Protein AF-A0A1A9RTS5-F1 (afdb_monomer_lite)

Secondary structure (DSSP, 8-state):
-PPPPPPPPPPTHHHHHHHHHHHHHHHHHHHH-GGG-----PPPP---PPPPPPPP---------------------PPPGGGTTSPBGGGSPB-SS-THHHH-TT----SSSEEEEEEETTSTTSEEEEEEESSSEEEEETTTTTT--GGGEEEEEEEEEEE-SSEEEEEEEEESSEEEEEEETTEEEEEEESS-EEEEEEE-SEEEEEEEEEEE-SSEEEEEEEEEE-PPEE-HHHHHHHHHHTT--TT-EEEEEEEEEE-STT-EEEEEPPSSS--EEEEEEESS--EEEEESSPPSEEEES-GGGT-EEE-SSS--EEEESS---TTTT--SPPPEEE-TTS-EEESS----HHHHHHHHHHHHSS-EEEEEEEEEESEEES-SEE-SHHHHHHHHHHHHHHHHHHHHHHHHHHHS--------

Sequence (428 aa):
MQPKPQPTQPSALQIILPILIFTAVGIALWFAFPSVRSTNKPEPPLQVYPAAAPPTVQNDLLVPEENQPTAETEPHTTLSEPQLSAPELNSYPQAEQAWGDTFNPQKSVPPQGYFAWYINTNSPRKVVARETVSSIAINYAYEQFHSIPSPAFGAYWAGRLHVPQRGVYRISGAFSHADVRIMLNRRIVADSSNNPINTTLMLEQGDYLLEAEYSNHWHTTRFQLTVAPDIKILDDAELTTTITSLHLPANTVAYAAGVYSSDNRDNRILLDAPAGNRPYILILDSYEAVQWQIIGRQPQLVIYSNSQRGSSVLTHGNIPLIAWSNSVSPDLSGSETPSCHCMPTGDLYCDAEETDLREFTNRIRQLTGYPLQGVSTQHSASRLSIPQTPIDAASLAISDRRQQDIERRRRICTSQTSRSVPGRIYAP

Organism: Eikenella corrodens (NCBI:txid539)

Radius of gyration: 27.44 Å; chains: 1; bounding box: 86×75×82 Å

Structure (mmCIF, N/CA/C/O backbone):
data_AF-A0A1A9RTS5-F1
#
_entry.id   AF-A0A1A9RTS5-F1
#
loop_
_atom_site.group_PDB
_atom_site.id
_atom_site.type_symbol
_atom_site.label_atom_id
_atom_site.label_alt_id
_atom_site.label_comp_id
_atom_site.label_asym_id
_atom_site.label_entity_id
_atom_site.label_seq_id
_atom_site.pdbx_PDB_ins_code
_atom_site.Cartn_x
_atom_site.Cartn_y
_atom_site.Cartn_z
_atom_site.occupancy
_atom_site.B_iso_or_equiv
_atom_site.auth_seq_id
_atom_site.auth_comp_id
_atom_site.auth_asym_id
_atom_site.auth_atom_id
_atom_site.pdbx_PDB_model_num
ATOM 1 N N . MET A 1 1 ? 47.820 45.441 -3.422 1.00 40.25 1 MET A N 1
ATOM 2 C CA . MET A 1 1 ? 47.317 44.119 -3.853 1.00 40.25 1 MET A CA 1
ATOM 3 C C . MET A 1 1 ? 47.825 43.083 -2.861 1.00 40.25 1 MET A C 1
ATOM 5 O O . MET A 1 1 ? 49.020 42.835 -2.836 1.00 40.25 1 MET A O 1
ATOM 9 N N . GLN A 1 2 ? 46.959 42.575 -1.981 1.00 32.12 2 GLN A N 1
ATOM 10 C CA . GLN A 1 2 ? 47.277 41.453 -1.086 1.00 32.12 2 GLN A CA 1
ATOM 11 C C . GLN A 1 2 ? 46.891 40.130 -1.771 1.00 32.12 2 GLN A C 1
ATOM 13 O O . GLN A 1 2 ? 45.866 40.107 -2.457 1.00 32.12 2 GLN A O 1
ATOM 18 N N . PRO A 1 3 ? 47.662 39.040 -1.607 1.00 35.09 3 PRO A N 1
ATOM 19 C CA . PRO A 1 3 ? 47.287 37.737 -2.138 1.00 35.09 3 PRO A CA 1
ATOM 20 C C . PRO A 1 3 ? 46.240 37.064 -1.237 1.00 35.09 3 PRO A C 1
ATOM 22 O O . PRO A 1 3 ? 46.296 37.144 -0.011 1.00 35.09 3 PRO A O 1
ATOM 25 N N . LYS A 1 4 ? 45.265 36.407 -1.869 1.00 34.72 4 LYS A N 1
ATOM 26 C CA . LYS A 1 4 ? 44.167 35.669 -1.228 1.00 34.72 4 LYS A CA 1
ATOM 27 C C . LYS A 1 4 ? 44.674 34.294 -0.741 1.00 34.72 4 LYS A C 1
ATOM 29 O O . LYS A 1 4 ? 45.420 33.664 -1.491 1.00 34.72 4 LYS A O 1
ATOM 34 N N . PRO A 1 5 ? 44.289 33.799 0.452 1.00 38.53 5 PRO A N 1
ATOM 35 C CA . PRO A 1 5 ? 44.733 32.494 0.937 1.00 38.53 5 PRO A CA 1
ATOM 36 C C . PRO A 1 5 ? 43.940 31.347 0.291 1.00 38.53 5 PRO A C 1
ATOM 38 O O . PRO A 1 5 ? 42.747 31.466 0.007 1.00 38.53 5 PRO A O 1
ATOM 41 N N . GLN A 1 6 ? 44.636 30.238 0.056 1.00 37.38 6 GLN A N 1
ATOM 42 C CA . GLN A 1 6 ? 44.150 29.013 -0.582 1.00 37.38 6 GLN A CA 1
ATOM 43 C C . GLN A 1 6 ? 43.554 28.063 0.481 1.00 37.38 6 GLN A C 1
ATOM 45 O O . GLN A 1 6 ? 44.116 27.981 1.575 1.00 37.38 6 GLN A O 1
ATOM 50 N N . PRO A 1 7 ? 42.440 27.353 0.214 1.00 37.09 7 PRO A N 1
ATOM 51 C CA . PRO A 1 7 ? 41.811 26.488 1.210 1.00 37.09 7 PRO A CA 1
ATOM 52 C C . PRO A 1 7 ? 42.575 25.165 1.376 1.00 37.09 7 PRO A C 1
ATOM 54 O O . PRO A 1 7 ? 42.924 24.500 0.401 1.00 37.09 7 PRO A O 1
ATOM 57 N N . THR A 1 8 ? 42.825 24.786 2.628 1.00 43.31 8 THR A N 1
ATOM 58 C CA . THR A 1 8 ? 43.468 23.536 3.048 1.00 43.31 8 THR A CA 1
ATOM 59 C C . THR A 1 8 ? 42.507 22.345 2.937 1.00 43.31 8 THR A C 1
ATOM 61 O O . THR A 1 8 ? 41.391 22.389 3.449 1.00 43.31 8 THR A O 1
ATOM 64 N N . GLN A 1 9 ? 42.944 21.261 2.284 1.00 39.84 9 GLN A N 1
ATOM 65 C CA . GLN A 1 9 ? 42.237 19.974 2.287 1.00 39.84 9 GLN A CA 1
ATOM 66 C C . GLN A 1 9 ? 42.360 19.284 3.662 1.00 39.84 9 GLN A C 1
ATOM 68 O O . GLN A 1 9 ? 43.444 19.319 4.253 1.00 39.84 9 GLN A O 1
ATOM 73 N N . PRO A 1 10 ? 41.293 18.643 4.179 1.00 39.94 10 PRO A N 1
ATOM 74 C CA . PRO A 1 10 ? 41.351 17.904 5.437 1.00 39.94 10 PRO A CA 1
ATOM 75 C C . PRO A 1 10 ? 42.171 16.615 5.287 1.00 39.94 10 PRO A C 1
ATOM 77 O O . PRO A 1 10 ? 42.161 15.966 4.240 1.00 39.94 10 PRO A O 1
ATOM 80 N N . SER A 1 11 ? 42.897 16.239 6.341 1.00 48.44 11 SER A N 1
ATOM 81 C CA . SER A 1 11 ? 43.752 15.050 6.343 1.00 48.44 11 SER A CA 1
ATOM 82 C C . SER A 1 11 ? 42.932 13.763 6.500 1.00 48.44 11 SER A C 1
ATOM 84 O O . SER A 1 11 ? 41.892 13.743 7.160 1.00 48.44 11 SER A O 1
ATOM 86 N N . ALA A 1 12 ? 43.432 12.660 5.931 1.00 44.00 12 ALA A N 1
ATOM 87 C CA . ALA A 1 12 ? 42.784 11.341 5.926 1.00 44.00 12 ALA A CA 1
ATOM 88 C C . ALA A 1 12 ? 42.354 10.833 7.321 1.00 44.00 12 ALA A C 1
ATOM 90 O O . ALA A 1 12 ? 41.413 10.051 7.435 1.00 44.00 12 ALA A O 1
ATOM 91 N N . LEU A 1 13 ? 42.979 11.321 8.398 1.00 39.75 13 LEU A N 1
ATOM 92 C CA . LEU A 1 13 ? 42.626 10.959 9.771 1.00 39.75 13 LEU A CA 1
ATOM 93 C C . LEU A 1 13 ? 41.248 11.501 10.210 1.00 39.75 13 LEU A C 1
ATOM 95 O O . LEU A 1 13 ? 40.581 10.870 11.026 1.00 39.75 13 LEU A O 1
ATOM 99 N N . GLN A 1 14 ? 40.793 12.629 9.649 1.00 45.97 14 GLN A N 1
ATOM 100 C CA . GLN A 1 14 ? 39.481 13.222 9.955 1.00 45.97 14 GLN A CA 1
ATOM 101 C C . GLN A 1 14 ? 38.313 12.500 9.258 1.00 45.97 14 GLN A C 1
ATOM 103 O O . GLN A 1 14 ? 37.169 12.660 9.672 1.00 45.97 14 GLN A O 1
ATOM 108 N N . ILE A 1 15 ? 38.597 11.672 8.246 1.00 49.28 15 ILE A N 1
ATOM 109 C CA . ILE A 1 15 ? 37.598 10.869 7.517 1.00 49.28 15 ILE A CA 1
ATOM 110 C C . ILE A 1 15 ? 37.456 9.468 8.139 1.00 49.28 15 ILE A C 1
ATOM 112 O O . ILE A 1 15 ? 36.370 8.898 8.149 1.00 49.28 15 ILE A O 1
ATOM 116 N N . ILE A 1 16 ? 38.532 8.917 8.711 1.00 44.06 16 ILE A N 1
ATOM 117 C CA . ILE A 1 16 ? 38.561 7.530 9.213 1.00 44.06 16 ILE A CA 1
ATOM 118 C C . ILE A 1 16 ? 37.930 7.392 10.612 1.00 44.06 16 ILE A C 1
ATOM 120 O O . ILE A 1 16 ? 37.332 6.362 10.924 1.00 44.06 16 ILE A O 1
ATOM 124 N N . LEU A 1 17 ? 38.004 8.429 11.453 1.00 35.00 17 LEU A N 1
ATOM 125 C CA . LEU A 1 17 ? 37.482 8.384 12.824 1.00 35.00 17 LEU A CA 1
ATOM 126 C C . LEU A 1 17 ? 35.949 8.187 12.929 1.00 35.00 17 LEU A C 1
ATOM 128 O O . LEU A 1 17 ? 35.535 7.359 13.741 1.00 35.00 17 LEU A O 1
ATOM 132 N N . PRO A 1 18 ? 35.087 8.842 12.120 1.00 43.19 18 PRO A N 1
ATOM 133 C CA . PRO A 1 18 ? 33.651 8.553 12.148 1.00 43.19 18 PRO A CA 1
ATOM 134 C C . PRO A 1 18 ? 33.322 7.146 11.623 1.00 43.19 18 PRO A C 1
ATOM 136 O O . PRO A 1 18 ? 32.444 6.489 12.174 1.00 43.19 18 PRO A O 1
ATOM 139 N N . ILE A 1 19 ? 34.061 6.634 10.630 1.00 45.97 19 ILE A N 1
ATOM 140 C CA . ILE A 1 19 ? 33.834 5.296 10.050 1.00 45.97 19 ILE A CA 1
ATOM 141 C C . ILE A 1 19 ? 34.056 4.197 11.100 1.00 45.97 19 ILE A C 1
ATOM 143 O O . ILE A 1 19 ? 33.242 3.282 11.209 1.00 45.97 19 ILE A O 1
ATOM 147 N N . LEU A 1 20 ? 35.099 4.327 11.926 1.00 36.50 20 LEU A N 1
ATOM 148 C CA . LEU A 1 20 ? 35.392 3.368 12.996 1.00 36.50 20 LEU A CA 1
ATOM 149 C C . LEU A 1 20 ? 34.346 3.389 14.125 1.00 36.50 20 LEU A C 1
ATOM 151 O O . LEU A 1 20 ? 34.010 2.333 14.669 1.00 36.50 20 LEU A O 1
ATOM 155 N N . ILE A 1 21 ? 33.780 4.560 14.438 1.00 42.75 21 ILE A N 1
ATOM 156 C CA . ILE A 1 21 ? 32.719 4.703 15.447 1.00 42.75 21 ILE A CA 1
ATOM 157 C C . ILE A 1 21 ? 31.408 4.061 14.955 1.00 42.75 21 ILE A C 1
ATOM 159 O O . ILE A 1 21 ? 30.764 3.341 15.717 1.00 42.75 21 ILE A O 1
ATOM 163 N N . PHE A 1 22 ? 31.048 4.216 13.674 1.00 41.16 22 PHE A N 1
ATOM 164 C CA . PHE A 1 22 ? 29.846 3.584 13.107 1.00 41.16 22 PHE A CA 1
ATOM 165 C C . PHE A 1 22 ? 29.949 2.053 13.014 1.00 41.16 22 PHE A C 1
ATOM 167 O O . PHE A 1 22 ? 28.969 1.360 13.293 1.00 41.16 22 PHE A O 1
ATOM 174 N N . THR A 1 23 ? 31.132 1.497 12.723 1.00 42.84 23 THR A N 1
ATOM 175 C CA . THR A 1 23 ? 31.338 0.038 12.776 1.00 42.84 23 THR A CA 1
ATOM 176 C C . THR A 1 23 ? 31.222 -0.531 14.191 1.00 42.84 23 THR A C 1
ATOM 178 O O . THR A 1 23 ? 30.688 -1.625 14.363 1.00 42.84 23 THR A O 1
ATOM 181 N N . ALA A 1 24 ? 31.652 0.207 15.220 1.00 34.16 24 ALA A N 1
ATOM 182 C CA . ALA A 1 24 ? 31.547 -0.249 16.607 1.00 34.16 24 ALA A CA 1
ATOM 183 C C . ALA A 1 24 ? 30.088 -0.279 17.106 1.00 34.16 24 ALA A C 1
ATOM 185 O O . ALA A 1 24 ? 29.693 -1.223 17.791 1.00 34.16 24 ALA A O 1
ATOM 186 N N . VAL A 1 25 ? 29.263 0.700 16.709 1.00 45.94 25 VAL A N 1
ATOM 187 C CA . VAL A 1 25 ? 27.826 0.741 17.047 1.00 45.94 25 VAL A CA 1
ATOM 188 C C . VAL A 1 25 ? 27.042 -0.357 16.312 1.00 45.94 25 VAL A C 1
ATOM 190 O O . VAL A 1 25 ? 26.190 -1.008 16.916 1.00 45.94 25 VAL A O 1
ATOM 193 N N . GLY A 1 26 ? 27.375 -0.638 15.047 1.00 38.16 26 GLY A N 1
ATOM 194 C CA . GLY A 1 26 ? 26.755 -1.727 14.279 1.00 38.16 26 GLY A CA 1
ATOM 195 C C . GLY A 1 26 ? 27.040 -3.123 14.850 1.00 38.16 26 GLY A C 1
ATOM 196 O O . GLY A 1 26 ? 26.149 -3.968 14.893 1.00 38.16 26 GLY A O 1
ATOM 197 N N . ILE A 1 27 ? 28.254 -3.355 15.362 1.00 46.84 27 ILE A N 1
ATOM 198 C CA . ILE A 1 27 ? 28.619 -4.628 16.004 1.00 46.84 27 ILE A CA 1
ATOM 199 C C . ILE A 1 27 ? 27.942 -4.766 17.379 1.00 46.84 27 ILE A C 1
ATOM 201 O O . ILE A 1 27 ? 27.481 -5.853 17.720 1.00 46.84 27 ILE A O 1
ATOM 205 N N . ALA A 1 28 ? 27.807 -3.681 18.150 1.00 34.66 28 ALA A N 1
ATOM 206 C CA . ALA A 1 28 ? 27.114 -3.708 19.443 1.00 34.66 28 ALA A CA 1
ATOM 207 C C . ALA A 1 28 ? 25.615 -4.053 19.309 1.00 34.66 28 ALA A C 1
ATOM 209 O O . ALA A 1 28 ? 25.090 -4.833 20.105 1.00 34.66 28 ALA A O 1
ATOM 210 N N . LEU A 1 29 ? 24.947 -3.555 18.262 1.00 38.78 29 LEU A N 1
ATOM 211 C CA . LEU A 1 29 ? 23.556 -3.909 17.941 1.00 38.78 29 LEU A CA 1
ATOM 212 C C . LEU A 1 29 ? 23.398 -5.387 17.546 1.00 38.78 29 LEU A C 1
ATOM 214 O O . LEU A 1 29 ? 22.384 -6.006 17.860 1.00 38.78 29 LEU A O 1
ATOM 218 N N . TRP A 1 30 ? 24.417 -5.991 16.932 1.00 36.22 30 TRP A N 1
ATOM 219 C CA . TRP A 1 30 ? 24.400 -7.402 16.531 1.00 36.22 30 TRP A CA 1
ATOM 220 C C . TRP A 1 30 ? 24.466 -8.380 17.719 1.00 36.22 30 TRP A C 1
ATOM 222 O O . TRP A 1 30 ? 23.947 -9.494 17.635 1.00 36.22 30 TRP A O 1
ATOM 232 N N . PHE A 1 31 ? 25.059 -7.967 18.845 1.00 41.66 31 PHE A N 1
ATOM 233 C CA . PHE A 1 31 ? 25.117 -8.773 20.072 1.00 41.66 31 PHE A CA 1
ATOM 234 C C . PHE A 1 31 ? 23.955 -8.512 21.047 1.00 41.66 31 PHE A C 1
ATOM 236 O O . PHE A 1 31 ? 23.678 -9.372 21.882 1.00 41.66 31 PHE A O 1
ATOM 243 N N . ALA A 1 32 ? 23.256 -7.376 20.937 1.00 33.34 32 ALA A N 1
ATOM 244 C CA . ALA A 1 32 ? 22.166 -7.004 21.845 1.00 33.34 32 ALA A CA 1
ATOM 245 C C . ALA A 1 32 ? 20.796 -7.626 21.492 1.00 33.34 32 ALA A C 1
ATOM 247 O O . ALA A 1 32 ? 19.929 -7.697 22.360 1.00 33.34 32 ALA A O 1
ATOM 248 N N . PHE A 1 33 ? 20.603 -8.121 20.261 1.00 35.69 33 PHE A N 1
ATOM 249 C CA . PHE A 1 33 ? 19.323 -8.671 19.788 1.00 35.69 33 PHE A CA 1
ATOM 250 C C . PHE A 1 33 ? 19.454 -10.122 19.276 1.00 35.69 33 PHE A C 1
ATOM 252 O O . PHE A 1 33 ? 19.588 -10.355 18.072 1.00 35.69 33 PHE A O 1
ATOM 259 N N . PRO A 1 34 ? 19.374 -11.138 20.159 1.00 32.44 34 PRO A N 1
ATOM 260 C CA . PRO A 1 34 ? 19.422 -12.549 19.761 1.00 32.44 34 PRO A CA 1
ATOM 261 C C . PRO A 1 34 ? 18.254 -12.983 18.850 1.00 32.44 34 PRO A C 1
ATOM 263 O O . PRO A 1 34 ? 18.359 -14.003 18.170 1.00 32.44 34 PRO A O 1
ATOM 266 N N . SER A 1 35 ? 17.169 -12.203 18.796 1.00 33.06 35 SER A N 1
ATOM 267 C CA . SER A 1 35 ? 15.940 -12.454 18.025 1.00 33.06 35 SER A CA 1
ATOM 268 C C . SER A 1 35 ? 16.100 -12.314 16.503 1.00 33.06 35 SER A C 1
ATOM 270 O O . SER A 1 35 ? 15.217 -12.727 15.760 1.00 33.06 35 SER A O 1
ATOM 272 N N . VAL A 1 36 ? 17.223 -11.763 16.022 1.00 35.75 36 VAL A N 1
ATOM 273 C CA . VAL A 1 36 ? 17.531 -11.602 14.582 1.00 35.75 36 VAL A CA 1
ATOM 274 C C . VAL A 1 36 ? 18.144 -12.880 13.978 1.00 35.75 36 VAL A C 1
ATOM 276 O O . VAL A 1 36 ? 18.364 -12.981 12.772 1.00 35.75 36 VAL A O 1
ATOM 279 N N . ARG A 1 37 ? 18.384 -13.921 14.786 1.00 32.38 37 ARG A N 1
ATOM 280 C CA . ARG A 1 37 ? 18.795 -15.243 14.290 1.00 32.38 37 ARG A CA 1
ATOM 281 C C . ARG A 1 37 ? 17.575 -16.049 13.848 1.00 32.38 37 ARG A C 1
ATOM 283 O O . ARG A 1 37 ? 17.169 -16.991 14.523 1.00 32.38 37 ARG A O 1
ATOM 290 N N . SER A 1 38 ? 17.003 -15.696 12.698 1.00 32.31 38 SER A N 1
ATOM 291 C CA . SER A 1 38 ? 16.075 -16.598 12.013 1.00 32.31 38 SER A CA 1
ATOM 292 C C . SER A 1 38 ? 16.848 -17.830 11.541 1.00 32.31 38 SER A C 1
ATOM 294 O O . SER A 1 38 ? 17.839 -17.740 10.815 1.00 32.31 38 SER A O 1
ATOM 296 N N . THR A 1 39 ? 16.443 -18.994 12.036 1.00 28.45 39 THR A N 1
ATOM 297 C CA . THR A 1 39 ? 17.035 -20.287 11.709 1.00 28.45 39 THR A CA 1
ATOM 298 C C . THR A 1 39 ? 16.757 -20.628 10.249 1.00 28.45 39 THR A C 1
ATOM 300 O O . THR A 1 39 ? 15.612 -20.884 9.880 1.00 28.45 39 THR A O 1
ATOM 303 N N . ASN A 1 40 ? 17.814 -20.678 9.437 1.00 29.88 40 ASN A N 1
ATOM 304 C CA . ASN A 1 40 ? 17.795 -21.235 8.087 1.00 29.88 40 ASN A CA 1
ATOM 305 C C . ASN A 1 40 ? 17.182 -22.641 8.099 1.00 29.88 40 ASN A C 1
ATOM 307 O O . ASN A 1 40 ? 17.805 -23.591 8.580 1.00 29.88 40 ASN A O 1
ATOM 311 N N . LYS A 1 41 ? 15.990 -22.788 7.520 1.00 26.03 41 LYS A N 1
ATOM 312 C CA . LYS A 1 41 ? 15.478 -24.083 7.080 1.00 26.03 41 LYS A CA 1
ATOM 313 C C . LYS A 1 41 ? 15.358 -24.023 5.555 1.00 26.03 41 LYS A C 1
ATOM 315 O O . LYS A 1 41 ? 14.620 -23.174 5.066 1.00 26.03 41 LYS A O 1
ATOM 320 N N . PRO A 1 42 ? 16.103 -24.844 4.797 1.00 27.23 42 PRO A N 1
ATOM 321 C CA . PRO A 1 42 ? 15.991 -24.853 3.345 1.00 27.23 42 PRO A CA 1
ATOM 322 C C . PRO A 1 42 ? 14.606 -25.369 2.943 1.00 27.23 42 PRO A C 1
ATOM 324 O O . PRO A 1 42 ? 14.196 -26.463 3.336 1.00 27.23 42 PRO A O 1
ATOM 327 N N . GLU A 1 43 ? 13.883 -24.555 2.183 1.00 28.95 43 GLU A N 1
ATOM 328 C CA . GLU A 1 43 ? 12.624 -24.921 1.543 1.00 28.95 43 GLU A CA 1
ATOM 329 C C . GLU A 1 43 ? 12.920 -25.880 0.368 1.00 28.95 43 GLU A C 1
ATOM 331 O O . GLU A 1 43 ? 13.874 -25.649 -0.383 1.00 28.95 43 GLU A O 1
ATOM 336 N N . PRO A 1 44 ? 12.192 -27.003 0.222 1.00 27.73 44 PRO A N 1
ATOM 337 C CA . PRO A 1 44 ? 12.458 -27.967 -0.842 1.00 27.73 44 PRO A CA 1
ATOM 338 C C . PRO A 1 44 ? 12.047 -27.414 -2.220 1.00 27.73 44 PRO A C 1
ATOM 340 O O . PRO A 1 44 ? 11.093 -26.642 -2.317 1.00 27.73 44 PRO A O 1
ATOM 343 N N . PRO A 1 45 ? 12.730 -27.820 -3.308 1.00 27.30 45 PRO A N 1
ATOM 344 C CA . PRO A 1 45 ? 12.449 -27.311 -4.646 1.00 27.30 45 PRO A CA 1
ATOM 345 C C . PRO A 1 45 ? 11.041 -27.700 -5.121 1.00 27.30 45 PRO A C 1
ATOM 347 O O . PRO A 1 45 ? 10.645 -28.866 -5.053 1.00 27.30 45 PRO A O 1
ATOM 350 N N . LEU A 1 46 ? 10.309 -26.711 -5.643 1.00 29.03 46 LEU A N 1
ATOM 351 C CA . LEU A 1 46 ? 9.008 -26.869 -6.296 1.00 29.03 46 LEU A CA 1
ATOM 352 C C . LEU A 1 46 ? 9.113 -27.856 -7.471 1.00 29.03 46 LEU A C 1
ATOM 354 O O . LEU A 1 46 ? 9.801 -27.599 -8.460 1.00 29.03 46 LEU A O 1
ATOM 358 N N . GLN A 1 47 ? 8.414 -28.987 -7.362 1.00 25.64 47 GLN A N 1
ATOM 359 C CA . GLN A 1 47 ? 8.221 -29.919 -8.470 1.00 25.64 47 GLN A CA 1
ATOM 360 C C . GLN A 1 47 ? 7.247 -29.330 -9.495 1.00 25.64 47 GLN A C 1
ATOM 362 O O . GLN A 1 47 ? 6.128 -28.940 -9.166 1.00 25.64 47 GLN A O 1
ATOM 367 N N . VAL A 1 48 ? 7.683 -29.296 -10.754 1.00 26.61 48 VAL A N 1
ATOM 368 C CA . VAL A 1 48 ? 6.873 -28.897 -11.907 1.00 26.61 48 VAL A CA 1
ATOM 369 C C . VAL A 1 48 ? 5.934 -30.048 -12.268 1.00 26.61 48 VAL A C 1
ATOM 371 O O . VAL A 1 48 ? 6.386 -31.088 -12.742 1.00 26.61 48 VAL A O 1
ATOM 374 N N . TYR A 1 49 ? 4.630 -29.859 -12.070 1.00 29.59 49 TYR A N 1
ATOM 375 C CA . TYR A 1 49 ? 3.608 -30.734 -12.647 1.00 29.59 49 TYR A CA 1
ATOM 376 C C . TYR A 1 49 ? 3.173 -30.181 -14.017 1.00 29.59 49 TYR A C 1
ATOM 378 O O . TYR A 1 49 ? 2.907 -28.981 -14.122 1.00 29.59 49 TYR A O 1
ATOM 386 N N . PRO A 1 50 ? 3.099 -31.007 -15.078 1.00 27.33 50 PRO A N 1
ATOM 387 C CA . PRO A 1 50 ? 2.621 -30.568 -16.386 1.00 27.33 50 PRO A CA 1
ATOM 388 C C . PRO A 1 50 ? 1.123 -30.227 -16.348 1.00 27.33 50 PRO A C 1
ATOM 390 O O . PRO A 1 50 ? 0.323 -30.929 -15.729 1.00 27.33 50 PRO A O 1
ATOM 393 N N . ALA A 1 51 ? 0.756 -29.137 -17.024 1.00 30.58 51 ALA A N 1
ATOM 394 C CA . ALA A 1 51 ? -0.608 -28.629 -17.105 1.00 30.58 51 ALA A CA 1
ATOM 395 C C . ALA A 1 51 ? -1.551 -29.635 -17.788 1.00 30.58 51 ALA A C 1
ATOM 397 O O . ALA A 1 51 ? -1.311 -30.061 -18.919 1.00 30.58 51 ALA A O 1
ATOM 398 N N . ALA A 1 52 ? -2.648 -29.981 -17.113 1.00 28.58 52 ALA A N 1
ATOM 399 C CA . ALA A 1 52 ? -3.776 -30.668 -17.728 1.00 28.58 52 ALA A CA 1
ATOM 400 C C . ALA A 1 52 ? -4.544 -29.686 -18.629 1.00 28.58 52 ALA A C 1
ATOM 402 O O . ALA A 1 52 ? -4.862 -28.570 -18.214 1.00 28.58 52 ALA A O 1
ATOM 403 N N . ALA A 1 53 ? -4.823 -30.096 -19.867 1.00 28.47 53 ALA A N 1
ATOM 404 C CA . ALA A 1 53 ? -5.595 -29.315 -20.828 1.00 28.47 53 ALA A CA 1
ATOM 405 C C . ALA A 1 53 ? -7.059 -29.139 -20.365 1.00 28.47 53 ALA A C 1
ATOM 407 O O . ALA A 1 53 ? -7.640 -30.091 -19.835 1.00 28.47 53 ALA A O 1
ATOM 408 N N . PRO A 1 54 ? -7.684 -27.965 -20.574 1.00 30.45 54 PRO A N 1
ATOM 409 C CA . PRO A 1 54 ? -9.098 -27.769 -20.269 1.00 30.45 54 PRO A CA 1
ATOM 410 C C . PRO A 1 54 ? -10.000 -28.465 -21.310 1.00 30.45 54 PRO A C 1
ATOM 412 O O . PRO A 1 54 ? -9.642 -28.517 -22.490 1.00 30.45 54 PRO A O 1
ATOM 415 N N . PRO A 1 55 ? -11.178 -28.982 -20.910 1.00 27.55 55 PRO A N 1
ATOM 416 C CA . PRO A 1 55 ? -12.121 -29.588 -21.837 1.00 27.55 55 PRO A CA 1
ATOM 417 C C . PRO A 1 55 ? -12.823 -28.524 -22.689 1.00 27.55 55 PRO A C 1
ATOM 419 O O . PRO A 1 55 ? -13.221 -27.462 -22.210 1.00 27.55 55 PRO A O 1
ATOM 422 N N . THR A 1 56 ? -12.984 -28.844 -23.968 1.00 25.97 56 THR A N 1
ATOM 423 C CA . THR A 1 56 ? -13.750 -28.090 -24.962 1.00 25.97 56 THR A CA 1
ATOM 424 C C . THR A 1 56 ? -15.245 -28.230 -24.673 1.00 25.97 56 THR A C 1
ATOM 426 O O . THR A 1 56 ? -15.754 -29.347 -24.630 1.00 25.97 56 THR A O 1
ATOM 429 N N . VAL A 1 57 ? -15.960 -27.115 -24.513 1.00 28.59 57 VAL A N 1
ATOM 430 C CA . VAL A 1 57 ? -17.430 -27.092 -24.531 1.00 28.59 57 VAL A CA 1
ATOM 431 C C . VAL A 1 57 ? -17.866 -26.278 -25.744 1.00 28.59 57 VAL A C 1
ATOM 433 O O . VAL A 1 57 ? -17.690 -25.064 -25.790 1.00 28.59 57 VAL A O 1
ATOM 436 N N . GLN A 1 58 ? -18.383 -26.986 -26.746 1.00 26.84 58 GLN A N 1
ATOM 437 C CA . GLN A 1 58 ? -19.144 -26.430 -27.861 1.00 26.84 58 GLN A CA 1
ATOM 438 C C . GLN A 1 58 ? -20.547 -26.077 -27.366 1.00 26.84 58 GLN A C 1
ATOM 440 O O . GLN A 1 58 ? -21.200 -26.926 -26.767 1.00 26.84 58 GLN A O 1
ATOM 445 N N . ASN A 1 59 ? -21.021 -24.870 -27.669 1.00 28.36 59 ASN A N 1
ATOM 446 C CA . ASN A 1 59 ? -22.444 -24.545 -27.654 1.00 28.36 59 ASN A CA 1
ATOM 447 C C . ASN A 1 59 ? -22.800 -23.909 -29.001 1.00 28.36 59 ASN A C 1
ATOM 449 O O . ASN A 1 59 ? -22.630 -22.708 -29.196 1.00 28.36 59 ASN A O 1
ATOM 453 N N . ASP A 1 60 ? -23.294 -24.740 -29.915 1.00 26.25 60 ASP A N 1
ATOM 454 C CA . ASP A 1 60 ? -24.271 -24.313 -30.911 1.00 26.25 60 ASP A CA 1
ATOM 455 C C . ASP A 1 60 ? -25.627 -24.216 -30.207 1.00 26.25 60 ASP A C 1
ATOM 457 O O . ASP A 1 60 ? -26.010 -25.167 -29.528 1.00 26.25 60 ASP A O 1
ATOM 461 N N . LEU A 1 61 ? -26.334 -23.093 -30.369 1.00 29.72 61 LEU A N 1
ATOM 462 C CA . LEU A 1 61 ? -27.800 -23.004 -30.467 1.00 29.72 61 LEU A CA 1
ATOM 463 C C . LEU A 1 61 ? -28.208 -21.545 -30.758 1.00 29.72 61 LEU A C 1
ATOM 465 O O . LEU A 1 61 ? -28.181 -20.674 -29.893 1.00 29.72 61 LEU A O 1
ATOM 469 N N . LEU A 1 62 ? -28.588 -21.315 -32.015 1.00 29.95 62 LEU A N 1
ATOM 470 C CA . LEU A 1 62 ? -29.317 -20.157 -32.539 1.00 29.95 62 LEU A CA 1
ATOM 471 C C . LEU A 1 62 ? -30.816 -20.299 -32.242 1.00 29.95 62 LEU A C 1
ATOM 473 O O . LEU A 1 62 ? -31.377 -21.278 -32.720 1.00 29.95 62 LEU A O 1
ATOM 477 N N . VAL A 1 63 ? -31.466 -19.320 -31.593 1.00 30.14 63 VAL A N 1
ATOM 478 C CA . VAL A 1 63 ? -32.849 -18.830 -31.875 1.00 30.14 63 VAL A CA 1
ATOM 479 C C . VAL A 1 63 ? -33.061 -17.461 -31.158 1.00 30.14 63 VAL A C 1
ATOM 481 O O . VAL A 1 63 ? -32.222 -17.109 -30.331 1.00 30.14 63 VAL A O 1
ATOM 484 N N . PRO A 1 64 ? -34.077 -16.627 -31.482 1.00 30.02 64 PRO A N 1
ATOM 485 C CA . PRO A 1 64 ? -33.880 -15.342 -32.145 1.00 30.02 64 PRO A CA 1
ATOM 486 C C . PRO A 1 64 ? -34.377 -14.128 -31.332 1.00 30.02 64 PRO A C 1
ATOM 488 O O . PRO A 1 64 ? -35.052 -14.232 -30.312 1.00 30.02 64 PRO A O 1
ATOM 491 N N . GLU A 1 65 ? -34.020 -12.965 -31.858 1.00 37.03 65 GLU A N 1
ATOM 492 C CA . GLU A 1 65 ? -34.342 -11.604 -31.440 1.00 37.03 65 GLU A CA 1
ATOM 493 C C . GLU A 1 65 ? -35.852 -11.296 -31.494 1.00 37.03 65 GLU A C 1
ATOM 495 O O . GLU A 1 65 ? -36.429 -11.276 -32.577 1.00 37.03 65 GLU A O 1
ATOM 500 N N . GLU A 1 66 ? -36.484 -11.005 -30.346 1.00 27.77 66 GLU A N 1
ATOM 501 C CA . GLU A 1 66 ? -37.622 -10.073 -30.288 1.00 27.77 66 GLU A CA 1
ATOM 502 C C . GLU A 1 66 ? -37.890 -9.522 -28.869 1.00 27.77 66 GLU A C 1
ATOM 504 O O . GLU A 1 66 ? -38.064 -10.268 -27.907 1.00 27.77 66 GLU A O 1
ATOM 509 N N . ASN A 1 67 ? -38.007 -8.190 -28.805 1.00 30.03 67 ASN A N 1
ATOM 510 C CA . ASN A 1 67 ? -38.633 -7.354 -27.770 1.00 30.03 67 ASN A CA 1
ATOM 511 C C . ASN A 1 67 ? -37.949 -7.214 -26.397 1.00 30.03 67 ASN A C 1
ATOM 513 O O . ASN A 1 67 ? -38.331 -7.843 -25.411 1.00 30.03 67 ASN A O 1
ATOM 517 N N . GLN A 1 68 ? -37.057 -6.218 -26.300 1.00 27.30 68 GLN A N 1
ATOM 518 C CA . GLN A 1 68 ? -36.696 -5.570 -25.035 1.00 27.30 68 GLN A CA 1
ATOM 519 C C . GLN A 1 68 ? -37.077 -4.074 -25.076 1.00 27.30 68 GLN A C 1
ATOM 521 O O . GLN A 1 68 ? -36.704 -3.385 -26.029 1.00 27.30 68 GLN A O 1
ATOM 526 N N . PRO A 1 69 ? -37.823 -3.548 -24.083 1.00 30.50 69 PRO A N 1
ATOM 527 C CA . PRO A 1 69 ? -38.120 -2.124 -23.986 1.00 30.50 69 PRO A CA 1
ATOM 528 C C . PRO A 1 69 ? -36.868 -1.344 -23.569 1.00 30.50 69 PRO A C 1
ATOM 530 O O . PRO A 1 69 ? -36.136 -1.754 -22.671 1.00 30.50 69 PRO A O 1
ATOM 533 N N . THR A 1 70 ? -36.665 -0.192 -24.204 1.00 35.88 70 THR A N 1
ATOM 534 C CA . THR A 1 70 ? -35.679 0.836 -23.850 1.00 35.88 70 THR A CA 1
ATOM 535 C C . THR A 1 70 ? -35.777 1.222 -22.373 1.00 35.88 70 THR A C 1
ATOM 537 O O . THR A 1 70 ? -36.736 1.885 -21.975 1.00 35.88 70 THR A O 1
ATOM 540 N N . ALA A 1 71 ? -34.767 0.847 -21.588 1.00 31.88 71 ALA A N 1
ATOM 541 C CA . ALA A 1 71 ? -34.533 1.338 -20.236 1.00 31.88 71 ALA A CA 1
ATOM 542 C C . ALA A 1 71 ? -33.245 2.177 -20.224 1.00 31.88 71 ALA A C 1
ATOM 544 O O . ALA A 1 71 ? -32.142 1.658 -20.349 1.00 31.88 71 ALA A O 1
ATOM 545 N N . GLU A 1 72 ? -33.461 3.489 -20.191 1.00 29.52 72 GLU A N 1
ATOM 546 C CA . GLU A 1 72 ? -32.804 4.465 -19.317 1.00 29.52 72 GLU A CA 1
ATOM 547 C C . GLU A 1 72 ? -31.290 4.314 -19.061 1.00 29.52 72 GLU A C 1
ATOM 549 O O . GLU A 1 72 ? -30.821 3.513 -18.260 1.00 29.52 72 GLU A O 1
ATOM 554 N N . THR A 1 73 ? -30.559 5.181 -19.760 1.00 32.28 73 THR A N 1
ATOM 555 C CA . THR A 1 73 ? -29.173 5.625 -19.593 1.00 32.28 73 THR A CA 1
ATOM 556 C C . THR A 1 73 ? -28.628 5.501 -18.163 1.00 32.28 73 THR A C 1
ATOM 558 O O . THR A 1 73 ? -29.098 6.174 -17.245 1.00 32.28 73 THR A O 1
ATOM 561 N N . GLU A 1 74 ? -27.575 4.697 -17.997 1.00 34.41 74 GLU A N 1
ATOM 562 C CA . GLU A 1 74 ? -26.744 4.673 -16.789 1.00 34.41 74 GLU A CA 1
ATOM 563 C C . GLU A 1 74 ? -26.137 6.059 -16.487 1.00 34.41 74 GLU A C 1
ATOM 565 O O . GLU A 1 74 ? -25.865 6.836 -17.410 1.00 34.41 74 GLU A O 1
ATOM 570 N N . PRO A 1 75 ? -25.868 6.401 -15.213 1.00 39.06 75 PRO A N 1
ATOM 571 C CA . PRO A 1 75 ? -25.214 7.655 -14.884 1.00 39.06 75 PRO A CA 1
ATOM 572 C C . PRO A 1 75 ? -23.749 7.605 -15.336 1.00 39.06 75 PRO A C 1
ATOM 574 O O . PRO A 1 75 ? -22.883 7.043 -14.664 1.00 39.06 75 PRO A O 1
ATOM 577 N N . HIS A 1 76 ? -23.456 8.245 -16.469 1.00 34.56 76 HIS A N 1
ATOM 578 C CA . HIS A 1 76 ? -22.102 8.677 -16.797 1.00 34.56 76 HIS A CA 1
ATOM 579 C C . HIS A 1 76 ? -21.558 9.464 -15.602 1.00 34.56 76 HIS A C 1
ATOM 581 O O . HIS A 1 76 ? -22.061 10.536 -15.266 1.00 34.56 76 HIS A O 1
ATOM 587 N N . THR A 1 77 ? -20.552 8.911 -14.927 1.00 37.34 77 THR A N 1
ATOM 588 C CA . THR A 1 77 ? -19.869 9.605 -13.838 1.00 37.34 77 THR A CA 1
ATOM 589 C C . THR A 1 77 ? -19.117 10.779 -14.455 1.00 37.34 77 THR A C 1
ATOM 591 O O . THR A 1 77 ? -18.087 10.600 -15.102 1.00 37.34 77 THR A O 1
ATOM 594 N N . THR A 1 78 ? -19.668 11.982 -14.320 1.00 38.69 78 THR A N 1
ATOM 595 C CA . THR A 1 78 ? -19.030 13.219 -14.765 1.00 38.69 78 THR A CA 1
ATOM 596 C C . THR A 1 78 ? -17.716 13.386 -14.001 1.00 38.69 78 THR A C 1
ATOM 598 O O . THR A 1 78 ? -17.717 13.456 -12.772 1.00 38.69 78 THR A O 1
ATOM 601 N N . LEU A 1 79 ? -16.590 13.417 -14.720 1.00 46.03 79 LEU A N 1
ATOM 602 C CA . LEU A 1 79 ? -15.275 13.696 -14.139 1.00 46.03 79 LEU A CA 1
ATOM 603 C C . LEU A 1 79 ? -15.313 15.057 -13.423 1.00 46.03 79 LEU A C 1
ATOM 605 O O . LEU A 1 79 ? -15.834 16.034 -13.962 1.00 46.03 79 LEU A O 1
ATOM 609 N N . SER A 1 80 ? -14.771 15.123 -12.208 1.00 48.56 80 SER A N 1
ATOM 610 C CA . SER A 1 80 ? -14.681 16.365 -11.428 1.00 48.56 80 SER A CA 1
ATOM 611 C C . SER A 1 80 ? -13.671 17.342 -12.053 1.00 48.56 80 SER A C 1
ATOM 613 O O . SER A 1 80 ? -12.728 16.930 -12.719 1.00 48.56 80 SER A O 1
ATOM 615 N N . GLU A 1 81 ? -13.804 18.645 -11.801 1.00 46.22 81 GLU A N 1
ATOM 616 C CA . GLU A 1 81 ? -12.937 19.703 -12.364 1.00 46.22 81 GLU A CA 1
ATOM 617 C C . GLU A 1 81 ? -11.414 19.494 -12.136 1.00 46.22 81 GLU A C 1
ATOM 619 O O . GLU A 1 81 ? -10.646 19.671 -13.082 1.00 46.22 81 GLU A O 1
ATOM 624 N N . PRO A 1 82 ? -10.939 19.000 -10.968 1.00 51.66 82 PRO A N 1
ATOM 625 C CA . PRO A 1 82 ? -9.530 18.627 -10.774 1.00 51.66 82 PRO A CA 1
ATOM 626 C C . PRO A 1 82 ? -9.082 17.396 -11.580 1.00 51.66 82 PRO A C 1
ATOM 628 O O . PRO A 1 82 ? -7.889 17.186 -11.766 1.00 51.66 82 PRO A O 1
ATOM 631 N N . GLN A 1 83 ? -10.019 16.563 -12.046 1.00 53.75 83 GLN A N 1
ATOM 632 C CA . GLN A 1 83 ? -9.728 15.395 -12.883 1.00 53.75 83 GLN A CA 1
ATOM 633 C C . GLN A 1 83 ? -9.584 15.774 -14.370 1.00 53.75 83 GLN A C 1
ATOM 635 O O . GLN A 1 83 ? -8.964 15.048 -15.140 1.00 53.75 83 GLN A O 1
ATOM 640 N N . LEU A 1 84 ? -10.109 16.928 -14.785 1.00 56.59 84 LEU A N 1
ATOM 641 C CA . LEU A 1 84 ? -9.997 17.431 -16.160 1.00 56.59 84 LEU A CA 1
ATOM 642 C C . LEU A 1 84 ? -8.665 18.148 -16.446 1.00 56.59 84 LEU A C 1
ATOM 644 O O . LEU A 1 84 ? -8.355 18.405 -17.605 1.00 56.59 84 LEU A O 1
ATOM 648 N N . SER A 1 85 ? -7.870 18.465 -15.418 1.00 72.12 85 SER A N 1
ATOM 649 C CA . SER A 1 85 ? -6.574 19.151 -15.553 1.00 72.12 85 SER A CA 1
ATOM 650 C C . SER A 1 85 ? -5.362 18.211 -15.588 1.00 72.12 85 SER A C 1
ATOM 652 O O . SER A 1 85 ? -4.233 18.679 -15.750 1.00 72.12 85 SER A O 1
ATOM 654 N N . ALA A 1 86 ? -5.573 16.898 -15.443 1.00 86.94 86 ALA A N 1
ATOM 655 C CA . ALA A 1 86 ? -4.499 15.914 -15.509 1.00 86.94 86 ALA A CA 1
ATOM 656 C C . ALA A 1 86 ? -3.885 15.867 -16.928 1.00 86.94 86 ALA A C 1
ATOM 658 O O . ALA A 1 86 ? -4.636 15.836 -17.906 1.00 86.94 86 ALA A O 1
ATOM 659 N N . PRO A 1 87 ? -2.546 15.837 -17.075 1.00 93.31 87 PRO A N 1
ATOM 660 C CA . PRO A 1 87 ? -1.908 15.770 -18.386 1.00 93.31 87 PRO A CA 1
ATOM 661 C C . PRO A 1 87 ? -2.276 14.494 -19.153 1.00 93.31 87 PRO A C 1
ATOM 663 O O . PRO A 1 87 ? -2.354 13.409 -18.577 1.00 93.31 87 PRO A O 1
ATOM 666 N N . GLU A 1 88 ? -2.453 14.611 -20.466 1.00 95.38 88 GLU A N 1
ATOM 667 C CA . GLU A 1 88 ? -2.636 13.468 -21.368 1.00 95.38 88 GLU A CA 1
ATOM 668 C C . GLU A 1 88 ? -1.307 12.725 -21.582 1.00 95.38 88 GLU A C 1
ATOM 670 O O . GLU A 1 88 ? -0.246 13.343 -21.660 1.00 95.38 88 GLU A O 1
ATOM 675 N N . LEU A 1 89 ? -1.330 11.404 -21.788 1.00 96.44 89 LEU A N 1
ATOM 676 C CA . LEU A 1 89 ? -0.096 10.612 -21.952 1.00 96.44 89 LEU A CA 1
ATOM 677 C C . LEU A 1 89 ? 0.857 11.149 -23.047 1.00 96.44 89 LEU A C 1
ATOM 679 O O . LEU A 1 89 ? 2.082 11.069 -22.926 1.00 96.44 89 LEU A O 1
ATOM 683 N N . ASN A 1 90 ? 0.313 11.718 -24.124 1.00 95.44 90 ASN A N 1
ATOM 684 C CA . ASN A 1 90 ? 1.107 12.230 -25.243 1.00 95.44 90 ASN A CA 1
ATOM 685 C C . ASN A 1 90 ? 1.890 13.516 -24.928 1.00 95.44 90 ASN A C 1
ATOM 687 O O . ASN A 1 90 ? 2.807 13.837 -25.687 1.00 95.44 90 ASN A O 1
ATOM 691 N N . SER A 1 91 ? 1.576 14.230 -23.838 1.00 96.06 91 SER A N 1
ATOM 692 C CA . SER A 1 91 ? 2.343 15.413 -23.422 1.00 96.06 91 SER A CA 1
ATOM 693 C C . SER A 1 91 ? 3.670 15.062 -22.749 1.00 96.06 91 SER A C 1
ATOM 695 O O . SER A 1 91 ? 4.530 15.926 -22.607 1.00 96.06 91 SER A O 1
ATOM 697 N N . TYR A 1 92 ? 3.851 13.809 -22.330 1.00 96.94 92 TYR A N 1
ATOM 698 C CA . TYR A 1 92 ? 5.082 13.349 -21.696 1.00 96.94 92 TYR A CA 1
ATOM 699 C C . TYR A 1 92 ? 6.192 13.098 -22.736 1.00 96.94 92 TYR A C 1
ATOM 701 O O . TYR A 1 92 ? 5.911 12.671 -23.866 1.00 96.94 92 TYR A O 1
ATOM 709 N N . PRO A 1 93 ? 7.470 13.341 -22.395 1.00 97.31 93 PRO A N 1
ATOM 710 C CA . PRO A 1 93 ? 8.582 13.123 -23.315 1.00 97.31 93 PRO A CA 1
ATOM 711 C C . PRO A 1 93 ? 8.757 11.633 -23.633 1.00 97.31 93 PRO A C 1
ATOM 713 O O . PRO A 1 93 ? 8.463 10.766 -22.809 1.00 97.31 93 PRO A O 1
ATOM 716 N N . GLN A 1 94 ? 9.239 11.318 -24.837 1.00 96.81 94 GLN A N 1
ATOM 717 C CA . GLN A 1 94 ? 9.610 9.944 -25.186 1.00 96.81 94 GLN A CA 1
ATOM 718 C C . GLN A 1 94 ? 11.015 9.618 -24.683 1.00 96.81 94 GLN A C 1
ATOM 720 O O . GLN A 1 94 ? 11.931 10.424 -24.816 1.00 96.81 94 GLN A O 1
ATOM 725 N N . ALA A 1 95 ? 11.193 8.410 -24.156 1.00 96.19 95 ALA A N 1
ATOM 726 C CA . ALA A 1 95 ? 12.502 7.899 -23.782 1.00 96.19 95 ALA A CA 1
ATOM 727 C C . ALA A 1 95 ? 13.319 7.532 -25.029 1.00 96.19 95 ALA A C 1
ATOM 729 O O . ALA A 1 95 ? 13.027 6.531 -25.695 1.00 96.19 95 ALA A O 1
ATOM 730 N N . GLU A 1 96 ? 14.374 8.302 -25.307 1.00 93.25 96 GLU A N 1
ATOM 731 C CA . GLU A 1 96 ? 15.346 7.995 -26.368 1.00 93.25 96 GLU A CA 1
ATOM 732 C C . GLU A 1 96 ? 16.074 6.670 -26.106 1.00 93.25 96 GLU A C 1
ATOM 734 O O . GLU A 1 96 ? 16.286 5.881 -27.023 1.00 93.25 96 GLU A O 1
ATOM 739 N N . GLN A 1 97 ? 16.402 6.403 -24.839 1.00 93.44 97 GLN A N 1
ATOM 740 C CA . GLN A 1 97 ? 17.053 5.178 -24.380 1.00 93.44 97 GLN A CA 1
ATOM 741 C C . GLN A 1 97 ? 16.313 4.625 -23.166 1.00 93.44 97 GLN A C 1
ATOM 743 O O . GLN A 1 97 ? 16.118 5.343 -22.182 1.00 93.44 97 GLN A O 1
ATOM 748 N N . ALA A 1 98 ? 15.938 3.350 -23.228 1.00 95.62 98 ALA A N 1
ATOM 749 C CA . ALA A 1 98 ? 15.341 2.606 -22.124 1.00 95.62 98 ALA A CA 1
ATOM 750 C C . ALA A 1 98 ? 16.108 1.301 -21.880 1.00 95.62 98 ALA A C 1
ATOM 752 O O . ALA A 1 98 ? 16.674 0.709 -22.799 1.00 95.62 98 ALA A O 1
ATOM 753 N N . TRP A 1 99 ? 16.094 0.804 -20.648 1.00 97.06 99 TRP A N 1
ATOM 754 C CA . TRP A 1 99 ? 16.632 -0.509 -20.292 1.00 97.06 99 TRP A CA 1
ATOM 755 C C . TRP A 1 99 ? 15.924 -1.613 -21.087 1.00 97.06 99 TRP A C 1
ATOM 757 O O . TRP A 1 99 ? 16.557 -2.597 -21.475 1.00 97.06 99 TRP A O 1
ATOM 767 N N . GLY A 1 100 ? 14.647 -1.402 -21.428 1.00 96.19 100 GLY A N 1
ATOM 768 C CA . GLY A 1 100 ? 13.882 -2.249 -22.341 1.00 96.19 100 GLY A CA 1
ATOM 769 C C . GLY A 1 100 ? 14.537 -2.440 -23.712 1.00 96.19 100 GLY A C 1
ATOM 770 O O . GLY A 1 100 ? 14.466 -3.539 -24.253 1.00 96.19 100 GLY A O 1
ATOM 771 N N . ASP A 1 101 ? 15.280 -1.457 -24.233 1.00 95.81 101 ASP A N 1
ATOM 772 C CA . ASP A 1 101 ? 16.001 -1.594 -25.511 1.00 95.81 101 ASP A CA 1
ATOM 773 C C . ASP A 1 101 ? 17.103 -2.666 -25.445 1.00 95.81 101 ASP A C 1
ATOM 775 O O . ASP A 1 101 ? 17.453 -3.270 -26.458 1.00 95.81 101 ASP A O 1
ATOM 779 N N . THR A 1 102 ? 17.631 -2.930 -24.245 1.00 95.06 102 THR A N 1
ATOM 780 C CA . THR A 1 102 ? 18.663 -3.947 -24.000 1.00 95.06 102 THR A CA 1
ATOM 781 C C . THR A 1 102 ? 18.063 -5.261 -23.504 1.00 95.06 102 THR A C 1
ATOM 783 O O . THR A 1 102 ? 18.410 -6.328 -24.010 1.00 95.06 102 THR A O 1
ATOM 786 N N . PHE A 1 103 ? 17.172 -5.214 -22.509 1.00 95.62 103 PHE A N 1
ATOM 787 C CA . PHE A 1 103 ? 16.688 -6.416 -21.818 1.00 95.62 103 PHE A CA 1
ATOM 788 C C . PHE A 1 103 ? 15.400 -7.000 -22.408 1.00 95.62 103 PHE A C 1
ATOM 790 O O . PHE A 1 103 ? 15.138 -8.191 -22.232 1.00 95.62 103 PHE A O 1
ATOM 797 N N . ASN A 1 104 ? 14.613 -6.193 -23.125 1.00 96.44 104 ASN A N 1
ATOM 798 C CA . ASN A 1 104 ? 13.341 -6.591 -23.728 1.00 96.44 104 ASN A CA 1
ATOM 799 C C . ASN A 1 104 ? 13.118 -5.936 -25.110 1.00 96.44 104 ASN A C 1
ATOM 801 O O . ASN A 1 104 ? 12.093 -5.285 -25.328 1.00 96.44 104 ASN A O 1
ATOM 805 N N . PRO A 1 105 ? 14.032 -6.117 -26.086 1.00 95.56 105 PRO A N 1
ATOM 806 C CA . PRO A 1 105 ? 13.960 -5.425 -27.380 1.00 95.56 105 PRO A CA 1
ATOM 807 C C . PRO A 1 105 ? 12.706 -5.782 -28.194 1.00 95.56 105 PRO A C 1
ATOM 809 O O . PRO A 1 105 ? 12.259 -5.004 -29.032 1.00 95.56 105 PRO A O 1
ATOM 812 N N . GLN A 1 106 ? 12.114 -6.950 -27.928 1.00 95.44 106 GLN A N 1
ATOM 813 C CA . GLN A 1 106 ? 10.864 -7.400 -28.548 1.00 95.44 106 GLN A CA 1
ATOM 814 C C . GLN A 1 106 ? 9.613 -6.807 -27.882 1.00 95.44 106 GLN A C 1
ATOM 816 O O . GLN A 1 106 ? 8.503 -7.094 -28.322 1.00 95.44 106 GLN A O 1
ATOM 821 N N . LYS A 1 107 ? 9.774 -6.014 -26.810 1.00 95.06 107 LYS A N 1
ATOM 822 C CA . LYS A 1 107 ? 8.684 -5.414 -26.023 1.00 95.06 107 LYS A CA 1
ATOM 823 C C . LYS A 1 107 ? 7.657 -6.453 -25.564 1.00 95.06 107 LYS A C 1
ATOM 825 O O . LYS A 1 107 ? 6.452 -6.219 -25.555 1.00 95.06 107 LYS A O 1
ATOM 830 N N . SER A 1 108 ? 8.157 -7.635 -25.211 1.00 95.56 108 SER A N 1
ATOM 831 C CA . SER A 1 108 ? 7.336 -8.755 -24.768 1.00 95.56 108 SER A CA 1
ATOM 832 C C . SER A 1 108 ? 6.848 -8.533 -23.339 1.00 95.56 108 SER A C 1
ATOM 834 O O . SER A 1 108 ? 7.578 -8.005 -22.499 1.00 95.56 108 SER A O 1
ATOM 836 N N . VAL A 1 109 ? 5.621 -8.962 -23.061 1.00 97.50 109 VAL A N 1
ATOM 837 C CA . VAL A 1 109 ? 4.996 -8.911 -21.733 1.00 97.50 109 VAL A CA 1
ATOM 838 C C . VAL A 1 109 ? 4.338 -10.260 -21.443 1.00 97.50 109 VAL A C 1
ATOM 840 O O . VAL A 1 109 ? 3.905 -10.929 -22.390 1.00 97.50 109 VAL A O 1
ATOM 843 N N . PRO A 1 110 ? 4.277 -10.706 -20.176 1.00 97.50 110 PRO A N 1
ATOM 844 C CA . PRO A 1 110 ? 3.566 -11.932 -19.839 1.00 97.50 110 PRO A CA 1
ATOM 845 C C . PRO A 1 110 ? 2.044 -11.735 -19.990 1.00 97.50 110 PRO A C 1
ATOM 847 O O . PRO A 1 110 ? 1.569 -10.597 -19.982 1.00 97.50 110 PRO A O 1
ATOM 850 N N . PRO A 1 111 ? 1.250 -12.822 -20.087 1.00 94.81 111 PRO A N 1
ATOM 851 C CA . PRO A 1 111 ? -0.213 -12.728 -20.090 1.00 94.81 111 PRO A CA 1
ATOM 852 C C . PRO A 1 111 ? -0.787 -12.088 -18.819 1.00 94.81 111 PRO A C 1
ATOM 854 O O . PRO A 1 111 ? -1.832 -11.449 -18.871 1.00 94.81 111 PRO A O 1
ATOM 857 N N . GLN A 1 112 ? -0.110 -12.272 -17.681 1.00 94.25 112 GLN A N 1
ATOM 858 C CA . GLN A 1 112 ? -0.446 -11.672 -16.391 1.00 94.25 112 GLN A CA 1
ATOM 859 C C . GLN A 1 112 ? 0.832 -11.249 -15.663 1.00 94.25 112 GLN A C 1
ATOM 861 O O . GLN A 1 112 ? 1.853 -11.935 -15.750 1.00 94.25 112 GLN A O 1
ATOM 866 N N . GLY A 1 113 ? 0.757 -10.144 -14.921 1.00 96.06 113 GLY A N 1
ATOM 867 C CA . GLY A 1 113 ? 1.879 -9.610 -14.155 1.00 96.06 113 GLY A CA 1
ATOM 868 C C . GLY A 1 113 ? 2.955 -8.963 -15.030 1.00 96.06 113 GLY A C 1
ATOM 869 O O . GLY A 1 113 ? 2.661 -8.316 -16.037 1.00 96.06 113 GLY A O 1
ATOM 870 N N . TYR A 1 114 ? 4.211 -9.137 -14.627 1.00 98.50 114 TYR A N 1
ATOM 871 C CA . TYR A 1 114 ? 5.368 -8.452 -15.192 1.00 98.50 114 TYR A CA 1
ATOM 872 C C . TYR A 1 114 ? 6.525 -9.421 -15.367 1.00 98.50 114 TYR A C 1
ATOM 874 O O . TYR A 1 114 ? 6.799 -10.244 -14.496 1.00 98.50 114 TYR A O 1
ATOM 882 N N . PHE A 1 115 ? 7.259 -9.291 -16.465 1.00 98.62 115 PHE A N 1
ATOM 883 C CA . PHE A 1 115 ? 8.618 -9.806 -16.494 1.00 98.62 115 PHE A CA 1
ATOM 884 C C . PHE A 1 115 ? 9.509 -8.876 -15.676 1.00 98.62 115 PHE A C 1
ATOM 886 O O . PHE A 1 115 ? 9.410 -7.660 -15.822 1.00 98.62 115 PHE A O 1
ATOM 893 N N . ALA A 1 116 ? 10.377 -9.450 -14.849 1.00 98.50 116 ALA A N 1
ATOM 894 C CA . ALA A 1 116 ? 11.370 -8.737 -14.058 1.00 98.50 116 ALA A CA 1
ATOM 895 C C . ALA A 1 116 ? 12.771 -9.198 -14.463 1.00 98.50 116 ALA A C 1
ATOM 897 O O . ALA A 1 116 ? 13.032 -10.401 -14.507 1.00 98.50 116 ALA A O 1
ATOM 898 N N . TRP A 1 117 ? 13.667 -8.257 -14.743 1.00 98.38 117 TRP A N 1
ATOM 899 C CA . TRP A 1 117 ? 15.087 -8.491 -14.991 1.00 98.38 117 TRP A CA 1
ATOM 900 C C . TRP A 1 117 ? 15.894 -7.816 -13.891 1.00 98.38 117 TRP A C 1
ATOM 902 O O . TRP A 1 117 ? 15.787 -6.606 -13.704 1.00 98.38 117 TRP A O 1
ATOM 912 N N . TYR A 1 118 ? 16.728 -8.587 -13.200 1.00 98.06 118 TYR A N 1
ATOM 913 C CA . TYR A 1 118 ? 17.580 -8.094 -12.123 1.00 98.06 118 TYR A CA 1
ATOM 914 C C . TYR A 1 118 ? 19.023 -8.003 -12.593 1.00 98.06 118 TYR A C 1
ATOM 916 O O . TYR A 1 118 ? 19.564 -8.952 -13.174 1.00 98.06 118 TYR A O 1
ATOM 924 N N . ILE A 1 119 ? 19.649 -6.861 -12.337 1.00 97.69 119 ILE A N 1
ATOM 925 C CA . ILE A 1 119 ? 21.011 -6.549 -12.756 1.00 97.69 119 ILE A CA 1
ATOM 926 C C . ILE A 1 119 ? 21.839 -6.079 -11.566 1.00 97.69 119 ILE A C 1
ATOM 928 O O . ILE A 1 119 ? 21.327 -5.516 -10.601 1.00 97.69 119 ILE A O 1
ATOM 932 N N . ASN A 1 120 ? 23.147 -6.287 -11.666 1.00 96.88 120 ASN A N 1
ATOM 933 C CA . ASN A 1 120 ? 24.104 -5.574 -10.836 1.00 96.88 120 ASN A CA 1
ATOM 934 C C . ASN A 1 120 ? 24.525 -4.312 -11.600 1.00 96.88 120 ASN A C 1
ATOM 936 O O . ASN A 1 120 ? 25.041 -4.421 -12.714 1.00 96.88 120 ASN A O 1
ATOM 940 N N . THR A 1 121 ? 24.317 -3.127 -11.034 1.00 95.69 121 THR A N 1
ATOM 941 C CA . THR A 1 121 ? 24.593 -1.841 -11.697 1.00 95.69 121 THR A CA 1
ATOM 942 C C . THR A 1 121 ? 26.087 -1.597 -11.928 1.00 95.69 121 THR A C 1
ATOM 944 O O . THR A 1 121 ? 26.442 -0.849 -12.835 1.00 95.69 121 THR A O 1
ATOM 947 N N . ASN A 1 122 ? 26.977 -2.320 -11.233 1.00 94.88 122 ASN A N 1
ATOM 948 C CA . ASN A 1 122 ? 28.414 -2.358 -11.543 1.00 94.88 122 ASN A CA 1
ATOM 949 C C . ASN A 1 122 ? 28.737 -3.194 -12.797 1.00 94.88 122 ASN A C 1
ATOM 951 O O . ASN A 1 122 ? 29.867 -3.216 -13.279 1.00 94.88 122 ASN A O 1
ATOM 955 N N . SER A 1 123 ? 27.769 -3.944 -13.321 1.00 93.50 123 SER A N 1
ATOM 956 C CA . SER A 1 123 ? 27.870 -4.734 -14.552 1.00 93.50 123 SER A CA 1
ATOM 957 C C . SER A 1 123 ? 26.561 -4.628 -15.347 1.00 93.50 123 SER A C 1
ATOM 959 O O . SER A 1 123 ? 25.905 -5.640 -15.609 1.00 93.50 123 SER A O 1
ATOM 961 N N . PRO A 1 124 ? 26.173 -3.410 -15.771 1.00 88.19 124 PRO A N 1
ATOM 962 C CA . PRO A 1 124 ? 24.792 -3.070 -16.116 1.00 88.19 124 PRO A CA 1
ATOM 963 C C . PRO A 1 124 ? 24.284 -3.731 -17.402 1.00 88.19 124 PRO A C 1
ATOM 965 O O . PRO A 1 124 ? 23.105 -3.653 -17.701 1.00 88.19 124 PRO A O 1
ATOM 968 N N . ARG A 1 125 ? 25.144 -4.399 -18.182 1.00 88.69 125 ARG A N 1
ATOM 969 C CA . ARG A 1 125 ? 24.737 -5.147 -19.387 1.00 88.69 125 ARG A CA 1
ATOM 970 C C . ARG A 1 125 ? 24.444 -6.624 -19.122 1.00 88.69 125 ARG A C 1
ATOM 972 O O . ARG A 1 125 ? 24.015 -7.326 -20.034 1.00 88.69 125 ARG A O 1
ATOM 979 N N . LYS A 1 126 ? 24.705 -7.119 -17.909 1.00 92.12 126 LYS A N 1
ATOM 980 C CA . LYS A 1 126 ? 24.536 -8.528 -17.553 1.00 92.12 126 LYS A CA 1
ATOM 981 C C . LYS A 1 126 ? 23.307 -8.703 -16.669 1.00 92.12 126 LYS A C 1
ATOM 983 O O . LYS A 1 126 ? 23.280 -8.240 -15.532 1.00 92.12 126 LYS A O 1
ATOM 988 N N . VAL A 1 127 ? 22.333 -9.449 -17.179 1.00 96.81 127 VAL A N 1
ATOM 989 C CA . VAL A 1 127 ? 21.210 -9.944 -16.377 1.00 96.81 127 VAL A CA 1
ATOM 990 C C . VAL A 1 127 ? 21.733 -11.005 -15.412 1.00 96.81 127 VAL A C 1
ATOM 992 O O . VAL A 1 127 ? 22.382 -11.966 -15.828 1.00 96.81 127 VAL A O 1
ATOM 995 N N . VAL A 1 128 ? 21.475 -10.806 -14.122 1.00 97.50 128 VAL A N 1
ATOM 996 C CA . VAL A 1 128 ? 21.803 -11.767 -13.063 1.00 97.50 128 VAL A CA 1
ATOM 997 C C . VAL A 1 128 ? 20.703 -12.819 -12.964 1.00 97.50 128 VAL A C 1
ATOM 999 O O . VAL A 1 128 ? 20.997 -14.010 -12.904 1.00 97.50 128 VAL A O 1
ATOM 1002 N N . ALA A 1 129 ? 19.443 -12.382 -12.992 1.00 97.19 129 ALA A N 1
ATOM 1003 C CA . ALA A 1 129 ? 18.275 -13.251 -12.938 1.00 97.19 129 ALA A CA 1
ATOM 1004 C C . ALA A 1 129 ? 17.073 -12.615 -13.650 1.00 97.19 129 ALA A C 1
ATOM 1006 O O . ALA A 1 129 ? 17.016 -11.399 -13.842 1.00 97.19 129 ALA A O 1
ATOM 1007 N N . ARG A 1 130 ? 16.108 -13.456 -14.033 1.00 96.56 130 ARG A N 1
ATOM 1008 C CA . ARG A 1 130 ? 14.818 -13.048 -14.595 1.00 96.56 130 ARG A CA 1
ATOM 1009 C C . ARG A 1 130 ? 13.712 -13.916 -14.011 1.00 96.56 130 ARG A C 1
ATOM 1011 O O . ARG A 1 130 ? 13.891 -15.125 -13.891 1.00 96.56 130 ARG A O 1
ATOM 1018 N N . GLU A 1 131 ? 12.563 -13.321 -13.726 1.00 97.56 131 GLU A N 1
ATOM 1019 C CA . GLU A 1 131 ? 11.358 -14.042 -13.305 1.00 97.56 131 GLU A CA 1
ATOM 1020 C C . GLU A 1 131 ? 10.084 -13.362 -13.838 1.00 97.56 131 GLU A C 1
ATOM 1022 O O . GLU A 1 131 ? 10.144 -12.312 -14.484 1.00 97.56 131 GLU A O 1
ATOM 1027 N N . THR A 1 132 ? 8.930 -13.993 -13.607 1.00 98.19 132 THR A N 1
ATOM 1028 C CA . THR A 1 132 ? 7.614 -13.361 -13.786 1.00 98.19 132 THR A CA 1
ATOM 1029 C C . THR A 1 132 ? 7.032 -13.084 -12.407 1.00 98.19 132 THR A C 1
ATOM 1031 O O . THR A 1 132 ? 6.971 -13.994 -11.583 1.00 98.19 132 THR A O 1
ATOM 1034 N N . VAL A 1 133 ? 6.618 -11.845 -12.155 1.00 97.50 133 VAL A N 1
ATOM 1035 C CA . VAL A 1 133 ? 6.089 -11.377 -10.866 1.00 97.50 133 VAL A CA 1
ATOM 1036 C C . VAL A 1 133 ? 4.681 -10.819 -11.027 1.00 97.50 133 VAL A C 1
ATOM 1038 O O . VAL A 1 133 ? 4.320 -10.326 -12.092 1.00 97.50 133 VAL A O 1
ATOM 1041 N N . SER A 1 134 ? 3.871 -10.869 -9.971 1.00 95.06 134 SER A N 1
ATOM 1042 C CA . SER A 1 134 ? 2.507 -10.321 -9.982 1.00 95.06 134 SER A CA 1
ATOM 1043 C C . SER A 1 134 ? 2.451 -8.804 -9.784 1.00 95.06 134 SER A C 1
ATOM 1045 O O . SER A 1 134 ? 1.460 -8.181 -10.155 1.00 95.06 134 SER A O 1
ATOM 1047 N N . SER A 1 135 ? 3.494 -8.206 -9.209 1.00 94.81 135 SER A N 1
ATOM 1048 C CA . SER A 1 135 ? 3.567 -6.782 -8.870 1.00 94.81 135 SER A CA 1
ATOM 1049 C C . SER A 1 135 ? 4.958 -6.219 -9.160 1.00 94.81 135 SER A C 1
ATOM 1051 O O . SER A 1 135 ? 5.955 -6.942 -9.153 1.00 94.81 135 SER A O 1
ATOM 1053 N N . ILE A 1 136 ? 5.027 -4.910 -9.407 1.00 97.25 136 ILE A N 1
ATOM 1054 C CA . ILE A 1 136 ? 6.293 -4.174 -9.469 1.00 97.25 136 ILE A CA 1
ATOM 1055 C C . ILE A 1 136 ? 6.637 -3.768 -8.036 1.00 97.25 136 ILE A C 1
ATOM 1057 O O . ILE A 1 136 ? 6.236 -2.710 -7.548 1.00 97.25 136 ILE A O 1
ATOM 1061 N N . ALA A 1 137 ? 7.324 -4.668 -7.343 1.00 96.50 137 ALA A N 1
ATOM 1062 C CA . ALA A 1 137 ? 7.776 -4.461 -5.981 1.00 96.50 137 ALA A CA 1
ATOM 1063 C C . ALA A 1 137 ? 9.044 -5.269 -5.696 1.00 96.50 137 ALA A C 1
ATOM 1065 O O . ALA A 1 137 ? 9.264 -6.336 -6.273 1.00 96.50 137 ALA A O 1
ATOM 1066 N N . ILE A 1 138 ? 9.875 -4.749 -4.798 1.00 96.12 138 ILE A N 1
ATOM 1067 C CA . ILE A 1 138 ? 11.050 -5.440 -4.282 1.00 96.12 138 ILE A CA 1
ATOM 1068 C C . ILE A 1 138 ? 11.354 -4.949 -2.861 1.00 96.12 138 ILE A C 1
ATOM 1070 O O . ILE A 1 138 ? 11.319 -3.749 -2.585 1.00 96.12 138 ILE A O 1
ATOM 1074 N N . ASN A 1 139 ? 11.658 -5.879 -1.961 1.00 94.69 139 ASN A N 1
ATOM 1075 C CA . ASN A 1 139 ? 12.029 -5.603 -0.580 1.00 94.69 139 ASN A CA 1
ATOM 1076 C C . ASN A 1 139 ? 13.036 -6.638 -0.081 1.00 94.69 139 ASN A C 1
ATOM 1078 O O . ASN A 1 139 ? 12.722 -7.825 0.005 1.00 94.69 139 ASN A O 1
ATOM 1082 N N . TYR A 1 140 ? 14.260 -6.199 0.201 1.00 93.38 140 TYR A N 1
ATOM 1083 C CA . TYR A 1 140 ? 15.279 -7.018 0.855 1.00 93.38 140 TYR A CA 1
ATOM 1084 C C . TYR A 1 140 ? 16.411 -6.147 1.413 1.00 93.38 140 TYR A C 1
ATOM 1086 O O . TYR A 1 140 ? 16.556 -4.976 1.054 1.00 93.38 140 TYR A O 1
ATOM 1094 N N . ALA A 1 141 ? 17.247 -6.721 2.279 1.00 90.56 141 ALA A N 1
ATOM 1095 C CA . ALA A 1 141 ? 18.414 -6.040 2.828 1.00 90.56 141 ALA A CA 1
ATOM 1096 C C . ALA A 1 141 ? 19.725 -6.687 2.369 1.00 90.56 141 ALA A C 1
ATOM 1098 O O . ALA A 1 141 ? 19.808 -7.895 2.136 1.00 90.56 141 ALA A O 1
ATOM 1099 N N . TYR A 1 142 ? 20.777 -5.874 2.289 1.00 91.62 142 TYR A N 1
ATOM 1100 C CA . TYR A 1 142 ? 22.142 -6.297 1.989 1.00 91.62 142 TYR A CA 1
ATOM 1101 C C . TYR A 1 142 ? 22.218 -7.098 0.683 1.00 91.62 142 TYR A C 1
ATOM 1103 O O . TYR A 1 142 ? 21.937 -6.545 -0.371 1.00 91.62 142 TYR A O 1
ATOM 1111 N N . GLU A 1 143 ? 22.587 -8.372 0.716 1.00 91.69 143 GLU A N 1
ATOM 1112 C CA . GLU A 1 143 ? 22.796 -9.220 -0.470 1.00 91.69 143 GLU A CA 1
ATOM 1113 C C . GLU A 1 143 ? 21.842 -10.424 -0.526 1.00 91.69 143 GLU A C 1
ATOM 1115 O O . GLU A 1 143 ? 22.097 -11.413 -1.212 1.00 91.69 143 GLU A O 1
ATOM 1120 N N . GLN A 1 144 ? 20.724 -10.347 0.201 1.00 91.44 144 GLN A N 1
ATOM 1121 C CA . GLN A 1 144 ? 19.792 -11.463 0.394 1.00 91.44 144 GLN A CA 1
ATOM 1122 C C . GLN A 1 144 ? 19.075 -11.920 -0.887 1.00 91.44 144 GLN A C 1
ATOM 1124 O O . GLN A 1 144 ? 18.493 -13.003 -0.902 1.00 91.44 144 GLN A O 1
ATOM 1129 N N . PHE A 1 145 ? 19.119 -11.134 -1.967 1.00 94.06 145 PHE A N 1
ATOM 1130 C CA . PHE A 1 145 ? 18.437 -11.443 -3.219 1.00 94.06 145 PHE A CA 1
ATOM 1131 C C . PHE A 1 145 ? 19.421 -11.600 -4.383 1.00 94.06 145 PHE A C 1
ATOM 1133 O O . PHE A 1 145 ? 20.137 -10.668 -4.746 1.00 94.06 145 PHE A O 1
ATOM 1140 N N . HIS A 1 146 ? 19.472 -12.811 -4.951 1.00 94.56 146 HIS A N 1
ATOM 1141 C CA . HIS A 1 146 ? 20.370 -13.202 -6.050 1.00 94.56 146 HIS A CA 1
ATOM 1142 C C . HIS A 1 146 ? 21.856 -12.857 -5.839 1.00 94.56 146 HIS A C 1
ATOM 1144 O O . HIS A 1 146 ? 22.603 -12.730 -6.810 1.00 94.56 146 HIS A O 1
ATOM 1150 N N . SER A 1 147 ? 22.287 -12.697 -4.583 1.00 93.81 147 SER A N 1
ATOM 1151 C CA . SER A 1 147 ? 23.639 -12.244 -4.230 1.00 93.81 147 SER A CA 1
ATOM 1152 C C . SER A 1 147 ? 24.024 -10.912 -4.893 1.00 93.81 147 SER A C 1
ATOM 1154 O O . SER A 1 147 ? 25.199 -10.660 -5.157 1.00 93.81 147 SER A O 1
ATOM 1156 N N . ILE A 1 148 ? 23.038 -10.056 -5.190 1.00 95.38 148 ILE A N 1
ATOM 1157 C CA . ILE A 1 148 ? 23.264 -8.692 -5.670 1.00 95.38 148 ILE A CA 1
ATOM 1158 C C . ILE A 1 148 ? 23.301 -7.777 -4.440 1.00 95.38 148 ILE A C 1
ATOM 1160 O O . ILE A 1 148 ? 22.283 -7.663 -3.748 1.00 95.38 148 ILE A O 1
ATOM 1164 N N . PRO A 1 149 ? 24.430 -7.102 -4.151 1.00 94.94 149 PRO A N 1
ATOM 1165 C CA . PRO A 1 149 ? 24.478 -6.123 -3.072 1.00 94.94 149 PRO A CA 1
ATOM 1166 C C . PRO A 1 149 ? 23.433 -5.029 -3.299 1.00 94.94 149 PRO A C 1
ATOM 1168 O O . PRO A 1 149 ? 23.381 -4.457 -4.384 1.00 94.94 149 PRO A O 1
ATOM 1171 N N . SER A 1 150 ? 22.639 -4.712 -2.275 1.00 96.12 150 SER A N 1
ATOM 1172 C CA . SER A 1 150 ? 21.569 -3.705 -2.344 1.00 96.12 150 SER A CA 1
ATOM 1173 C C . SER A 1 150 ? 22.042 -2.369 -2.933 1.00 96.12 150 SER A C 1
ATOM 1175 O O . SER A 1 150 ? 21.346 -1.878 -3.817 1.00 96.12 150 SER A O 1
ATOM 1177 N N . PRO A 1 151 ? 23.231 -1.819 -2.592 1.00 96.56 151 PRO A N 1
ATOM 1178 C CA . PRO A 1 151 ? 23.693 -0.554 -3.176 1.00 96.56 151 PRO A CA 1
ATOM 1179 C C . PRO A 1 151 ? 24.041 -0.619 -4.669 1.00 96.56 151 PRO A C 1
ATOM 1181 O O . PRO A 1 151 ? 24.381 0.399 -5.257 1.00 96.56 151 PRO A O 1
ATOM 1184 N N . ALA A 1 152 ? 24.056 -1.815 -5.257 1.00 96.50 152 ALA A N 1
ATOM 1185 C CA . ALA A 1 152 ? 24.327 -2.050 -6.669 1.00 96.50 152 ALA A CA 1
ATOM 1186 C C . ALA A 1 152 ? 23.167 -2.789 -7.352 1.00 96.50 152 ALA A C 1
ATOM 1188 O O . ALA A 1 152 ? 23.346 -3.395 -8.410 1.00 96.50 152 ALA A O 1
ATOM 1189 N N . PHE A 1 153 ? 21.988 -2.809 -6.731 1.00 97.94 153 PHE A N 1
ATOM 1190 C CA . PHE A 1 153 ? 20.828 -3.480 -7.287 1.00 97.94 153 PHE A CA 1
ATOM 1191 C C . PHE A 1 153 ? 20.150 -2.611 -8.336 1.00 97.94 153 PHE A C 1
ATOM 1193 O O . PHE A 1 153 ? 19.800 -1.461 -8.076 1.00 97.94 153 PHE A O 1
ATOM 1200 N N . GLY A 1 154 ? 19.927 -3.193 -9.511 1.00 98.00 154 GLY A N 1
ATOM 1201 C CA . GLY A 1 154 ? 19.057 -2.632 -10.529 1.00 98.00 154 GLY A CA 1
ATOM 1202 C C . GLY A 1 154 ? 17.972 -3.624 -10.921 1.00 98.00 154 GLY A C 1
ATOM 1203 O O . GLY A 1 154 ? 18.201 -4.836 -10.957 1.00 98.00 154 GLY A O 1
ATOM 1204 N N . ALA A 1 155 ? 16.798 -3.108 -11.255 1.00 98.19 155 ALA A N 1
ATOM 1205 C CA . ALA A 1 155 ? 15.697 -3.904 -11.762 1.00 98.19 155 ALA A CA 1
ATOM 1206 C C . ALA A 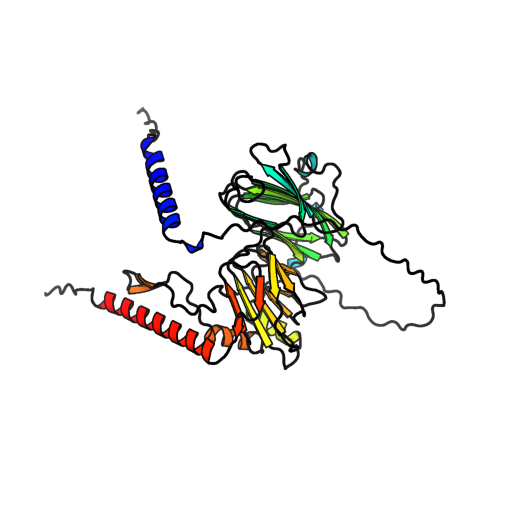1 155 ? 14.965 -3.188 -12.895 1.00 98.19 155 ALA A C 1
ATOM 1208 O O . ALA A 1 155 ? 14.754 -1.977 -12.855 1.00 98.19 155 ALA A O 1
ATOM 1209 N N . TYR A 1 156 ? 14.575 -3.964 -13.899 1.00 98.50 156 TYR A N 1
ATOM 1210 C CA . TYR A 1 156 ? 13.663 -3.535 -14.948 1.00 98.50 156 TYR A CA 1
ATOM 1211 C C . TYR A 1 156 ? 12.443 -4.444 -14.948 1.00 98.50 156 TYR A C 1
ATOM 1213 O O . TYR A 1 156 ? 12.585 -5.668 -14.967 1.00 98.50 156 TYR A O 1
ATOM 1221 N N . TRP A 1 157 ? 11.256 -3.848 -14.941 1.00 98.75 157 TRP A N 1
ATOM 1222 C CA . TRP A 1 157 ? 9.988 -4.555 -15.073 1.00 98.75 157 TRP A CA 1
ATOM 1223 C C . TRP A 1 157 ? 9.274 -4.136 -16.350 1.00 98.75 157 TRP A C 1
ATOM 1225 O O . TRP A 1 157 ? 9.283 -2.958 -16.698 1.00 98.75 157 TRP A O 1
ATOM 1235 N N . ALA A 1 158 ? 8.613 -5.090 -17.009 1.00 98.69 158 ALA A N 1
ATOM 1236 C CA . ALA A 1 158 ? 7.745 -4.832 -18.154 1.00 98.69 158 ALA A CA 1
ATOM 1237 C C . ALA A 1 158 ? 6.474 -5.683 -18.091 1.00 98.69 158 ALA A C 1
ATOM 1239 O O . ALA A 1 158 ? 6.537 -6.906 -17.926 1.00 98.69 158 ALA A O 1
ATOM 1240 N N . GLY A 1 159 ? 5.320 -5.044 -18.258 1.00 98.56 159 GLY A N 1
ATOM 1241 C CA . GLY A 1 159 ? 4.017 -5.703 -18.242 1.00 98.56 159 GLY A CA 1
ATOM 1242 C C . GLY A 1 159 ? 2.951 -4.904 -18.979 1.00 98.56 159 GLY A C 1
ATOM 1243 O O . GLY A 1 159 ? 3.209 -3.825 -19.513 1.00 98.56 159 GLY A O 1
ATOM 1244 N N . ARG A 1 160 ? 1.742 -5.460 -19.028 1.00 98.19 160 ARG A N 1
ATOM 1245 C CA . ARG A 1 160 ? 0.581 -4.799 -19.623 1.00 98.19 160 ARG A CA 1
ATOM 1246 C C . ARG A 1 160 ? -0.227 -4.112 -18.528 1.00 98.19 160 ARG A C 1
ATOM 1248 O O . ARG A 1 160 ? -0.743 -4.784 -17.641 1.00 98.19 160 ARG A O 1
ATOM 1255 N N . LEU A 1 161 ? -0.368 -2.795 -18.623 1.00 97.81 161 LEU A N 1
ATOM 1256 C CA . LEU A 1 161 ? -1.363 -2.045 -17.867 1.00 97.81 161 LEU A CA 1
ATOM 1257 C C . LEU A 1 161 ? -2.658 -2.013 -18.679 1.00 97.81 161 LEU A C 1
ATOM 1259 O O . LEU A 1 161 ? -2.691 -1.425 -19.759 1.00 97.81 161 LEU A O 1
ATOM 1263 N N . HIS A 1 162 ? -3.708 -2.637 -18.154 1.00 96.62 162 HIS A N 1
ATOM 1264 C CA . HIS A 1 162 ? -5.047 -2.554 -18.725 1.00 96.62 162 HIS A CA 1
ATOM 1265 C C . HIS A 1 162 ? -5.814 -1.389 -18.094 1.00 96.62 162 HIS A C 1
ATOM 1267 O O . HIS A 1 162 ? -5.993 -1.348 -16.876 1.00 96.62 162 HIS A O 1
ATOM 1273 N N . VAL A 1 163 ? -6.276 -0.460 -18.924 1.00 97.25 163 VAL A N 1
ATOM 1274 C CA . VAL A 1 163 ? -7.111 0.676 -18.536 1.00 97.25 163 VAL A CA 1
ATOM 1275 C C . VAL A 1 163 ? -8.544 0.371 -18.980 1.00 97.25 163 VAL A C 1
ATOM 1277 O O . VAL A 1 163 ? -8.849 0.480 -20.169 1.00 97.25 163 VAL A O 1
ATOM 1280 N N . PRO A 1 164 ? -9.437 -0.037 -18.059 1.00 94.69 164 PRO A N 1
ATOM 1281 C CA . PRO A 1 164 ? -10.774 -0.506 -18.423 1.00 94.69 164 PRO A CA 1
ATOM 1282 C C . PRO A 1 164 ? -11.692 0.621 -18.894 1.00 94.69 164 PRO A C 1
ATOM 1284 O O . PRO A 1 164 ? -12.632 0.376 -19.644 1.00 94.69 164 PRO A O 1
ATOM 1287 N N . GLN A 1 165 ? -11.425 1.853 -18.464 1.00 95.12 165 GLN A N 1
ATOM 1288 C CA . GLN A 1 165 ? -12.191 3.037 -18.824 1.00 95.12 165 GLN A CA 1
ATOM 1289 C C . GLN A 1 165 ? -11.295 4.269 -18.809 1.00 95.12 165 GLN A C 1
ATOM 1291 O O . GLN A 1 165 ? -10.350 4.344 -18.012 1.00 95.12 165 GLN A O 1
ATOM 1296 N N . ARG A 1 166 ? -11.641 5.243 -19.658 1.00 95.31 166 ARG A N 1
ATOM 1297 C CA . ARG A 1 166 ? -11.013 6.561 -19.645 1.00 95.31 166 ARG A CA 1
ATOM 1298 C C . ARG A 1 166 ? -11.154 7.189 -18.259 1.00 95.31 166 ARG A C 1
ATOM 1300 O O . ARG A 1 166 ? -12.237 7.167 -17.677 1.00 95.31 166 ARG A O 1
ATOM 1307 N N . GLY A 1 167 ? -10.085 7.790 -17.760 1.00 95.25 167 GLY A N 1
ATOM 1308 C CA . GLY A 1 167 ? -10.126 8.538 -16.512 1.00 95.25 167 GLY A CA 1
ATOM 1309 C C . GLY A 1 167 ? -8.753 9.002 -16.064 1.00 95.25 167 GLY A C 1
ATOM 1310 O O . GLY A 1 167 ? -7.745 8.756 -16.726 1.00 95.25 167 GLY A O 1
ATOM 1311 N N . VAL A 1 168 ? -8.722 9.664 -14.911 1.00 95.88 168 VAL A N 1
ATOM 1312 C CA . VAL A 1 168 ? -7.461 10.017 -14.262 1.00 95.88 168 VAL A CA 1
ATOM 1313 C C . VAL A 1 168 ? -6.951 8.816 -13.495 1.00 95.88 168 VAL A C 1
ATOM 1315 O O . VAL A 1 168 ? -7.661 8.242 -12.668 1.00 95.88 168 VAL A O 1
ATOM 1318 N N . TYR A 1 169 ? -5.704 8.466 -13.764 1.00 96.62 169 TYR A N 1
ATOM 1319 C CA . TYR A 1 16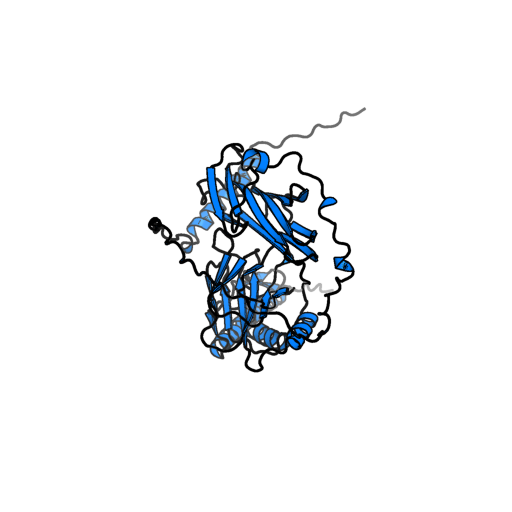9 ? -4.970 7.447 -13.040 1.00 96.62 169 TYR A CA 1
ATOM 1320 C C . TYR A 1 169 ? -3.854 8.115 -12.256 1.00 96.62 169 TYR A C 1
ATOM 1322 O O . TYR A 1 169 ? -3.251 9.093 -12.700 1.00 96.62 169 TYR A O 1
ATOM 1330 N N . ARG A 1 170 ? -3.575 7.567 -11.080 1.00 96.06 170 ARG A N 1
ATOM 1331 C CA . ARG A 1 170 ? -2.424 7.921 -10.266 1.00 96.06 170 ARG A CA 1
ATOM 1332 C C . ARG A 1 170 ? -1.346 6.874 -10.463 1.00 96.06 170 ARG A C 1
ATOM 1334 O O . ARG A 1 170 ? -1.601 5.676 -10.339 1.00 96.06 170 ARG A O 1
ATOM 1341 N N . ILE A 1 171 ? -0.138 7.347 -10.723 1.00 96.50 171 ILE A N 1
ATOM 1342 C CA . ILE A 1 171 ? 1.084 6.564 -10.615 1.00 96.50 171 ILE A CA 1
ATOM 1343 C C . ILE A 1 171 ? 1.701 6.951 -9.280 1.00 96.50 171 ILE A C 1
ATOM 1345 O O . ILE A 1 171 ? 2.056 8.114 -9.070 1.00 96.50 171 ILE A O 1
ATOM 1349 N N . SER A 1 172 ? 1.793 5.988 -8.371 1.00 95.88 172 SER A N 1
ATOM 1350 C CA . SER A 1 172 ? 2.369 6.184 -7.048 1.00 95.88 172 SER A CA 1
ATOM 1351 C C . SER A 1 172 ? 3.429 5.136 -6.748 1.00 95.88 172 SER A C 1
ATOM 1353 O O . SER A 1 172 ? 3.283 3.962 -7.085 1.00 95.88 172 SER A O 1
ATOM 1355 N N . GLY A 1 173 ? 4.513 5.557 -6.106 1.00 92.56 173 GLY A N 1
ATOM 1356 C CA . GLY A 1 173 ? 5.546 4.629 -5.680 1.00 92.56 173 GLY A CA 1
ATOM 1357 C C . GLY A 1 173 ? 6.454 5.185 -4.600 1.00 92.56 173 GLY A C 1
ATOM 1358 O O . GLY A 1 173 ? 6.851 6.350 -4.637 1.00 92.56 173 GLY A O 1
ATOM 1359 N N . ALA A 1 174 ? 6.792 4.330 -3.640 1.00 89.00 174 ALA A N 1
ATOM 1360 C CA . ALA A 1 174 ? 7.669 4.652 -2.527 1.00 89.00 174 ALA A CA 1
ATOM 1361 C C . ALA A 1 174 ? 9.022 3.970 -2.702 1.00 89.00 174 ALA A C 1
ATOM 1363 O O . ALA A 1 174 ? 9.100 2.778 -2.993 1.00 89.00 174 ALA A O 1
ATOM 1364 N N . PHE A 1 175 ? 10.079 4.746 -2.503 1.00 90.31 175 PHE A N 1
ATOM 1365 C CA . PHE A 1 175 ? 11.465 4.305 -2.465 1.00 90.31 175 PHE A CA 1
ATOM 1366 C C . PHE A 1 175 ? 12.291 5.359 -1.728 1.00 90.31 175 PHE A C 1
ATOM 1368 O O . PHE A 1 175 ? 11.842 6.487 -1.514 1.00 90.31 175 PHE A O 1
ATOM 1375 N N . SER A 1 176 ? 13.502 4.984 -1.337 1.00 86.19 176 SER A N 1
ATOM 1376 C CA . SER A 1 176 ? 14.486 5.880 -0.739 1.00 86.19 176 SER A CA 1
ATOM 1377 C C . SER A 1 176 ? 15.863 5.509 -1.271 1.00 86.19 176 SER A C 1
ATOM 1379 O O . SER A 1 176 ? 16.104 4.333 -1.535 1.00 86.19 176 SER A O 1
ATOM 1381 N N . HIS A 1 177 ? 16.751 6.495 -1.423 1.00 92.94 177 HIS A N 1
ATOM 1382 C CA . HIS A 1 177 ? 18.128 6.286 -1.888 1.00 92.94 177 HIS A CA 1
ATOM 1383 C C . HIS A 1 177 ? 18.224 5.513 -3.217 1.00 92.94 177 HIS A C 1
ATOM 1385 O O . HIS A 1 177 ? 19.061 4.626 -3.365 1.00 92.94 177 HIS A O 1
ATOM 1391 N N . ALA A 1 178 ? 17.356 5.835 -4.176 1.00 96.12 178 ALA A N 1
ATOM 1392 C CA . ALA A 1 178 ? 17.270 5.161 -5.464 1.00 96.12 178 ALA A CA 1
ATOM 1393 C C . ALA A 1 178 ? 16.833 6.121 -6.578 1.00 96.12 178 ALA A C 1
ATOM 1395 O O . ALA A 1 178 ? 16.217 7.159 -6.310 1.00 96.12 178 ALA A O 1
ATOM 1396 N N . ASP A 1 179 ? 17.123 5.729 -7.815 1.00 97.00 179 ASP A N 1
ATOM 1397 C CA . ASP A 1 179 ? 16.611 6.340 -9.039 1.00 97.00 179 ASP A CA 1
ATOM 1398 C C . ASP A 1 179 ? 15.520 5.450 -9.635 1.00 97.00 179 ASP A C 1
ATOM 1400 O O . ASP A 1 179 ? 15.688 4.230 -9.731 1.00 97.00 179 ASP A O 1
ATOM 1404 N N . VAL A 1 180 ? 14.406 6.058 -10.041 1.00 97.69 180 VAL A N 1
ATOM 1405 C CA . VAL A 1 180 ? 13.270 5.380 -10.667 1.00 97.69 180 VAL A CA 1
ATOM 1406 C C . VAL A 1 180 ? 12.844 6.115 -11.923 1.00 97.69 180 VAL A C 1
ATOM 1408 O O . VAL A 1 180 ? 12.606 7.321 -11.892 1.00 97.69 180 VAL A O 1
ATOM 1411 N N . ARG A 1 181 ? 12.613 5.359 -12.997 1.00 97.81 181 ARG A N 1
ATOM 1412 C CA . ARG A 1 181 ? 11.969 5.864 -14.209 1.00 97.81 181 ARG A CA 1
ATOM 1413 C C . ARG A 1 181 ? 10.810 4.968 -14.619 1.00 97.81 181 ARG A C 1
ATOM 1415 O O . ARG A 1 181 ? 10.989 3.769 -14.820 1.00 97.81 181 ARG A O 1
ATOM 1422 N N . ILE A 1 182 ? 9.620 5.549 -14.744 1.00 98.25 182 ILE A N 1
ATOM 1423 C CA . ILE A 1 182 ? 8.388 4.854 -15.134 1.00 98.25 182 ILE A CA 1
ATOM 1424 C C . ILE A 1 182 ? 7.962 5.332 -16.512 1.00 98.25 182 ILE A C 1
ATOM 1426 O O . ILE A 1 182 ? 7.916 6.538 -16.776 1.00 98.25 182 ILE A O 1
ATOM 1430 N N . MET A 1 183 ? 7.622 4.389 -17.385 1.00 98.50 183 MET A N 1
ATOM 1431 C CA . MET A 1 183 ? 7.192 4.681 -18.743 1.00 98.50 183 MET A CA 1
ATOM 1432 C C . MET A 1 183 ? 5.913 3.938 -19.109 1.00 98.50 183 MET A C 1
ATOM 1434 O O . MET A 1 183 ? 5.744 2.763 -18.787 1.00 98.50 183 MET A O 1
ATOM 1438 N N . LEU A 1 184 ? 5.042 4.624 -19.848 1.00 98.38 184 LEU A N 1
ATOM 1439 C CA . LEU A 1 184 ? 3.887 4.037 -20.525 1.00 98.38 184 LEU A CA 1
ATOM 1440 C C . LEU A 1 184 ? 4.054 4.228 -22.032 1.00 98.38 184 LEU A C 1
ATOM 1442 O O . LEU A 1 184 ? 4.163 5.359 -22.499 1.00 98.38 184 LEU A O 1
ATOM 1446 N N . ASN A 1 185 ? 4.110 3.146 -22.813 1.00 97.19 185 ASN A N 1
ATOM 1447 C CA . ASN A 1 185 ? 4.364 3.201 -24.263 1.00 97.19 185 ASN A CA 1
ATOM 1448 C C . ASN A 1 185 ? 5.584 4.089 -24.622 1.00 97.19 185 ASN A C 1
ATOM 1450 O O . ASN A 1 185 ? 5.525 4.912 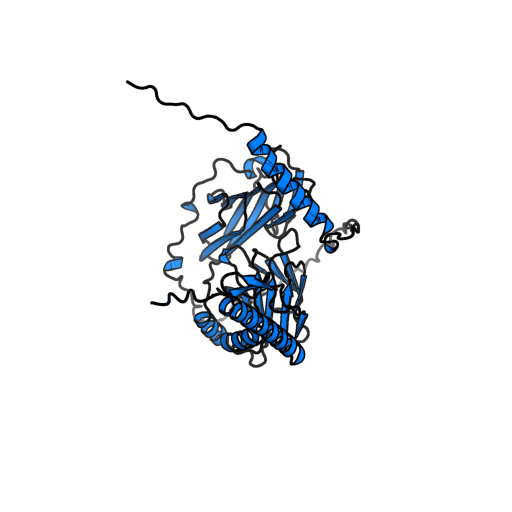-25.539 1.00 97.19 185 ASN A O 1
ATOM 1454 N N . ARG A 1 186 ? 6.691 3.937 -23.875 1.00 96.88 186 ARG A N 1
ATOM 1455 C CA . ARG A 1 186 ? 7.925 4.757 -23.931 1.00 96.88 186 ARG A CA 1
ATOM 1456 C C . ARG A 1 186 ? 7.789 6.240 -23.565 1.00 96.88 186 ARG A C 1
ATOM 1458 O O . ARG A 1 186 ? 8.760 6.980 -23.706 1.00 96.88 186 ARG A O 1
ATOM 1465 N N . ARG A 1 187 ? 6.633 6.705 -23.100 1.00 98.12 187 ARG A N 1
ATOM 1466 C CA . ARG A 1 187 ? 6.470 8.059 -22.558 1.00 98.12 187 ARG A CA 1
ATOM 1467 C C . ARG A 1 187 ? 6.898 8.060 -21.098 1.00 98.12 187 ARG A C 1
ATOM 1469 O O . ARG A 1 187 ? 6.369 7.264 -20.330 1.00 98.12 187 ARG A O 1
ATOM 1476 N N . ILE A 1 188 ? 7.848 8.914 -20.725 1.00 98.19 188 ILE A N 1
ATOM 1477 C CA . ILE A 1 188 ? 8.371 9.005 -19.357 1.00 98.19 188 ILE A CA 1
ATOM 1478 C C . ILE A 1 188 ? 7.346 9.746 -18.504 1.00 98.19 188 ILE A C 1
ATOM 1480 O O . ILE A 1 188 ? 7.247 10.968 -18.567 1.00 98.19 188 ILE A O 1
ATOM 1484 N N . VAL A 1 189 ? 6.572 8.994 -17.730 1.00 97.50 189 VAL A N 1
ATOM 1485 C CA . VAL A 1 189 ? 5.500 9.524 -16.873 1.00 97.50 189 VAL A CA 1
ATOM 1486 C C . VAL A 1 189 ? 5.995 9.859 -15.468 1.00 97.50 189 VAL A C 1
ATOM 1488 O O . VAL A 1 189 ? 5.391 10.682 -14.785 1.00 97.50 189 VAL A O 1
ATOM 1491 N N . ALA A 1 190 ? 7.122 9.272 -15.059 1.00 96.50 190 ALA A N 1
ATOM 1492 C CA . ALA A 1 190 ? 7.873 9.680 -13.881 1.00 96.50 190 ALA A CA 1
ATOM 1493 C C . ALA A 1 190 ? 9.373 9.421 -14.083 1.00 96.50 190 ALA A C 1
ATOM 1495 O O . ALA A 1 190 ? 9.753 8.380 -14.616 1.00 96.50 190 ALA A O 1
ATOM 1496 N N . ASP A 1 191 ? 10.204 10.352 -13.627 1.00 96.06 191 ASP A N 1
ATOM 1497 C CA . ASP A 1 191 ? 11.664 10.246 -13.570 1.00 96.06 191 ASP A CA 1
ATOM 1498 C C . ASP A 1 191 ? 12.101 10.923 -12.270 1.00 96.06 191 ASP A C 1
ATOM 1500 O O . ASP A 1 191 ? 11.906 12.130 -12.103 1.00 96.06 191 ASP A O 1
ATOM 1504 N N . SER A 1 192 ? 12.518 10.134 -11.283 1.00 93.12 192 SER A N 1
ATOM 1505 C CA . SER A 1 192 ? 12.689 10.612 -9.914 1.00 93.12 192 SER A CA 1
ATOM 1506 C C . SER A 1 192 ? 13.873 9.959 -9.214 1.00 93.12 192 SER A C 1
ATOM 1508 O O . SER A 1 192 ? 14.028 8.740 -9.221 1.00 93.12 192 SER A O 1
ATOM 1510 N N . SER A 1 193 ? 14.649 10.793 -8.525 1.00 92.75 193 SER A N 1
ATOM 1511 C CA . SER A 1 193 ? 15.746 10.398 -7.643 1.00 92.75 193 SER A CA 1
ATOM 1512 C C . SER A 1 193 ? 15.391 10.765 -6.207 1.00 92.75 193 SER A C 1
ATOM 1514 O O . SER A 1 193 ? 15.138 11.934 -5.907 1.00 92.75 193 SER A O 1
ATOM 1516 N N . ASN A 1 194 ? 15.389 9.782 -5.307 1.00 86.12 194 ASN A N 1
ATOM 1517 C CA . ASN A 1 194 ? 15.152 9.931 -3.860 1.00 86.12 194 ASN A CA 1
ATOM 1518 C C . ASN A 1 194 ? 13.821 10.573 -3.427 1.00 86.12 194 ASN A C 1
ATOM 1520 O O . ASN A 1 194 ? 13.621 10.778 -2.232 1.00 86.12 194 ASN A O 1
ATOM 1524 N N . ASN A 1 195 ? 12.909 10.870 -4.354 1.00 85.88 195 ASN A N 1
ATOM 1525 C CA . ASN A 1 195 ? 11.590 11.415 -4.053 1.00 85.88 195 ASN A CA 1
ATOM 1526 C C . ASN A 1 195 ? 10.508 10.406 -4.457 1.00 85.88 195 ASN A C 1
ATOM 1528 O O . ASN A 1 195 ? 10.560 9.894 -5.577 1.00 85.88 195 ASN A O 1
ATOM 1532 N N . PRO A 1 196 ? 9.507 10.130 -3.601 1.00 88.31 196 PRO A N 1
ATOM 1533 C CA . PRO A 1 196 ? 8.424 9.226 -3.963 1.00 88.31 196 PRO A CA 1
ATOM 1534 C C . PRO A 1 196 ? 7.679 9.738 -5.201 1.00 88.31 196 PRO A C 1
ATOM 1536 O O . PRO A 1 196 ? 7.516 10.943 -5.401 1.00 88.31 196 PRO A O 1
ATOM 1539 N N . ILE A 1 197 ? 7.207 8.80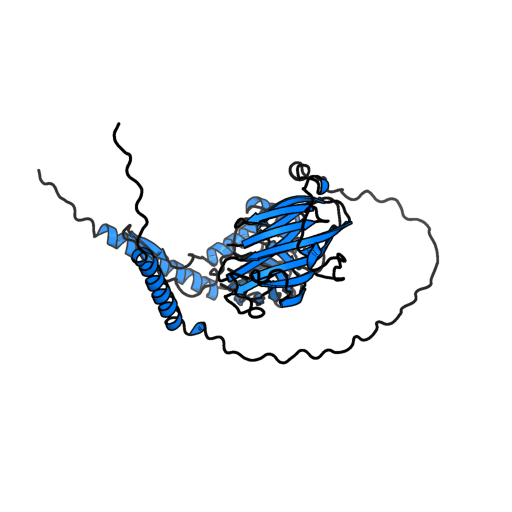7 -6.024 1.00 93.00 197 ILE A N 1
ATOM 1540 C CA . ILE A 1 197 ? 6.377 9.117 -7.185 1.00 93.00 197 ILE A CA 1
ATOM 1541 C C . ILE A 1 197 ? 4.947 9.317 -6.698 1.00 93.00 197 ILE A C 1
ATOM 1543 O O . ILE A 1 197 ? 4.407 8.472 -5.986 1.00 93.00 197 ILE A O 1
ATOM 1547 N N . ASN A 1 198 ? 4.339 10.426 -7.101 1.00 93.31 198 ASN A N 1
ATOM 1548 C CA . ASN A 1 198 ? 2.920 10.696 -6.923 1.00 93.31 198 ASN A CA 1
ATOM 1549 C C . ASN A 1 198 ? 2.482 11.670 -8.019 1.00 93.31 198 ASN A C 1
ATOM 1551 O O . ASN A 1 198 ? 2.552 12.886 -7.853 1.00 93.31 198 ASN A O 1
ATOM 1555 N N . THR A 1 199 ? 2.116 11.123 -9.173 1.00 93.44 199 THR A N 1
ATOM 1556 C CA . THR A 1 199 ? 1.711 11.898 -10.350 1.00 93.44 199 THR A CA 1
ATOM 1557 C C . THR A 1 199 ? 0.391 11.373 -10.884 1.00 93.44 199 THR A C 1
ATOM 1559 O O . THR A 1 199 ? 0.081 10.187 -10.746 1.00 93.44 199 THR A O 1
ATOM 1562 N N . THR A 1 200 ? -0.393 12.259 -11.482 1.00 95.31 200 THR A N 1
ATOM 1563 C CA . THR A 1 200 ? -1.672 11.927 -12.100 1.00 95.31 200 THR A CA 1
ATOM 1564 C C . THR A 1 200 ? -1.614 12.212 -13.588 1.00 95.31 200 THR A C 1
ATOM 1566 O O . THR A 1 200 ? -0.945 13.145 -14.029 1.00 95.31 200 THR A O 1
ATOM 1569 N N . LEU A 1 201 ? -2.307 11.390 -14.366 1.00 96.19 201 LEU A N 1
ATOM 1570 C CA . LEU A 1 201 ? -2.435 11.563 -15.806 1.00 96.19 201 LEU A CA 1
ATOM 1571 C C . LEU A 1 201 ? -3.778 11.033 -16.293 1.00 96.19 201 LEU A C 1
ATOM 1573 O O . LEU A 1 201 ? -4.344 10.108 -15.706 1.00 96.19 201 LEU A O 1
ATOM 1577 N N . MET A 1 202 ? -4.273 11.618 -17.375 1.00 96.62 202 MET A N 1
ATOM 1578 C CA . MET A 1 202 ? -5.425 11.101 -18.099 1.00 96.62 202 MET A CA 1
ATOM 1579 C C . MET A 1 202 ? -4.981 9.915 -18.961 1.00 96.62 202 MET A C 1
ATOM 1581 O O . MET A 1 202 ? -4.004 10.007 -19.711 1.00 96.62 202 MET A O 1
ATOM 1585 N N . LEU A 1 203 ? -5.690 8.792 -18.841 1.00 97.31 203 LEU A N 1
ATOM 1586 C CA . LEU A 1 203 ? -5.526 7.625 -19.704 1.00 97.31 203 LEU A CA 1
ATOM 1587 C C . LEU A 1 203 ? -6.843 7.330 -20.412 1.00 97.31 203 LEU A C 1
ATOM 1589 O O . LEU A 1 203 ? -7.916 7.432 -19.816 1.00 97.31 203 LEU A O 1
ATOM 1593 N N . GLU A 1 204 ? -6.745 6.938 -21.676 1.00 96.50 204 GLU A N 1
ATOM 1594 C CA . GLU A 1 204 ? -7.867 6.405 -22.444 1.00 96.50 204 GLU A CA 1
ATOM 1595 C C . GLU A 1 204 ? -8.065 4.924 -22.121 1.00 96.50 204 GLU A C 1
ATOM 1597 O O . GLU A 1 204 ? -7.154 4.246 -21.648 1.00 96.50 204 GLU A O 1
ATOM 1602 N N . GLN A 1 205 ? -9.252 4.398 -22.419 1.00 97.62 205 GLN A N 1
ATOM 1603 C CA . GLN A 1 205 ? -9.471 2.956 -22.375 1.00 97.62 205 GLN A CA 1
ATOM 1604 C C . GLN A 1 205 ? -8.500 2.239 -23.328 1.00 97.62 205 GLN A C 1
ATOM 1606 O O . GLN A 1 205 ? -8.381 2.610 -24.497 1.00 97.62 205 GLN A O 1
ATOM 1611 N N . GLY A 1 206 ? -7.839 1.186 -22.847 1.00 97.62 206 GLY A N 1
ATOM 1612 C CA . GLY A 1 206 ? -6.944 0.376 -23.667 1.00 97.62 206 GLY A CA 1
ATOM 1613 C C . GLY A 1 206 ? -5.802 -0.268 -22.893 1.00 97.62 206 GLY A C 1
ATOM 1614 O O . GLY A 1 206 ? -5.726 -0.207 -21.669 1.00 97.62 206 GLY A O 1
ATOM 1615 N N . ASP A 1 207 ? -4.899 -0.894 -23.640 1.00 97.75 207 ASP A N 1
ATOM 1616 C CA . ASP A 1 207 ? -3.716 -1.549 -23.094 1.00 97.75 207 ASP A CA 1
ATOM 1617 C C . ASP A 1 207 ? -2.461 -0.710 -23.341 1.00 97.75 207 ASP A C 1
ATOM 1619 O O . ASP A 1 207 ? -2.198 -0.253 -24.457 1.00 97.75 207 ASP A O 1
ATOM 1623 N N . TYR A 1 208 ? -1.647 -0.570 -22.299 1.00 98.19 208 TYR A N 1
ATOM 1624 C CA . TYR A 1 208 ? -0.389 0.164 -22.324 1.00 98.19 208 TYR A CA 1
ATOM 1625 C C . TYR A 1 208 ? 0.761 -0.759 -21.923 1.00 98.19 208 TYR A C 1
ATOM 1627 O O . TYR A 1 208 ? 0.645 -1.553 -20.988 1.00 98.19 208 TYR A O 1
ATOM 1635 N N . LEU A 1 209 ? 1.897 -0.642 -22.609 1.00 98.31 209 LEU A N 1
ATOM 1636 C CA . LEU A 1 209 ? 3.150 -1.213 -22.131 1.00 98.31 209 LEU A CA 1
ATOM 1637 C C . LEU A 1 209 ? 3.628 -0.371 -20.945 1.00 98.31 209 LEU A C 1
ATOM 1639 O O . LEU A 1 209 ? 3.992 0.788 -21.139 1.00 98.31 209 LEU A O 1
ATOM 1643 N N . LEU A 1 210 ? 3.615 -0.957 -19.749 1.00 98.69 210 LEU A N 1
ATOM 1644 C CA . LEU A 1 210 ? 4.160 -0.363 -18.533 1.00 98.69 210 LEU A CA 1
ATOM 1645 C C . LEU A 1 210 ? 5.569 -0.893 -18.297 1.00 98.69 210 LEU A C 1
ATOM 1647 O O . LEU A 1 210 ? 5.778 -2.103 -18.199 1.00 98.69 210 LEU A O 1
ATOM 1651 N N . GLU A 1 211 ? 6.512 0.033 -18.182 1.00 98.69 211 GLU A N 1
ATOM 1652 C CA . GLU A 1 211 ? 7.916 -0.236 -17.911 1.00 98.69 211 GLU A CA 1
ATOM 1653 C C . GLU A 1 211 ? 8.361 0.537 -16.669 1.00 98.69 211 GLU A C 1
ATOM 1655 O O . GLU A 1 211 ? 8.034 1.715 -16.511 1.00 98.69 211 GLU A O 1
ATOM 1660 N N . ALA A 1 212 ? 9.121 -0.119 -15.798 1.00 98.44 212 ALA A N 1
ATOM 1661 C CA . ALA A 1 212 ? 9.722 0.500 -14.624 1.00 98.44 212 ALA A CA 1
ATOM 1662 C C . ALA A 1 212 ? 11.209 0.158 -14.574 1.00 98.44 212 ALA A C 1
ATOM 1664 O O . ALA A 1 212 ? 11.579 -1.010 -14.657 1.00 98.44 212 ALA A O 1
ATOM 1665 N N . GLU A 1 213 ? 12.047 1.173 -14.426 1.00 98.38 213 GLU A N 1
ATOM 1666 C CA . GLU A 1 213 ? 13.484 1.055 -14.210 1.00 98.38 213 GLU A CA 1
ATOM 1667 C C . GLU A 1 213 ? 13.798 1.544 -12.802 1.00 98.38 213 GLU A C 1
ATOM 1669 O O . GLU A 1 213 ? 13.308 2.595 -12.391 1.00 98.38 213 GLU A O 1
ATOM 1674 N N . TYR A 1 214 ? 14.602 0.785 -12.070 1.00 98.00 214 TYR A N 1
ATOM 1675 C CA . TYR A 1 214 ? 14.964 1.072 -10.689 1.00 98.00 214 TYR A CA 1
ATOM 1676 C C . TYR A 1 214 ? 16.446 0.802 -10.473 1.00 98.00 214 TYR A C 1
ATOM 1678 O O . TYR A 1 214 ? 16.936 -0.265 -10.844 1.00 98.00 214 TYR A O 1
ATOM 1686 N N . SER A 1 215 ? 17.143 1.739 -9.836 1.00 97.50 215 SER A N 1
ATOM 1687 C CA . SER A 1 215 ? 18.539 1.601 -9.420 1.00 97.50 215 SER A CA 1
ATOM 1688 C C . SER A 1 215 ? 18.689 2.054 -7.975 1.00 97.50 215 SER A C 1
ATOM 1690 O O . SER A 1 215 ? 18.449 3.217 -7.669 1.00 97.50 215 SER A O 1
ATOM 1692 N N . ASN A 1 216 ? 19.104 1.153 -7.092 1.00 97.38 216 ASN A N 1
ATOM 1693 C CA . ASN A 1 216 ? 19.286 1.441 -5.674 1.00 97.38 216 ASN A CA 1
ATOM 1694 C C . ASN A 1 216 ? 20.718 1.880 -5.349 1.00 97.38 216 ASN A C 1
ATOM 1696 O O . ASN A 1 216 ? 21.663 1.424 -5.988 1.00 97.38 216 ASN A O 1
ATOM 1700 N N . HIS A 1 217 ? 20.866 2.693 -4.300 1.00 95.44 217 HIS A N 1
ATOM 1701 C CA . HIS A 1 217 ? 22.143 3.232 -3.812 1.00 95.44 217 HIS A CA 1
ATOM 1702 C C . HIS A 1 217 ? 22.326 3.053 -2.295 1.00 95.44 217 HIS A C 1
ATOM 1704 O O . HIS A 1 217 ? 23.192 3.686 -1.688 1.00 95.44 217 HIS A O 1
ATOM 1710 N N . TRP A 1 218 ? 21.516 2.202 -1.653 1.00 94.94 218 TRP A N 1
ATOM 1711 C CA . TRP A 1 218 ? 21.527 1.993 -0.200 1.00 94.94 218 TRP A CA 1
ATOM 1712 C C . TRP A 1 218 ? 21.645 0.530 0.203 1.00 94.94 218 TRP A C 1
ATOM 1714 O O . TRP A 1 218 ? 21.491 -0.387 -0.596 1.00 94.94 218 TRP A O 1
ATOM 1724 N N . HIS A 1 219 ? 21.949 0.285 1.476 1.00 92.12 219 HIS A N 1
ATOM 1725 C CA . HIS A 1 219 ? 22.148 -1.071 1.991 1.00 92.12 219 HIS A CA 1
ATOM 1726 C C . HIS A 1 219 ? 20.839 -1.855 2.179 1.00 92.12 219 HIS A C 1
ATOM 1728 O O . HIS A 1 219 ? 20.891 -3.053 2.452 1.00 92.12 219 HIS A O 1
ATOM 1734 N N . THR A 1 220 ? 19.685 -1.213 2.007 1.00 92.94 220 THR A N 1
ATOM 1735 C CA . THR A 1 220 ? 18.386 -1.875 1.851 1.00 92.94 220 THR A CA 1
ATOM 1736 C C . THR A 1 220 ? 17.766 -1.490 0.518 1.00 92.94 220 THR A C 1
ATOM 1738 O O . THR A 1 220 ? 17.985 -0.389 0.017 1.00 92.94 220 THR A O 1
ATOM 1741 N N . THR A 1 221 ? 17.008 -2.416 -0.054 1.00 93.88 221 THR A N 1
ATOM 1742 C CA . THR A 1 221 ? 16.262 -2.237 -1.295 1.00 93.88 221 THR A CA 1
ATOM 1743 C C . THR A 1 221 ? 14.785 -2.256 -0.955 1.00 93.88 221 THR A C 1
ATOM 1745 O O . THR A 1 221 ? 14.306 -3.248 -0.411 1.00 93.88 221 THR A O 1
ATOM 1748 N N . ARG A 1 222 ? 14.071 -1.171 -1.262 1.00 91.38 222 ARG A N 1
ATOM 1749 C CA . ARG A 1 222 ? 12.622 -1.066 -1.068 1.00 91.38 222 ARG A CA 1
ATOM 1750 C C . ARG A 1 222 ? 12.002 -0.269 -2.196 1.00 91.38 222 ARG A C 1
ATOM 1752 O O . ARG A 1 222 ? 12.355 0.892 -2.403 1.00 91.38 222 ARG A O 1
ATOM 1759 N N . PHE A 1 223 ? 11.073 -0.898 -2.896 1.00 94.94 223 PHE A N 1
ATOM 1760 C CA . PHE A 1 223 ? 10.302 -0.260 -3.943 1.00 94.94 223 PHE A CA 1
ATOM 1761 C C . PHE A 1 223 ? 8.938 -0.926 -4.084 1.00 94.94 223 PHE A C 1
ATOM 1763 O O . PHE A 1 223 ? 8.829 -2.152 -4.057 1.00 94.94 223 PHE A O 1
ATOM 1770 N N . GLN A 1 224 ? 7.904 -0.115 -4.262 1.00 94.56 224 GLN A N 1
ATOM 1771 C CA . GLN A 1 224 ? 6.592 -0.553 -4.717 1.00 94.56 224 GLN A CA 1
ATOM 1772 C C . GLN A 1 224 ? 6.046 0.487 -5.685 1.00 94.56 224 GLN A C 1
ATOM 1774 O O . GLN A 1 224 ? 6.113 1.682 -5.401 1.00 94.56 224 GLN A O 1
ATOM 1779 N N . LEU A 1 225 ? 5.487 0.022 -6.798 1.00 96.75 225 LEU A N 1
ATOM 1780 C CA . LEU A 1 225 ? 4.792 0.845 -7.776 1.00 96.75 225 LEU A CA 1
ATOM 1781 C C . LEU A 1 225 ? 3.338 0.395 -7.899 1.00 96.75 225 LEU A C 1
ATOM 1783 O O . LEU A 1 225 ? 3.055 -0.789 -8.085 1.00 96.75 225 LEU A O 1
ATOM 1787 N N . THR A 1 226 ? 2.437 1.370 -7.889 1.00 96.50 226 THR A N 1
ATOM 1788 C CA . THR A 1 226 ? 1.018 1.186 -8.176 1.00 96.50 226 THR A CA 1
ATOM 1789 C C . THR A 1 226 ? 0.591 2.162 -9.264 1.00 96.50 226 THR A C 1
ATOM 1791 O O . THR A 1 226 ? 0.908 3.350 -9.215 1.00 96.50 226 THR A O 1
ATOM 1794 N N . VAL A 1 227 ? -0.156 1.653 -10.244 1.00 96.19 227 VAL A N 1
ATOM 1795 C CA . VAL A 1 227 ? -0.903 2.464 -11.209 1.00 96.19 227 VAL A CA 1
ATOM 1796 C C . VAL A 1 227 ? -2.370 2.092 -11.069 1.00 96.19 227 VAL A C 1
ATOM 1798 O O . VAL A 1 227 ? -2.741 0.945 -11.308 1.00 96.19 227 VAL A O 1
ATOM 1801 N N . ALA A 1 228 ? -3.190 3.035 -10.621 1.00 93.56 228 ALA A N 1
ATOM 1802 C CA . ALA A 1 228 ? -4.595 2.794 -10.300 1.00 93.56 228 ALA A CA 1
ATOM 1803 C C . ALA A 1 228 ? -5.438 4.042 -10.590 1.00 93.56 228 ALA A C 1
ATOM 1805 O O . ALA A 1 228 ? -4.871 5.132 -10.694 1.00 93.56 228 ALA A O 1
ATOM 1806 N N . PRO A 1 229 ? -6.772 3.919 -10.713 1.00 93.19 229 PRO A N 1
ATOM 1807 C CA . PRO A 1 229 ? -7.646 5.082 -10.787 1.00 93.19 229 PRO A CA 1
ATOM 1808 C C . PRO A 1 229 ? -7.370 6.067 -9.648 1.00 93.19 229 PRO A C 1
ATOM 1810 O O . PRO A 1 229 ? -7.108 5.674 -8.507 1.00 93.19 229 PRO A O 1
ATOM 1813 N N . ASP A 1 230 ? -7.422 7.356 -9.964 1.00 92.81 230 ASP A N 1
ATOM 1814 C CA . ASP A 1 230 ? -7.228 8.414 -8.987 1.00 92.81 230 ASP A CA 1
ATOM 1815 C C . ASP A 1 230 ? -8.415 8.458 -8.026 1.00 92.81 230 ASP A C 1
ATOM 1817 O O . ASP A 1 230 ? -9.510 8.905 -8.367 1.00 92.81 230 ASP A O 1
ATOM 1821 N N . ILE A 1 231 ? -8.197 7.952 -6.817 1.00 90.75 231 ILE A N 1
ATOM 1822 C CA . ILE A 1 231 ? -9.177 8.028 -5.739 1.00 90.75 231 ILE A CA 1
ATOM 1823 C C . ILE A 1 231 ? -8.880 9.227 -4.843 1.00 90.75 231 ILE A C 1
ATOM 1825 O O . ILE A 1 231 ? -7.716 9.521 -4.527 1.00 90.75 231 ILE A O 1
ATOM 1829 N N . LYS A 1 232 ? -9.948 9.906 -4.421 1.00 92.88 232 LYS A N 1
ATOM 1830 C CA . LYS A 1 232 ? -9.886 10.974 -3.427 1.00 92.88 232 LYS A CA 1
ATOM 1831 C C . LYS A 1 232 ? -9.545 10.373 -2.062 1.00 92.88 232 LYS A C 1
ATOM 1833 O O . LYS A 1 232 ? -10.136 9.373 -1.662 1.00 92.88 232 LYS A O 1
ATOM 1838 N N . ILE A 1 233 ? -8.602 10.996 -1.359 1.00 95.50 233 ILE A N 1
ATOM 1839 C CA . ILE A 1 233 ? -8.336 10.688 0.047 1.00 95.50 233 ILE A CA 1
ATOM 1840 C C . ILE A 1 233 ? -9.341 11.462 0.890 1.00 95.50 233 ILE A C 1
ATOM 1842 O O . ILE A 1 233 ? -9.414 12.684 0.773 1.00 95.50 233 ILE A O 1
ATOM 1846 N N . LEU A 1 234 ? -10.099 10.744 1.711 1.00 97.12 234 LEU A N 1
ATOM 1847 C CA . LEU A 1 234 ? -11.117 11.319 2.579 1.00 97.12 234 LEU A CA 1
ATOM 1848 C C . LEU A 1 234 ? -10.554 11.580 3.974 1.00 97.12 234 LEU A C 1
ATOM 1850 O O . LEU A 1 234 ? -9.793 10.769 4.512 1.00 97.12 234 LEU A O 1
ATOM 1854 N N . ASP A 1 235 ? -10.970 12.696 4.563 1.00 96.75 235 ASP A N 1
ATOM 1855 C CA . ASP A 1 235 ? -10.863 12.916 6.002 1.00 96.75 235 ASP A CA 1
ATOM 1856 C C . ASP A 1 235 ? -11.979 12.190 6.774 1.00 96.75 235 ASP A C 1
ATOM 1858 O O . ASP A 1 235 ? -12.806 11.479 6.204 1.00 96.75 235 ASP A O 1
ATOM 1862 N N . ASP A 1 236 ? -11.996 12.351 8.095 1.00 96.12 236 ASP A N 1
ATOM 1863 C CA . ASP A 1 236 ? -12.952 11.684 8.980 1.00 96.12 236 ASP A CA 1
ATOM 1864 C C . ASP A 1 236 ? -14.419 12.089 8.726 1.00 96.12 236 ASP A C 1
ATOM 1866 O O . ASP A 1 236 ? -15.321 11.246 8.811 1.00 96.12 236 ASP A O 1
ATOM 1870 N N . ALA A 1 237 ? -14.683 13.353 8.383 1.00 95.44 237 ALA A N 1
ATOM 1871 C CA . ALA A 1 237 ? -16.040 13.848 8.149 1.00 95.44 237 ALA A CA 1
ATOM 1872 C C . ALA A 1 237 ? -16.586 13.359 6.798 1.00 95.44 237 ALA A C 1
ATOM 1874 O O . ALA A 1 237 ? -17.725 12.882 6.700 1.00 95.44 237 ALA A O 1
ATOM 1875 N N . GLU A 1 238 ? -15.752 13.422 5.761 1.00 97.19 238 GLU A N 1
ATOM 1876 C CA . GLU A 1 238 ? -16.075 12.911 4.432 1.00 97.19 238 GLU A CA 1
ATOM 1877 C C . GLU A 1 238 ? -16.226 11.385 4.435 1.00 97.19 238 GLU A C 1
ATOM 1879 O O . GLU A 1 238 ? -17.154 10.851 3.816 1.00 97.19 238 GLU A O 1
ATOM 1884 N N . LEU A 1 239 ? -15.364 10.679 5.176 1.00 97.06 239 LEU A N 1
ATOM 1885 C CA . LEU A 1 239 ? -15.439 9.231 5.349 1.00 97.06 239 LEU A CA 1
ATOM 1886 C C . LEU A 1 239 ? -16.771 8.823 5.984 1.00 97.06 239 LEU A C 1
ATOM 1888 O O . LEU A 1 239 ? -17.454 7.951 5.452 1.00 97.06 239 LEU A O 1
ATOM 1892 N N . THR A 1 240 ? -17.173 9.485 7.072 1.00 97.75 240 THR A N 1
ATOM 1893 C CA . THR A 1 240 ? -18.439 9.197 7.770 1.00 97.75 240 THR A CA 1
ATOM 1894 C C . THR A 1 240 ? -19.640 9.330 6.829 1.00 97.75 240 THR A C 1
ATOM 1896 O O . THR A 1 240 ? -20.505 8.449 6.757 1.00 97.75 240 THR A O 1
ATOM 1899 N N . THR A 1 241 ? -19.670 10.413 6.050 1.00 97.25 241 THR A N 1
ATOM 1900 C CA . THR A 1 241 ? -20.737 10.674 5.073 1.00 97.25 241 THR A CA 1
ATOM 1901 C C . THR A 1 241 ? -20.756 9.612 3.970 1.00 97.25 241 THR A C 1
ATOM 1903 O O . THR A 1 241 ? -21.820 9.108 3.609 1.00 97.25 241 THR A O 1
ATOM 1906 N N . THR A 1 242 ? -19.577 9.221 3.481 1.00 97.38 242 THR A N 1
ATOM 1907 C CA . THR A 1 242 ? -19.425 8.210 2.425 1.00 97.38 242 THR A CA 1
ATOM 1908 C C . THR A 1 242 ? -19.834 6.818 2.903 1.00 97.38 242 THR A C 1
ATOM 1910 O O . THR A 1 242 ? -20.527 6.109 2.188 1.00 97.38 242 THR A O 1
ATOM 1913 N N . ILE A 1 243 ? -19.471 6.413 4.123 1.00 97.44 243 ILE A N 1
ATOM 1914 C CA . ILE A 1 243 ? -19.875 5.105 4.667 1.00 97.44 243 ILE A CA 1
ATOM 1915 C C . ILE A 1 243 ? -21.393 5.042 4.847 1.00 97.44 243 ILE A C 1
ATOM 1917 O O . ILE A 1 243 ? -22.014 4.030 4.524 1.00 97.44 243 ILE A O 1
ATOM 1921 N N . THR A 1 244 ? -22.000 6.130 5.322 1.00 96.19 244 THR A N 1
ATOM 1922 C CA . THR A 1 244 ? -23.451 6.201 5.534 1.00 96.19 244 THR A CA 1
ATOM 1923 C C . THR A 1 244 ? -24.225 5.983 4.229 1.00 96.19 244 THR A C 1
ATOM 1925 O O . THR A 1 244 ? -25.228 5.271 4.226 1.00 96.19 244 THR A O 1
ATOM 1928 N N . SER A 1 245 ? -23.743 6.521 3.102 1.00 96.94 245 SER A N 1
ATOM 1929 C CA . SER A 1 245 ? -24.407 6.365 1.798 1.00 96.94 245 SER A CA 1
ATOM 1930 C C . SER A 1 245 ? -24.309 4.952 1.210 1.00 96.94 245 SER A C 1
ATOM 1932 O O . SER A 1 245 ? -25.100 4.606 0.331 1.00 96.94 245 SER A O 1
ATOM 1934 N N . LEU A 1 246 ? -23.406 4.103 1.717 1.00 97.00 246 LEU A N 1
ATOM 1935 C CA . LEU A 1 246 ? -23.285 2.704 1.293 1.00 97.00 246 LEU A CA 1
ATOM 1936 C C . LEU A 1 246 ? -24.385 1.797 1.864 1.00 97.00 246 LEU A C 1
ATOM 1938 O O . LEU A 1 246 ? -24.530 0.674 1.390 1.00 97.00 246 LEU A O 1
ATOM 1942 N N . HIS A 1 247 ? -25.150 2.255 2.865 1.00 95.88 247 HIS A N 1
ATOM 1943 C CA . HIS A 1 247 ? -26.254 1.500 3.476 1.00 95.88 247 HIS A CA 1
ATOM 1944 C C . HIS A 1 247 ? -25.869 0.057 3.869 1.00 95.88 247 HIS A C 1
ATOM 1946 O O . HIS A 1 247 ? -26.610 -0.896 3.611 1.00 95.88 247 HIS A O 1
ATOM 1952 N N . LEU A 1 248 ? -24.693 -0.120 4.486 1.00 97.19 248 LEU A N 1
ATOM 1953 C CA . LEU A 1 248 ? -24.192 -1.451 4.841 1.00 97.19 248 LEU A CA 1
ATOM 1954 C C . LEU A 1 248 ? -25.127 -2.147 5.858 1.00 97.19 248 LEU A C 1
ATOM 1956 O O . LEU A 1 248 ? -25.763 -1.474 6.679 1.00 97.19 248 LEU A O 1
ATOM 1960 N N . PRO A 1 249 ? -25.198 -3.496 5.871 1.00 97.75 249 PRO A N 1
ATOM 1961 C CA . PRO A 1 249 ? -26.097 -4.236 6.758 1.00 97.75 249 PRO A CA 1
ATOM 1962 C C . PRO A 1 249 ? -25.968 -3.820 8.229 1.00 97.75 249 PRO A C 1
ATOM 1964 O O . PRO A 1 249 ? -24.859 -3.674 8.741 1.00 97.75 249 PRO A O 1
ATOM 1967 N N . ALA A 1 250 ? -27.088 -3.694 8.947 1.00 95.69 250 ALA A N 1
ATOM 1968 C CA . ALA A 1 250 ? -27.096 -3.219 10.337 1.00 95.69 250 ALA A CA 1
ATOM 1969 C C . ALA A 1 250 ? -26.273 -4.097 11.303 1.00 95.69 250 ALA A C 1
ATOM 1971 O O . ALA A 1 250 ? -25.794 -3.624 12.331 1.00 95.69 250 ALA A O 1
ATOM 1972 N N . ASN A 1 251 ? -26.086 -5.381 10.980 1.00 97.25 251 ASN A N 1
ATOM 1973 C CA . ASN A 1 251 ? -25.261 -6.297 11.762 1.00 97.25 251 ASN A CA 1
ATOM 1974 C C . ASN A 1 251 ? -23.770 -6.273 11.371 1.00 97.25 251 ASN A C 1
ATOM 1976 O O . ASN A 1 251 ? -23.038 -7.136 11.853 1.00 97.25 251 ASN A O 1
ATOM 1980 N N . THR A 1 252 ? -23.314 -5.335 10.537 1.00 98.56 252 THR A N 1
ATOM 1981 C CA . THR A 1 252 ? -21.904 -5.198 10.137 1.00 98.56 252 THR A CA 1
ATOM 1982 C C . THR A 1 252 ? -21.007 -4.874 11.338 1.00 98.56 252 THR A C 1
ATOM 1984 O O . THR A 1 252 ? -21.436 -4.251 12.311 1.00 98.56 252 THR A O 1
ATOM 1987 N N . VAL A 1 253 ? -19.755 -5.329 11.289 1.00 98.56 253 VAL A N 1
ATOM 1988 C CA . VAL A 1 253 ? -18.702 -5.001 12.267 1.00 98.56 253 VAL A CA 1
ATOM 1989 C C . VAL A 1 253 ? -17.450 -4.485 11.565 1.00 98.56 253 VAL A C 1
ATOM 1991 O O . VAL A 1 253 ? -17.231 -4.786 10.395 1.00 98.56 253 VAL A O 1
ATOM 1994 N N . ALA A 1 254 ? -16.607 -3.739 12.269 1.00 98.75 254 ALA A N 1
ATOM 1995 C CA . ALA A 1 254 ? -15.322 -3.291 11.745 1.00 98.75 254 ALA A CA 1
ATOM 1996 C C . ALA A 1 254 ? -14.166 -4.137 12.296 1.00 98.75 254 ALA A C 1
ATOM 1998 O O . ALA A 1 254 ? -14.190 -4.573 13.450 1.00 98.75 254 ALA A O 1
ATOM 1999 N N . TYR A 1 255 ? -13.134 -4.315 11.477 1.00 98.69 255 TYR A N 1
ATOM 2000 C CA . TYR A 1 255 ? -11.818 -4.792 11.890 1.00 98.69 255 TYR A CA 1
ATOM 2001 C C . TYR A 1 255 ? -10.749 -3.837 11.373 1.00 98.69 255 TYR A C 1
ATOM 2003 O O . TYR A 1 255 ? -10.898 -3.296 10.277 1.00 98.69 255 TYR A O 1
ATOM 2011 N N . ALA A 1 256 ? -9.672 -3.660 12.137 1.00 98.56 256 ALA A N 1
ATOM 2012 C CA . ALA A 1 256 ? -8.546 -2.832 11.721 1.00 98.56 256 ALA A CA 1
ATOM 2013 C C . ALA A 1 256 ? -7.237 -3.628 11.695 1.00 98.56 256 ALA A C 1
ATOM 2015 O O . ALA A 1 256 ? -7.000 -4.466 12.564 1.00 98.56 256 ALA A O 1
ATOM 2016 N N . ALA A 1 257 ? -6.382 -3.353 10.718 1.00 98.44 257 ALA A N 1
ATOM 2017 C CA . ALA A 1 257 ? -5.022 -3.855 10.675 1.00 98.44 257 ALA A CA 1
ATOM 2018 C C . ALA A 1 257 ? -4.043 -2.709 10.421 1.00 98.44 257 ALA A C 1
ATOM 2020 O O . ALA A 1 257 ? -4.285 -1.870 9.555 1.00 98.44 257 ALA A O 1
ATOM 2021 N N . GLY A 1 258 ? -2.961 -2.687 11.194 1.00 97.56 258 GLY A N 1
ATOM 2022 C CA . GLY A 1 258 ? -1.937 -1.647 11.153 1.00 97.56 258 GLY A CA 1
ATOM 2023 C C . GLY A 1 258 ? -0.551 -2.272 11.140 1.00 97.56 258 GLY A C 1
ATOM 2024 O O . GLY A 1 258 ? -0.249 -3.103 12.000 1.00 97.56 258 GLY A O 1
ATOM 2025 N N . VAL A 1 259 ? 0.283 -1.903 10.170 1.00 97.12 259 VAL A N 1
ATOM 2026 C CA . VAL A 1 259 ? 1.671 -2.379 10.081 1.00 97.12 259 VAL A CA 1
ATOM 2027 C C . VAL A 1 259 ? 2.649 -1.261 9.763 1.00 97.12 259 VAL A C 1
ATOM 2029 O O . VAL A 1 259 ? 2.293 -0.257 9.155 1.00 97.12 259 VAL A O 1
ATOM 2032 N N . TYR A 1 260 ? 3.918 -1.433 10.123 1.00 94.94 260 TYR A N 1
ATOM 2033 C CA . TYR A 1 260 ? 4.964 -0.555 9.609 1.00 94.94 260 TYR A CA 1
ATOM 2034 C C . TYR A 1 260 ? 5.340 -0.947 8.175 1.00 94.94 260 TYR A C 1
ATOM 2036 O O . TYR A 1 260 ? 5.366 -0.091 7.298 1.00 94.94 260 TYR A O 1
ATOM 2044 N N . SER A 1 261 ? 5.591 -2.234 7.908 1.00 95.06 261 SER A N 1
ATOM 2045 C CA . SER A 1 261 ? 6.045 -2.709 6.589 1.00 95.06 261 SER A CA 1
ATOM 2046 C C . SER A 1 261 ? 5.666 -4.168 6.298 1.00 95.06 261 SER A C 1
ATOM 2048 O O . SER A 1 261 ? 5.111 -4.868 7.147 1.00 95.06 261 SER A O 1
ATOM 2050 N N . SER A 1 262 ? 5.967 -4.633 5.082 1.00 95.94 262 SER A N 1
ATOM 2051 C CA . SER A 1 262 ? 5.871 -6.047 4.706 1.00 95.94 262 SER A CA 1
ATOM 2052 C C . SER A 1 262 ? 7.207 -6.770 4.920 1.00 95.94 262 SER A C 1
ATOM 2054 O O . SER A 1 262 ? 8.266 -6.201 4.664 1.00 95.94 262 SER A O 1
ATOM 2056 N N . ASP A 1 263 ? 7.156 -8.041 5.325 1.00 95.31 263 ASP A N 1
ATOM 2057 C CA . ASP A 1 263 ? 8.323 -8.944 5.326 1.00 95.31 263 ASP A CA 1
ATOM 2058 C C . ASP A 1 263 ? 8.514 -9.674 3.986 1.00 95.31 263 ASP A C 1
ATOM 2060 O O . ASP A 1 263 ? 9.533 -10.331 3.762 1.00 95.31 263 ASP A O 1
ATOM 2064 N N . ASN A 1 264 ? 7.524 -9.611 3.093 1.00 96.19 264 ASN A N 1
ATOM 2065 C CA . ASN A 1 264 ? 7.602 -10.292 1.811 1.00 96.19 264 ASN A CA 1
ATOM 2066 C C . ASN A 1 264 ? 8.397 -9.466 0.802 1.00 96.19 264 ASN A C 1
ATOM 2068 O O . ASN A 1 264 ? 8.258 -8.246 0.699 1.00 96.19 264 ASN A O 1
ATOM 2072 N N . ARG A 1 265 ? 9.167 -10.173 -0.031 1.00 94.19 265 ARG A N 1
ATOM 2073 C CA . ARG A 1 265 ? 9.975 -9.578 -1.102 1.00 94.19 265 ARG A CA 1
ATOM 2074 C C . ARG A 1 265 ? 9.150 -8.730 -2.073 1.00 94.19 265 ARG A C 1
ATOM 2076 O O . ARG A 1 265 ? 9.658 -7.756 -2.605 1.00 94.19 265 ARG A O 1
ATOM 2083 N N . ASP A 1 266 ? 7.903 -9.105 -2.326 1.00 94.12 266 ASP A N 1
ATOM 2084 C CA . ASP A 1 266 ? 6.975 -8.421 -3.235 1.00 94.12 266 ASP A CA 1
ATOM 2085 C C . ASP A 1 266 ? 6.119 -7.346 -2.530 1.00 94.12 266 ASP A C 1
ATOM 2087 O O . ASP A 1 266 ? 5.126 -6.891 -3.097 1.00 94.12 266 ASP A O 1
ATOM 2091 N N . ASN A 1 267 ? 6.478 -6.961 -1.296 1.00 95.50 267 ASN A N 1
ATOM 2092 C CA . ASN A 1 267 ? 5.737 -6.048 -0.416 1.00 95.50 267 ASN A CA 1
ATOM 2093 C C . ASN A 1 267 ? 4.277 -6.437 -0.153 1.00 95.50 267 ASN A C 1
ATOM 2095 O O . ASN A 1 267 ? 3.470 -5.628 0.311 1.00 95.50 267 ASN A O 1
ATOM 2099 N N . ARG A 1 268 ? 3.908 -7.688 -0.418 1.00 96.94 268 ARG A N 1
ATOM 2100 C CA . ARG A 1 268 ? 2.550 -8.156 -0.184 1.00 96.94 268 ARG A CA 1
ATOM 2101 C C . ARG A 1 268 ? 2.331 -8.506 1.279 1.00 96.94 268 ARG A C 1
ATOM 2103 O O . ARG A 1 268 ? 3.231 -9.009 1.944 1.00 96.94 268 ARG A O 1
ATOM 2110 N N . ILE A 1 269 ? 1.116 -8.316 1.775 1.00 98.19 269 ILE A N 1
ATOM 2111 C CA . ILE A 1 269 ? 0.679 -8.849 3.067 1.00 98.19 269 ILE A CA 1
ATOM 2112 C C . ILE A 1 269 ? -0.604 -9.636 2.855 1.00 98.19 269 ILE A C 1
ATOM 2114 O O . ILE A 1 269 ? -1.603 -9.111 2.360 1.00 98.19 269 ILE A O 1
ATOM 2118 N N . LEU A 1 270 ? -0.567 -10.914 3.225 1.00 97.88 270 LEU A N 1
ATOM 2119 C CA . LEU A 1 270 ? -1.733 -11.787 3.160 1.00 97.88 270 LEU A CA 1
ATOM 2120 C C . LEU A 1 270 ? -2.615 -11.549 4.390 1.00 97.88 270 LEU A C 1
ATOM 2122 O O . LEU A 1 270 ? -2.156 -11.689 5.519 1.00 97.88 270 LEU A O 1
ATOM 2126 N N . LEU A 1 271 ? -3.880 -11.202 4.186 1.00 97.75 271 LEU A N 1
ATOM 2127 C CA . LEU A 1 271 ? -4.843 -10.965 5.258 1.00 97.75 271 LEU A CA 1
ATOM 2128 C C . LEU A 1 271 ? -5.872 -12.087 5.293 1.00 97.75 271 LEU A C 1
ATOM 2130 O O . LEU A 1 271 ? -6.706 -12.181 4.392 1.00 97.75 271 LEU A O 1
ATOM 2134 N N . ASP A 1 272 ? -5.850 -12.916 6.334 1.00 97.88 272 ASP A N 1
ATOM 2135 C CA . ASP A 1 272 ? -6.893 -13.924 6.522 1.00 97.88 272 ASP A CA 1
ATOM 2136 C C . ASP A 1 272 ? -8.166 -13.260 7.034 1.00 97.88 272 ASP A C 1
ATOM 2138 O O . ASP A 1 272 ? -8.175 -12.617 8.090 1.00 97.88 272 ASP A O 1
ATOM 2142 N N . ALA A 1 273 ? -9.247 -13.425 6.272 1.00 96.38 273 ALA A N 1
ATOM 2143 C CA . ALA A 1 273 ? -10.543 -12.876 6.617 1.00 96.38 273 ALA A CA 1
ATOM 2144 C C . ALA A 1 273 ? -11.049 -13.413 7.973 1.00 96.38 273 ALA A C 1
ATOM 2146 O O . ALA A 1 273 ? -10.799 -14.573 8.317 1.00 96.38 273 ALA A O 1
ATOM 2147 N N . PRO A 1 274 ? -11.825 -12.610 8.725 1.00 96.94 274 PRO A N 1
ATOM 2148 C CA . PRO A 1 274 ? -12.325 -13.029 10.024 1.00 96.94 274 PRO A CA 1
ATOM 2149 C C . PRO A 1 274 ? -13.241 -14.239 9.931 1.00 96.94 274 PRO A C 1
ATOM 2151 O O . PRO A 1 274 ? -14.004 -14.375 8.977 1.00 96.94 274 PRO A O 1
ATOM 2154 N N . ALA A 1 275 ? -13.230 -15.095 10.949 1.00 93.44 275 ALA A N 1
ATOM 2155 C CA . ALA A 1 275 ? -14.112 -16.257 10.997 1.00 93.44 275 ALA A CA 1
ATOM 2156 C C . ALA A 1 275 ? -15.608 -15.867 11.008 1.00 93.44 275 ALA A C 1
ATOM 2158 O O . ALA A 1 275 ? -15.991 -14.748 11.364 1.00 93.44 275 ALA A O 1
ATOM 2159 N N . GLY A 1 276 ? -16.464 -16.824 10.643 1.00 93.06 276 GLY A N 1
ATOM 2160 C CA . GLY A 1 276 ? -17.918 -16.657 10.620 1.00 93.06 276 GLY A CA 1
ATOM 2161 C C . GLY A 1 276 ? -18.446 -15.877 9.411 1.00 93.06 276 GLY A C 1
ATOM 2162 O O . GLY A 1 276 ? -17.718 -15.566 8.472 1.00 93.06 276 GLY A O 1
ATOM 2163 N N . ASN A 1 277 ? -19.746 -15.566 9.446 1.00 94.19 277 ASN A N 1
ATOM 2164 C CA . ASN A 1 277 ? -20.492 -15.049 8.286 1.00 94.19 277 ASN A CA 1
ATOM 2165 C C . ASN A 1 277 ? -20.985 -13.605 8.462 1.00 94.19 277 ASN A C 1
ATOM 2167 O O . ASN A 1 277 ? -21.771 -13.110 7.658 1.00 94.19 277 ASN A O 1
ATOM 2171 N N . ARG A 1 278 ? -20.570 -12.923 9.534 1.00 96.50 278 ARG A N 1
ATOM 2172 C CA . ARG A 1 278 ? -21.031 -11.562 9.831 1.00 96.50 278 ARG A CA 1
ATOM 2173 C C . ARG A 1 278 ? -20.415 -10.571 8.830 1.00 96.50 278 ARG A C 1
ATOM 2175 O O . ARG A 1 278 ? -19.188 -10.581 8.706 1.00 96.50 278 ARG A O 1
ATOM 2182 N N . PRO A 1 279 ? -21.201 -9.733 8.125 1.00 97.94 279 PRO A N 1
ATOM 2183 C CA . PRO A 1 279 ? -20.659 -8.718 7.220 1.00 97.94 279 PRO A CA 1
ATOM 2184 C C . PRO A 1 279 ? -19.650 -7.820 7.938 1.00 97.94 279 PRO A C 1
ATOM 2186 O O . PRO A 1 279 ? -19.784 -7.577 9.141 1.00 97.94 279 PRO A O 1
ATOM 2189 N N . TYR A 1 280 ? -18.619 -7.361 7.229 1.00 98.56 280 TYR A N 1
ATOM 2190 C CA . TYR A 1 280 ? -17.545 -6.606 7.865 1.00 98.56 280 TYR A CA 1
ATOM 2191 C C . TYR A 1 280 ? -16.924 -5.534 6.977 1.00 98.56 280 TYR A C 1
ATOM 2193 O O . TYR A 1 280 ? -16.888 -5.666 5.752 1.00 98.56 280 TYR A O 1
ATOM 2201 N N . ILE A 1 281 ? -16.423 -4.498 7.644 1.00 98.69 281 ILE A N 1
ATOM 2202 C CA . ILE A 1 281 ? -15.554 -3.452 7.107 1.00 98.69 281 ILE A CA 1
ATOM 2203 C C . ILE A 1 281 ? -14.119 -3.800 7.492 1.00 98.69 281 ILE A C 1
ATOM 2205 O O . ILE A 1 281 ? -13.867 -4.246 8.617 1.00 98.69 281 ILE A O 1
ATOM 2209 N N . LEU A 1 282 ? -13.187 -3.574 6.573 1.00 98.69 282 LEU A N 1
ATOM 2210 C CA . LEU A 1 282 ? -11.764 -3.742 6.817 1.00 98.69 282 LEU A CA 1
ATOM 2211 C C . LEU A 1 282 ? -11.050 -2.390 6.725 1.00 98.69 282 LEU A C 1
ATOM 2213 O O . LEU A 1 282 ? -11.143 -1.721 5.701 1.00 98.69 282 LEU A O 1
ATOM 2217 N N . ILE A 1 283 ? -10.353 -1.999 7.790 1.00 98.75 283 ILE A N 1
ATOM 2218 C CA . ILE A 1 283 ? -9.592 -0.748 7.886 1.00 98.75 283 ILE A CA 1
ATOM 2219 C C . ILE A 1 283 ? -8.107 -1.099 7.885 1.00 98.75 283 ILE A C 1
ATOM 2221 O O . ILE A 1 283 ? -7.665 -1.841 8.757 1.00 98.75 283 ILE A O 1
ATOM 2225 N N . LEU A 1 284 ? -7.350 -0.613 6.909 1.00 98.62 284 LEU A N 1
ATOM 2226 C CA . LEU A 1 284 ? -5.967 -1.018 6.663 1.00 98.62 284 LEU A CA 1
ATOM 2227 C C . LEU A 1 284 ? -5.033 0.185 6.684 1.00 98.62 284 LEU A C 1
ATOM 2229 O O . LEU A 1 284 ? -5.264 1.166 5.982 1.00 98.62 284 LEU A O 1
ATOM 2233 N N . ASP A 1 285 ? -3.942 0.082 7.425 1.00 97.75 285 ASP A N 1
ATOM 2234 C CA . ASP A 1 285 ? -2.899 1.101 7.435 1.00 97.75 285 ASP A CA 1
ATOM 2235 C C . ASP A 1 285 ? -1.519 0.471 7.353 1.00 97.75 285 ASP A C 1
ATOM 2237 O O . ASP A 1 285 ? -1.240 -0.554 7.982 1.00 97.75 285 ASP A O 1
ATOM 2241 N N . SER A 1 286 ? -0.659 1.101 6.561 1.00 96.44 286 SER A N 1
ATOM 2242 C CA . SER A 1 286 ? 0.752 0.759 6.505 1.00 96.44 286 SER A CA 1
ATOM 2243 C C . SER A 1 286 ? 1.608 2.016 6.424 1.00 96.44 286 SER A C 1
ATOM 2245 O O . SER A 1 286 ? 1.331 2.900 5.609 1.00 96.44 286 SER A O 1
ATOM 2247 N N . TYR A 1 287 ? 2.676 2.084 7.222 1.00 93.38 287 TYR A N 1
ATOM 2248 C CA . TYR A 1 287 ? 3.628 3.195 7.138 1.00 93.38 287 TYR A CA 1
ATOM 2249 C C . TYR A 1 287 ? 4.406 3.165 5.810 1.00 93.38 287 TYR A C 1
ATOM 2251 O O . TYR A 1 287 ? 4.413 4.137 5.048 1.00 93.38 287 TYR A O 1
ATOM 2259 N N . GLU A 1 288 ? 5.027 2.029 5.494 1.00 93.56 288 GLU A N 1
ATOM 2260 C CA . GLU A 1 288 ? 5.607 1.757 4.181 1.00 93.56 288 GLU A CA 1
ATOM 2261 C C . GLU A 1 288 ? 4.523 1.283 3.202 1.00 93.56 288 GLU A C 1
ATOM 2263 O O . GLU A 1 288 ? 3.471 0.775 3.598 1.00 93.56 288 GLU A O 1
ATOM 2268 N N . ALA A 1 289 ? 4.754 1.476 1.902 1.00 94.38 289 ALA A N 1
ATOM 2269 C CA . ALA A 1 289 ? 3.807 1.042 0.882 1.00 94.38 289 ALA A CA 1
ATOM 2270 C C . ALA A 1 289 ? 3.758 -0.492 0.813 1.00 94.38 289 ALA A C 1
ATOM 2272 O O . ALA A 1 289 ? 4.803 -1.131 0.700 1.00 94.38 289 ALA A O 1
ATOM 2273 N N . VAL A 1 290 ? 2.553 -1.066 0.869 1.00 96.31 290 VAL A N 1
ATOM 2274 C CA . VAL A 1 290 ? 2.337 -2.523 0.803 1.00 96.31 290 VAL A CA 1
ATOM 2275 C C . VAL A 1 290 ? 1.197 -2.879 -0.143 1.00 96.31 290 VAL A C 1
ATOM 2277 O O . VAL A 1 290 ? 0.356 -2.045 -0.490 1.00 96.31 290 VAL A O 1
ATOM 2280 N N . GLN A 1 291 ? 1.146 -4.131 -0.582 1.00 96.56 291 GLN A N 1
ATOM 2281 C CA . GLN A 1 291 ? -0.007 -4.679 -1.286 1.00 96.56 291 GLN A CA 1
ATOM 2282 C C . GLN A 1 291 ? -0.780 -5.618 -0.362 1.00 96.56 291 GLN A C 1
ATOM 2284 O O . GLN A 1 291 ? -0.345 -6.728 -0.063 1.00 96.56 291 GLN A O 1
ATOM 2289 N N . TRP A 1 292 ? -1.959 -5.197 0.075 1.00 97.81 292 TRP A N 1
ATOM 2290 C CA . TRP A 1 292 ? -2.842 -6.036 0.874 1.00 97.81 292 TRP A CA 1
ATOM 2291 C C . TRP A 1 292 ? -3.548 -7.052 -0.019 1.00 97.81 292 TRP A C 1
ATOM 2293 O O . TRP A 1 292 ? -4.164 -6.673 -1.011 1.00 97.81 292 TRP A O 1
ATOM 2303 N N . GLN A 1 293 ? -3.509 -8.335 0.334 1.00 97.19 293 GLN A N 1
ATOM 2304 C CA . GLN A 1 293 ? -4.277 -9.370 -0.357 1.00 97.19 293 GLN A CA 1
ATOM 2305 C C . GLN A 1 293 ? -5.202 -10.078 0.626 1.00 97.19 293 GLN A C 1
ATOM 2307 O O . GLN A 1 293 ? -4.744 -10.750 1.547 1.00 97.19 293 GLN A O 1
ATOM 2312 N N . ILE A 1 294 ? -6.510 -9.963 0.401 1.00 97.31 294 ILE A N 1
ATOM 2313 C CA . ILE A 1 294 ? -7.515 -10.569 1.275 1.00 97.31 294 ILE A CA 1
ATOM 2314 C C . ILE A 1 294 ? -7.745 -12.025 0.868 1.00 97.31 294 ILE A C 1
ATOM 2316 O O . ILE A 1 294 ? -8.129 -12.320 -0.267 1.00 97.31 294 ILE A O 1
ATOM 2320 N N . ILE A 1 295 ? -7.539 -12.932 1.819 1.00 95.75 295 ILE A N 1
ATOM 2321 C CA . ILE A 1 295 ? -7.713 -14.373 1.670 1.00 95.75 295 ILE A CA 1
ATOM 2322 C C . ILE A 1 295 ? -9.007 -14.806 2.362 1.00 95.75 295 ILE A C 1
ATOM 2324 O O . ILE A 1 295 ? -9.227 -14.537 3.542 1.00 95.75 295 ILE A O 1
ATOM 2328 N N . GLY A 1 296 ? -9.858 -15.520 1.623 1.00 94.50 296 GLY A N 1
ATOM 2329 C CA . GLY A 1 296 ? -11.160 -15.985 2.098 1.00 94.50 296 GLY A CA 1
ATOM 2330 C C . GLY A 1 296 ? -12.299 -15.047 1.701 1.00 94.50 296 GLY A C 1
ATOM 2331 O O . GLY A 1 296 ? -12.301 -14.475 0.606 1.00 94.50 296 GLY A O 1
ATOM 2332 N N . ARG A 1 297 ? -13.305 -14.933 2.577 1.00 94.75 297 ARG A N 1
ATOM 2333 C CA . ARG A 1 297 ? -14.487 -14.096 2.325 1.00 94.75 297 ARG A CA 1
ATOM 2334 C C . ARG A 1 297 ? -14.083 -12.634 2.135 1.00 94.75 297 ARG A C 1
ATOM 2336 O O . ARG A 1 297 ? -13.164 -12.164 2.791 1.00 94.75 297 ARG A O 1
ATOM 2343 N N . GLN A 1 298 ? -14.767 -11.933 1.237 1.00 95.88 298 GLN A N 1
ATOM 2344 C CA . GLN A 1 298 ? -14.488 -10.526 0.951 1.00 95.88 298 GLN A CA 1
ATOM 2345 C C . GLN A 1 298 ? -15.268 -9.606 1.911 1.00 95.88 298 GLN A C 1
ATOM 2347 O O . GLN A 1 298 ? -16.375 -9.966 2.337 1.00 95.88 298 GLN A O 1
ATOM 2352 N N . PRO A 1 299 ? -14.713 -8.436 2.275 1.00 97.81 299 PRO A N 1
ATOM 2353 C CA . PRO A 1 299 ? -15.410 -7.438 3.079 1.00 97.81 299 PRO A CA 1
ATOM 2354 C C . PRO A 1 299 ? -16.512 -6.749 2.272 1.00 97.81 299 PRO A C 1
ATOM 2356 O O . PRO A 1 299 ? -16.561 -6.846 1.052 1.00 97.81 299 PRO A O 1
ATOM 2359 N N . GLN A 1 300 ? -17.395 -6.029 2.960 1.00 97.56 300 GLN A N 1
ATOM 2360 C CA . GLN A 1 300 ? -18.374 -5.148 2.310 1.00 97.56 300 GLN A CA 1
ATOM 2361 C C . GLN A 1 300 ? -17.762 -3.802 1.898 1.00 97.56 300 GLN A C 1
ATOM 2363 O O . GLN A 1 300 ? -18.307 -3.108 1.048 1.00 97.56 300 GLN A O 1
ATOM 2368 N N . LEU A 1 301 ? -16.650 -3.427 2.530 1.00 98.31 301 LEU A N 1
ATOM 2369 C CA . LEU A 1 301 ? -15.941 -2.172 2.325 1.00 98.31 301 LEU A CA 1
ATOM 2370 C C . LEU A 1 301 ? -14.494 -2.341 2.794 1.00 98.31 301 LEU A C 1
ATOM 2372 O O . LEU A 1 301 ? -14.258 -2.919 3.862 1.00 98.31 301 LEU A O 1
ATOM 2376 N N . VAL A 1 302 ? -13.549 -1.782 2.041 1.00 98.44 302 VAL A N 1
ATOM 2377 C CA . VAL A 1 302 ? -12.181 -1.565 2.517 1.00 98.44 302 VAL A CA 1
ATOM 2378 C C . VAL A 1 302 ? -11.899 -0.074 2.616 1.00 98.44 302 VAL A C 1
ATOM 2380 O O . VAL A 1 302 ? -12.093 0.680 1.665 1.00 98.44 302 VAL A O 1
ATOM 2383 N N . ILE A 1 303 ? -11.401 0.333 3.773 1.00 98.50 303 ILE A N 1
ATOM 2384 C CA . ILE A 1 303 ? -10.858 1.660 4.036 1.00 98.50 303 ILE A CA 1
ATOM 2385 C C . ILE A 1 303 ? -9.358 1.461 4.184 1.00 98.50 303 ILE A C 1
ATOM 2387 O O . ILE A 1 303 ? -8.939 0.608 4.962 1.00 98.50 303 ILE A O 1
ATOM 2391 N N . TYR A 1 304 ? -8.543 2.190 3.432 1.00 97.88 304 TYR A N 1
ATOM 2392 C CA . TYR A 1 304 ? -7.098 2.021 3.512 1.00 97.88 304 TYR A CA 1
ATOM 2393 C C . TYR A 1 304 ? -6.342 3.336 3.375 1.00 97.88 304 TYR A C 1
ATOM 2395 O O . TYR A 1 304 ? -6.809 4.273 2.732 1.00 97.88 304 TYR A O 1
ATOM 2403 N N . SER A 1 305 ? -5.166 3.411 3.980 1.00 95.94 305 SER A N 1
ATOM 2404 C CA . SER A 1 305 ? -4.306 4.588 3.913 1.00 95.94 305 SER A CA 1
ATOM 2405 C C . SER A 1 305 ? -3.182 4.430 2.878 1.00 95.94 305 SER A C 1
ATOM 2407 O O . SER A 1 305 ? -3.050 3.415 2.187 1.00 95.94 305 SER A O 1
ATOM 2409 N N . ASN A 1 306 ? -2.344 5.465 2.777 1.00 92.94 306 ASN A N 1
ATOM 2410 C CA . ASN A 1 306 ? -1.063 5.436 2.068 1.00 92.94 306 ASN A CA 1
ATOM 2411 C 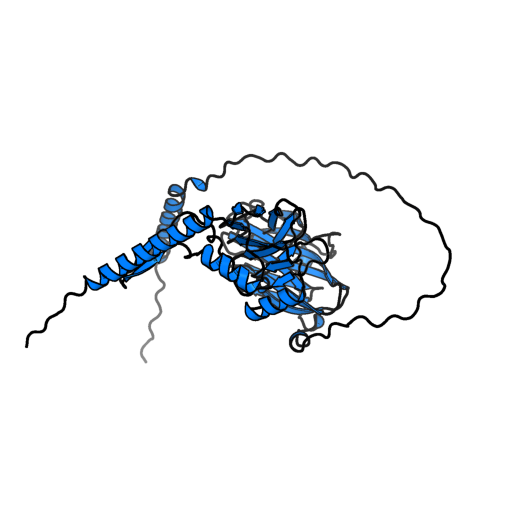C . ASN A 1 306 ? -1.146 5.146 0.549 1.00 92.94 306 ASN A C 1
ATOM 2413 O O . ASN A 1 306 ? -0.150 4.811 -0.099 1.00 92.94 306 ASN A O 1
ATOM 2417 N N . SER A 1 307 ? -2.325 5.330 -0.058 1.00 93.00 307 SER A N 1
ATOM 2418 C CA . SER A 1 307 ? -2.563 5.126 -1.498 1.00 93.00 307 SER A CA 1
ATOM 2419 C C . SER A 1 307 ? -1.668 6.009 -2.383 1.00 93.00 307 SER A C 1
ATOM 2421 O O . SER A 1 307 ? -1.156 5.569 -3.416 1.00 93.00 307 SER A O 1
ATOM 2423 N N . GLN A 1 308 ? -1.398 7.241 -1.943 1.00 91.62 308 GLN A N 1
ATOM 2424 C CA . GLN A 1 308 ? -0.494 8.184 -2.610 1.00 91.62 308 GLN A CA 1
ATOM 2425 C C . GLN A 1 308 ? 0.978 7.761 -2.595 1.00 91.62 308 GLN A C 1
ATOM 2427 O O . GLN A 1 308 ? 1.749 8.270 -3.404 1.00 91.62 308 GLN A O 1
ATOM 2432 N N . ARG A 1 309 ? 1.381 6.834 -1.717 1.00 91.62 309 ARG A N 1
ATOM 2433 C CA . ARG A 1 309 ? 2.743 6.274 -1.698 1.00 91.62 309 ARG A CA 1
ATOM 2434 C C . ARG A 1 309 ? 2.840 4.900 -2.352 1.00 91.62 309 ARG A C 1
ATOM 2436 O O . ARG A 1 309 ? 3.924 4.333 -2.406 1.00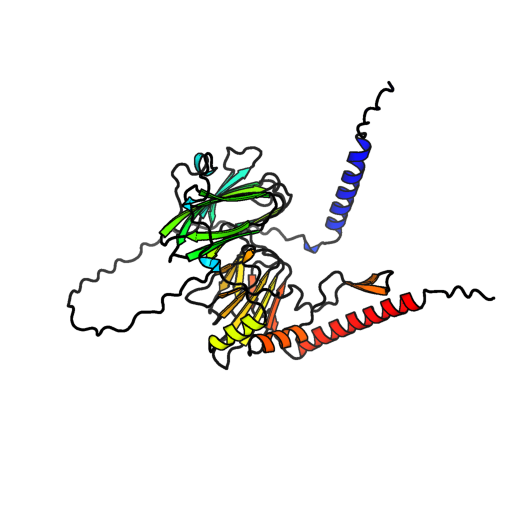 91.62 309 ARG A O 1
ATOM 2443 N N . GLY A 1 310 ? 1.735 4.377 -2.876 1.00 93.44 310 GLY A N 1
ATOM 2444 C CA . GLY A 1 310 ? 1.719 3.119 -3.613 1.00 93.44 310 GLY A CA 1
ATOM 2445 C C . GLY A 1 310 ? 1.031 1.968 -2.893 1.00 93.44 310 GLY A C 1
ATOM 2446 O O . GLY A 1 310 ? 0.951 0.898 -3.495 1.00 93.44 310 GLY A O 1
ATOM 2447 N N . SER A 1 311 ? 0.501 2.143 -1.674 1.00 95.62 311 SER A N 1
ATOM 2448 C CA . SER A 1 311 ? -0.286 1.074 -1.047 1.00 95.62 311 SER A CA 1
ATOM 2449 C C . SER A 1 311 ? -1.512 0.727 -1.892 1.00 95.62 311 SER A C 1
ATOM 2451 O O . SER A 1 311 ? -2.158 1.602 -2.474 1.00 95.62 311 SER A O 1
ATOM 2453 N N . SER A 1 312 ? -1.828 -0.562 -1.976 1.00 95.50 312 SER A N 1
ATOM 2454 C CA . SER A 1 312 ? -2.950 -1.077 -2.765 1.00 95.50 312 SER A CA 1
ATOM 2455 C C . SER A 1 312 ? -3.629 -2.248 -2.066 1.00 95.50 312 SER A C 1
ATOM 2457 O O . SER A 1 312 ? -3.054 -2.874 -1.175 1.00 95.50 312 SER A O 1
ATOM 2459 N N . VAL A 1 313 ? -4.867 -2.542 -2.467 1.00 96.44 313 VAL A N 1
ATOM 2460 C CA . VAL A 1 313 ? -5.652 -3.657 -1.932 1.00 96.44 313 VAL A CA 1
ATOM 2461 C C . VAL A 1 313 ? -6.154 -4.512 -3.087 1.00 96.44 313 VAL A C 1
ATOM 2463 O O . VAL A 1 313 ? -6.861 -4.028 -3.968 1.00 96.44 313 VAL A O 1
ATOM 2466 N N . LEU A 1 314 ? -5.807 -5.794 -3.066 1.00 93.75 314 LEU A N 1
ATOM 2467 C CA . LEU A 1 314 ? -6.342 -6.805 -3.965 1.00 93.75 314 LEU A CA 1
ATOM 2468 C C . LEU A 1 314 ? -7.606 -7.409 -3.347 1.00 93.75 314 LEU A C 1
ATOM 2470 O O . LEU A 1 314 ? -7.547 -8.128 -2.344 1.00 93.75 314 LEU A O 1
ATOM 2474 N N . THR A 1 315 ? -8.742 -7.106 -3.969 1.00 90.00 315 THR A N 1
ATOM 2475 C CA . THR A 1 315 ? -10.060 -7.666 -3.651 1.00 90.00 315 THR A CA 1
ATOM 2476 C C . THR A 1 315 ? -10.558 -8.535 -4.803 1.00 90.00 315 THR A C 1
ATOM 2478 O O . THR A 1 315 ? -10.092 -8.423 -5.938 1.00 90.00 315 THR A O 1
ATOM 2481 N N . HIS A 1 316 ? -11.513 -9.415 -4.509 1.00 87.44 316 HIS A N 1
ATOM 2482 C CA . HIS A 1 316 ? -12.257 -10.145 -5.532 1.00 87.44 316 HIS A CA 1
ATOM 2483 C C . HIS A 1 316 ? -13.675 -9.575 -5.641 1.00 87.44 316 HIS A C 1
ATOM 2485 O O . HIS A 1 316 ? -14.405 -9.531 -4.651 1.00 87.44 316 HIS A O 1
ATOM 2491 N N . GLY A 1 317 ? -14.077 -9.191 -6.854 1.00 84.88 317 GLY A N 1
ATOM 2492 C CA . GLY A 1 317 ? -15.380 -8.581 -7.124 1.00 84.88 317 GLY A CA 1
ATOM 2493 C C . GLY A 1 317 ? -15.402 -7.064 -6.913 1.00 84.88 317 GLY A C 1
ATOM 2494 O O . GLY A 1 317 ? -14.370 -6.430 -6.708 1.00 84.88 317 GLY A O 1
ATOM 2495 N N . ASN A 1 318 ? -16.599 -6.481 -6.976 1.00 87.81 318 ASN A N 1
ATOM 2496 C CA . ASN A 1 318 ? -16.803 -5.034 -6.893 1.00 87.81 318 ASN A CA 1
ATOM 2497 C C . ASN A 1 318 ? -16.923 -4.585 -5.432 1.00 87.81 318 ASN A C 1
ATOM 2499 O O . ASN A 1 318 ? -18.011 -4.250 -4.964 1.00 87.81 318 ASN A O 1
ATOM 2503 N N . ILE A 1 319 ? -15.810 -4.625 -4.698 1.00 94.81 319 ILE A N 1
ATOM 2504 C CA . ILE A 1 319 ? -15.753 -4.146 -3.314 1.00 94.81 319 ILE A CA 1
ATOM 2505 C C . ILE A 1 319 ? -15.386 -2.655 -3.306 1.00 94.81 319 ILE A C 1
ATOM 2507 O O . ILE A 1 319 ? -14.342 -2.298 -3.856 1.00 94.81 319 ILE A O 1
ATOM 2511 N N . PRO A 1 320 ? -16.185 -1.776 -2.671 1.00 95.44 320 PRO A N 1
ATOM 2512 C CA . PRO A 1 320 ? -15.820 -0.375 -2.499 1.00 95.44 320 PRO A CA 1
ATOM 2513 C C . PRO A 1 320 ? -14.479 -0.224 -1.769 1.00 95.44 320 PRO A C 1
ATOM 2515 O O . PRO A 1 320 ? -14.260 -0.830 -0.715 1.00 95.44 320 PRO A O 1
ATOM 2518 N N . LEU A 1 321 ? -13.599 0.609 -2.327 1.00 96.19 321 LEU A N 1
ATOM 2519 C CA . LEU A 1 321 ? -12.317 0.991 -1.740 1.00 96.19 321 LEU A CA 1
ATOM 2520 C C . LEU A 1 321 ? -12.334 2.492 -1.446 1.00 96.19 321 LEU A C 1
ATOM 2522 O O . LEU A 1 321 ? -12.602 3.293 -2.340 1.00 96.19 321 LEU A O 1
ATOM 2526 N N . ILE A 1 322 ? -12.018 2.874 -0.212 1.00 97.19 322 ILE A N 1
ATOM 2527 C CA . ILE A 1 322 ? -11.917 4.275 0.203 1.00 97.19 322 ILE A CA 1
ATOM 2528 C C . ILE A 1 322 ? -10.495 4.545 0.686 1.00 97.19 322 ILE A C 1
ATOM 2530 O O . ILE A 1 322 ? -10.012 3.862 1.590 1.00 97.19 322 ILE A O 1
ATOM 2534 N N . ALA A 1 323 ? -9.839 5.557 0.112 1.00 96.81 323 ALA A N 1
ATOM 2535 C CA . ALA A 1 323 ? -8.590 6.064 0.663 1.00 96.81 323 ALA A CA 1
ATOM 2536 C C . ALA A 1 323 ? -8.864 6.998 1.844 1.00 96.81 323 ALA A C 1
ATOM 2538 O O . ALA A 1 323 ? -9.696 7.900 1.748 1.00 96.81 323 ALA A O 1
ATOM 2539 N N . TRP A 1 324 ? -8.131 6.806 2.933 1.00 97.50 324 TRP A N 1
ATOM 2540 C CA . TRP A 1 324 ? -8.301 7.536 4.186 1.00 97.50 324 TRP A CA 1
ATOM 2541 C C . TRP A 1 324 ? -7.014 8.255 4.583 1.00 97.50 324 TRP A C 1
ATOM 2543 O O . TRP A 1 324 ? -5.916 7.735 4.376 1.00 97.50 324 TRP A O 1
ATOM 2553 N N . SER A 1 325 ? -7.146 9.470 5.116 1.00 95.31 325 SER A N 1
ATOM 2554 C CA . SER A 1 325 ? -6.007 10.318 5.492 1.00 95.31 325 SER A CA 1
ATOM 2555 C C . SER A 1 325 ? -5.412 10.005 6.864 1.00 95.31 325 SER A C 1
ATOM 2557 O O . SER A 1 325 ? -4.319 10.479 7.166 1.00 95.31 325 SER A O 1
ATOM 2559 N N . ASN A 1 326 ? -6.109 9.223 7.688 1.00 94.31 326 ASN A N 1
ATOM 2560 C CA . ASN A 1 326 ? -5.647 8.848 9.019 1.00 94.31 326 ASN A CA 1
ATOM 2561 C C . ASN A 1 326 ? -5.103 7.414 9.053 1.00 94.31 326 ASN A C 1
ATOM 2563 O O . ASN A 1 326 ? -5.193 6.667 8.079 1.00 94.31 326 ASN A O 1
ATOM 2567 N N . SER A 1 327 ? -4.514 7.057 10.192 1.00 92.38 327 SER A N 1
ATOM 2568 C CA . SER A 1 327 ? -3.716 5.847 10.367 1.00 92.38 327 SER A CA 1
ATOM 2569 C C . SER A 1 327 ? -4.322 4.851 11.359 1.00 92.38 327 SER A C 1
ATOM 2571 O O . SER A 1 327 ? -5.241 5.153 12.132 1.00 92.38 327 SER A O 1
ATOM 2573 N N . VAL A 1 328 ? -3.760 3.643 11.341 1.00 95.19 328 VAL A N 1
ATOM 2574 C CA . VAL A 1 328 ? -3.942 2.591 12.340 1.00 95.19 328 VAL A CA 1
ATOM 2575 C C . VAL A 1 328 ? -2.545 2.205 12.802 1.00 95.19 328 VAL A C 1
ATOM 2577 O O . VAL A 1 328 ? -1.823 1.505 12.100 1.00 95.19 328 VAL A O 1
ATOM 2580 N N . SER A 1 329 ? -2.166 2.660 13.995 1.00 92.69 329 SER A N 1
ATOM 2581 C CA . SER A 1 329 ? -0.811 2.439 14.500 1.00 92.69 329 SER A CA 1
ATOM 2582 C C . SER A 1 329 ? -0.444 0.942 14.540 1.00 92.69 329 SER A C 1
ATOM 2584 O O . SER A 1 329 ? -1.254 0.129 15.007 1.00 92.69 329 SER A O 1
ATOM 2586 N N . PRO A 1 330 ? 0.777 0.554 14.118 1.00 92.81 330 PRO A N 1
ATOM 2587 C CA . PRO A 1 330 ? 1.264 -0.823 14.238 1.00 92.81 330 PRO A CA 1
ATOM 2588 C C . PRO A 1 330 ? 1.393 -1.297 15.695 1.00 92.81 330 PRO A C 1
ATOM 2590 O O . PRO A 1 330 ? 1.392 -2.502 15.958 1.00 92.81 330 PRO A O 1
ATOM 2593 N N . ASP A 1 331 ? 1.418 -0.365 16.649 1.00 89.88 331 ASP A N 1
ATOM 2594 C CA . ASP A 1 331 ? 1.543 -0.642 18.081 1.00 89.88 331 ASP A CA 1
ATOM 2595 C C . ASP A 1 331 ? 0.197 -0.522 18.822 1.00 89.88 331 ASP A C 1
ATOM 2597 O O . ASP A 1 331 ? 0.141 -0.543 20.055 1.00 89.88 331 ASP A O 1
ATOM 2601 N N . LEU A 1 332 ? -0.922 -0.390 18.095 1.00 91.94 332 LEU A N 1
ATOM 2602 C CA . LEU A 1 332 ? -2.253 -0.165 18.673 1.00 91.94 332 LEU A CA 1
ATOM 2603 C C . LEU A 1 332 ? -2.678 -1.264 19.659 1.00 91.94 332 LEU A C 1
ATOM 2605 O O . LEU A 1 332 ? -3.329 -0.974 20.661 1.00 91.94 332 LEU A O 1
ATOM 2609 N N . SER A 1 333 ? -2.320 -2.521 19.382 1.00 87.19 333 SER A N 1
ATOM 2610 C CA . SER A 1 333 ? -2.648 -3.663 20.248 1.00 87.19 333 SER A CA 1
ATOM 2611 C C . SER A 1 333 ? -1.515 -4.102 21.182 1.00 87.19 333 SER A C 1
ATOM 2613 O O . SER A 1 333 ? -1.611 -5.158 21.807 1.00 87.19 333 SER A O 1
ATOM 2615 N N . GLY A 1 334 ? -0.462 -3.286 21.315 1.00 82.25 334 GLY A N 1
ATOM 2616 C CA . GLY A 1 334 ? 0.668 -3.565 22.196 1.00 82.25 334 GLY A CA 1
ATOM 2617 C C . GLY A 1 334 ? 0.246 -3.681 23.663 1.00 82.25 334 GLY A C 1
ATOM 2618 O O . GLY A 1 334 ? -0.384 -2.777 24.220 1.00 82.25 334 GLY A O 1
ATOM 2619 N N . SER A 1 335 ? 0.611 -4.797 24.300 1.00 78.25 335 SER A N 1
ATOM 2620 C CA . SER A 1 335 ? 0.322 -5.058 25.716 1.00 78.25 335 SER A CA 1
ATOM 2621 C C . SER A 1 335 ? 1.364 -4.480 26.673 1.00 78.25 335 SER A C 1
ATOM 2623 O O . SER A 1 335 ? 1.094 -4.363 27.868 1.00 78.25 335 SER A O 1
ATOM 2625 N N . GLU A 1 336 ? 2.557 -4.163 26.173 1.00 80.19 336 GLU A N 1
ATOM 2626 C CA . GLU A 1 336 ? 3.670 -3.662 26.976 1.00 80.19 336 GLU A CA 1
ATOM 2627 C C . GLU A 1 336 ? 3.691 -2.132 26.984 1.00 80.19 336 GLU A C 1
ATOM 2629 O O . GLU A 1 336 ? 3.423 -1.480 25.973 1.00 80.19 336 GLU A O 1
ATOM 2634 N N . THR A 1 337 ? 4.001 -1.542 28.141 1.00 80.44 337 THR A N 1
ATOM 2635 C CA . THR A 1 337 ? 4.282 -0.107 28.205 1.00 80.44 337 THR A CA 1
ATOM 2636 C C . THR A 1 337 ? 5.606 0.158 27.487 1.00 80.44 337 THR A C 1
ATOM 2638 O O . THR A 1 337 ? 6.588 -0.511 27.822 1.00 80.44 337 THR A O 1
ATOM 2641 N N . PRO A 1 338 ? 5.667 1.132 26.561 1.00 84.19 338 PRO A N 1
ATOM 2642 C CA . PRO A 1 338 ? 6.919 1.494 25.911 1.00 84.19 338 PRO A CA 1
ATOM 2643 C C . PRO A 1 338 ? 7.983 1.938 26.918 1.00 84.19 338 PRO A C 1
ATOM 2645 O O . PRO A 1 338 ? 7.684 2.350 28.049 1.00 84.19 338 PRO A O 1
ATOM 2648 N N . SER A 1 339 ? 9.247 1.859 26.510 1.00 88.25 339 SER A N 1
ATOM 2649 C CA . SER A 1 339 ? 10.341 2.380 27.314 1.00 88.25 339 SER A CA 1
ATOM 2650 C C . SER A 1 339 ? 10.270 3.899 27.305 1.00 88.25 339 SER A C 1
ATOM 2652 O O . SER A 1 339 ? 10.422 4.542 26.268 1.00 88.25 339 SER A O 1
ATOM 2654 N N . CYS A 1 340 ? 10.051 4.487 28.478 1.00 91.31 340 CYS A N 1
ATOM 2655 C CA . CYS A 1 340 ? 9.926 5.930 28.617 1.00 91.31 340 CYS A CA 1
ATOM 2656 C C . CYS A 1 340 ? 10.964 6.499 29.582 1.00 91.31 340 CYS A C 1
ATOM 2658 O O . CYS A 1 340 ? 11.259 5.896 30.618 1.00 91.31 340 CYS A O 1
ATOM 2660 N N . HIS A 1 341 ? 11.464 7.692 29.275 1.00 92.00 341 HIS A N 1
ATOM 2661 C CA . HIS A 1 341 ? 12.399 8.441 30.104 1.00 92.00 341 HIS A CA 1
ATOM 2662 C C . HIS A 1 341 ? 12.003 9.915 30.212 1.00 92.00 341 HIS A C 1
ATOM 2664 O O . HIS A 1 341 ? 11.367 10.484 29.326 1.00 92.00 341 HIS A O 1
ATOM 2670 N N . CYS A 1 342 ? 12.375 10.533 31.332 1.00 94.06 342 CYS A N 1
ATOM 2671 C CA . CYS A 1 342 ? 12.133 11.950 31.558 1.00 94.06 342 CYS A CA 1
ATOM 2672 C C . CYS A 1 342 ? 13.175 12.788 30.819 1.00 94.06 342 CYS A C 1
ATOM 2674 O O . CYS A 1 342 ? 14.381 12.603 31.005 1.00 94.06 342 CYS A O 1
ATOM 2676 N N . MET A 1 343 ? 12.705 13.742 30.029 1.00 92.25 343 MET A N 1
ATOM 2677 C CA . MET A 1 343 ? 13.537 14.764 29.415 1.00 92.25 343 MET A CA 1
ATOM 2678 C C . MET A 1 343 ? 13.891 15.846 30.446 1.00 92.25 343 MET A C 1
ATOM 2680 O O . MET A 1 343 ? 13.111 16.088 31.371 1.00 92.25 343 MET A O 1
ATOM 2684 N N . PRO A 1 344 ? 15.022 16.563 30.292 1.00 87.00 344 PRO A N 1
ATOM 2685 C CA . PRO A 1 344 ? 15.389 17.668 31.187 1.00 87.00 344 PRO A CA 1
ATOM 2686 C C . PRO A 1 344 ? 14.329 18.777 31.290 1.00 87.00 344 PRO A C 1
ATOM 2688 O O . PRO A 1 344 ? 14.294 19.507 32.276 1.00 87.00 344 PRO A O 1
ATOM 2691 N N . THR A 1 345 ? 13.457 18.901 30.285 1.00 87.56 345 THR A N 1
ATOM 2692 C CA . THR A 1 345 ? 12.316 19.828 30.263 1.00 87.56 345 THR A CA 1
ATOM 2693 C C . THR A 1 345 ? 11.180 19.416 31.206 1.00 87.56 345 THR A C 1
ATOM 2695 O O . THR A 1 345 ? 10.318 20.232 31.512 1.00 87.56 345 THR A O 1
ATOM 2698 N N . GLY A 1 346 ? 11.193 18.183 31.725 1.00 88.81 346 GLY A N 1
ATOM 2699 C CA . GLY A 1 346 ? 10.111 17.590 32.519 1.00 88.81 346 GLY A CA 1
ATOM 2700 C C . GLY A 1 346 ? 9.088 16.804 31.707 1.00 88.81 346 GLY A C 1
ATOM 2701 O O . GLY A 1 346 ? 8.181 16.214 32.297 1.00 88.81 346 GLY A O 1
ATOM 2702 N N . ASP A 1 347 ? 9.248 16.760 30.385 1.00 90.81 347 ASP A N 1
ATOM 2703 C CA . ASP A 1 347 ? 8.400 15.973 29.496 1.00 90.81 347 ASP A CA 1
ATOM 2704 C C . ASP A 1 347 ? 8.784 14.490 29.543 1.00 90.81 347 ASP A C 1
ATOM 2706 O O . ASP A 1 347 ? 9.946 14.133 29.751 1.00 90.81 347 ASP A O 1
ATOM 2710 N N . LEU A 1 348 ? 7.801 13.615 29.343 1.00 92.44 348 LEU A N 1
ATOM 2711 C CA . LEU A 1 348 ? 8.039 12.187 29.154 1.00 92.44 348 LEU A CA 1
ATOM 2712 C C . LEU A 1 348 ? 8.271 11.923 27.667 1.00 92.44 348 LEU A C 1
ATOM 2714 O O . LEU A 1 348 ? 7.432 12.286 26.847 1.00 92.44 348 LEU A O 1
ATOM 2718 N N . TYR A 1 349 ? 9.374 11.263 27.335 1.00 91.56 349 TYR A N 1
ATOM 2719 C CA . TYR A 1 349 ? 9.608 10.715 26.005 1.00 91.56 349 TYR A CA 1
ATOM 2720 C C . TYR A 1 349 ? 9.530 9.191 26.070 1.00 91.56 349 TYR A C 1
ATOM 2722 O O . TYR A 1 349 ? 10.170 8.587 26.932 1.00 91.56 349 TYR A O 1
ATOM 2730 N N . CYS A 1 350 ? 8.771 8.579 25.165 1.00 89.69 350 CYS A N 1
ATOM 2731 C CA . CYS A 1 350 ? 8.673 7.131 25.005 1.00 89.69 350 CYS A CA 1
ATOM 2732 C C . CYS A 1 350 ? 9.250 6.711 23.646 1.00 89.69 350 CYS A C 1
ATOM 2734 O O . CYS A 1 350 ? 9.169 7.458 22.675 1.00 89.69 350 CYS A O 1
ATOM 2736 N N . ASP A 1 351 ? 9.855 5.526 23.593 1.00 83.56 351 ASP A N 1
ATOM 2737 C CA . ASP A 1 351 ? 10.496 4.964 22.397 1.00 83.56 351 ASP A CA 1
ATOM 2738 C C . ASP A 1 351 ? 9.517 4.430 21.340 1.00 83.56 351 ASP A C 1
ATOM 2740 O O . ASP A 1 351 ? 9.917 4.224 20.194 1.00 83.56 351 ASP A O 1
ATOM 2744 N N . ALA A 1 352 ? 8.248 4.247 21.705 1.00 77.75 352 ALA A N 1
ATOM 2745 C CA . ALA A 1 352 ? 7.169 3.892 20.794 1.00 77.75 352 ALA A CA 1
ATOM 2746 C C . ALA A 1 352 ? 6.007 4.886 20.879 1.00 77.75 352 ALA A C 1
ATOM 2748 O O . ALA A 1 352 ? 5.876 5.651 21.841 1.00 77.75 352 ALA A O 1
ATOM 2749 N N . GLU A 1 353 ? 5.145 4.840 19.865 1.00 77.88 353 GLU A N 1
ATOM 2750 C CA . GLU A 1 353 ? 3.945 5.665 19.794 1.00 77.88 353 GLU A CA 1
ATOM 2751 C C . GLU A 1 353 ? 3.008 5.371 20.977 1.00 77.88 353 GLU A C 1
ATOM 2753 O O . GLU A 1 353 ? 2.737 4.220 21.345 1.00 77.88 353 GLU A O 1
ATOM 2758 N N . GLU A 1 354 ? 2.494 6.431 21.599 1.00 82.00 354 GLU A N 1
ATOM 2759 C CA . GLU A 1 354 ? 1.460 6.294 22.615 1.00 82.00 354 GLU A CA 1
ATOM 2760 C C . GLU A 1 354 ? 0.124 6.000 21.927 1.00 82.00 354 GLU A C 1
ATOM 2762 O O . GLU A 1 354 ? -0.443 6.850 21.248 1.00 82.00 354 GLU A O 1
ATOM 2767 N N . THR A 1 355 ? -0.379 4.777 22.102 1.00 86.94 355 THR A N 1
ATOM 2768 C CA . THR A 1 355 ? -1.614 4.307 21.466 1.00 86.94 355 THR A CA 1
ATOM 2769 C C . THR A 1 355 ? -2.663 3.946 22.511 1.00 86.94 355 THR A C 1
ATOM 2771 O O . THR A 1 355 ? -2.353 3.317 23.526 1.00 86.94 355 THR A O 1
ATOM 2774 N N . ASP A 1 356 ? -3.920 4.319 22.264 1.00 91.81 356 ASP A N 1
ATOM 2775 C CA . ASP A 1 356 ? -5.061 3.969 23.114 1.00 91.81 356 ASP A CA 1
ATOM 2776 C C . ASP A 1 356 ? -6.106 3.180 22.310 1.00 91.81 356 ASP A C 1
ATOM 2778 O O . ASP A 1 356 ? -6.823 3.709 21.455 1.00 91.81 356 ASP A O 1
ATOM 2782 N N . LEU A 1 357 ? -6.211 1.880 22.608 1.00 95.00 357 LEU A N 1
ATOM 2783 C CA . LEU A 1 357 ? -7.151 0.977 21.949 1.00 95.00 357 LEU A CA 1
ATOM 2784 C C . LEU A 1 357 ? -8.612 1.345 22.240 1.00 95.00 357 LEU A C 1
ATOM 2786 O O . LEU A 1 357 ? -9.479 1.143 21.384 1.00 95.00 357 LEU A O 1
ATOM 2790 N N . ARG A 1 358 ? -8.915 1.874 23.431 1.00 94.31 358 ARG A N 1
ATOM 2791 C CA . ARG A 1 358 ? -10.271 2.284 23.812 1.00 94.31 358 ARG A CA 1
ATOM 2792 C C . ARG A 1 358 ? -10.674 3.540 23.059 1.00 94.31 358 ARG A C 1
ATOM 2794 O O . ARG A 1 358 ? -11.779 3.584 22.515 1.00 94.31 358 ARG A O 1
ATOM 2801 N N . GLU A 1 359 ? -9.793 4.533 23.012 1.00 94.75 359 GLU A N 1
ATOM 2802 C CA . GLU A 1 359 ? -10.015 5.745 22.224 1.00 94.75 359 GLU A CA 1
ATOM 2803 C C . GLU A 1 359 ? -10.222 5.397 20.748 1.00 94.75 359 GLU A C 1
ATOM 2805 O O . GLU A 1 359 ? -11.234 5.780 20.156 1.00 94.75 359 GLU A O 1
ATOM 2810 N N . PHE A 1 360 ? -9.340 4.570 20.182 1.00 96.69 360 PHE A N 1
ATOM 2811 C CA . PHE A 1 360 ? -9.455 4.118 18.799 1.00 96.69 360 PHE A CA 1
ATOM 2812 C C . PHE A 1 360 ? -10.765 3.360 18.539 1.00 96.69 360 PHE A C 1
ATOM 2814 O O . PHE A 1 360 ? -11.459 3.638 17.561 1.00 96.69 360 PHE A O 1
ATOM 2821 N N . THR A 1 361 ? -11.166 2.453 19.436 1.00 97.75 361 THR A N 1
ATOM 2822 C CA . THR A 1 361 ? -12.448 1.728 19.348 1.00 97.75 361 THR A CA 1
ATOM 2823 C C . THR A 1 361 ? -13.635 2.692 19.280 1.00 97.75 361 THR A C 1
ATOM 2825 O O . THR A 1 361 ? -14.538 2.518 18.455 1.00 97.75 361 THR A O 1
ATOM 2828 N N . ASN A 1 362 ? -13.635 3.727 20.124 1.00 96.81 362 ASN A N 1
ATOM 2829 C CA . ASN A 1 362 ? -14.687 4.741 20.137 1.00 96.81 362 ASN A CA 1
ATOM 2830 C C . ASN A 1 362 ? -14.683 5.572 18.852 1.00 96.81 362 ASN A C 1
ATOM 2832 O O . ASN A 1 362 ? -15.749 5.793 18.274 1.00 96.81 362 ASN A O 1
ATOM 2836 N N . ARG A 1 363 ? -13.500 5.972 18.375 1.00 96.62 363 ARG A N 1
ATOM 2837 C CA . ARG A 1 363 ? -13.335 6.711 17.122 1.00 96.62 363 ARG A CA 1
ATOM 2838 C C . ARG A 1 363 ? -13.861 5.913 15.932 1.00 96.62 363 ARG A C 1
ATOM 2840 O O . ARG A 1 363 ? -14.683 6.428 15.186 1.00 96.62 363 ARG A O 1
ATOM 2847 N N . ILE A 1 364 ? -13.492 4.639 15.786 1.00 98.06 364 ILE A N 1
ATOM 2848 C CA . ILE A 1 364 ? -14.006 3.794 14.694 1.00 98.06 364 ILE A CA 1
ATOM 2849 C C . ILE A 1 364 ? -15.528 3.662 14.752 1.00 98.06 364 ILE A C 1
ATOM 2851 O O . ILE A 1 364 ? -16.187 3.726 13.713 1.00 98.06 364 ILE A O 1
ATOM 2855 N N . ARG A 1 365 ? -16.111 3.537 15.948 1.00 97.88 365 ARG A N 1
ATOM 2856 C CA . ARG A 1 365 ? -17.570 3.503 16.092 1.00 97.88 365 ARG A CA 1
ATOM 2857 C C . ARG A 1 365 ? -18.226 4.813 15.653 1.00 97.88 365 ARG A C 1
ATOM 2859 O O . ARG A 1 365 ? -19.282 4.763 15.031 1.00 97.88 365 ARG A O 1
ATOM 2866 N N . GLN A 1 366 ? -17.622 5.957 15.967 1.00 96.94 366 GLN A N 1
ATOM 2867 C CA . GLN A 1 366 ? -18.116 7.271 15.545 1.00 96.94 366 GLN A CA 1
ATOM 2868 C C . GLN A 1 366 ? -17.996 7.469 14.030 1.00 96.94 366 GLN A C 1
ATOM 2870 O O . GLN A 1 366 ? -18.947 7.931 13.412 1.00 96.94 366 GLN A O 1
ATOM 2875 N N . LEU A 1 367 ? -16.865 7.074 13.438 1.00 96.50 367 LEU A N 1
ATOM 2876 C CA . LEU A 1 367 ? -16.588 7.250 12.010 1.00 96.50 367 LEU A CA 1
ATOM 2877 C C . LEU A 1 367 ? -17.411 6.319 11.123 1.00 96.50 367 LEU A C 1
ATOM 2879 O O . LEU A 1 367 ? -17.915 6.718 10.080 1.00 96.50 367 LEU A O 1
ATOM 2883 N N . THR A 1 368 ? -17.514 5.051 11.513 1.00 97.31 368 THR A N 1
ATOM 2884 C CA . THR A 1 368 ? -18.128 4.026 10.660 1.00 97.31 368 THR A CA 1
ATOM 2885 C C . THR A 1 368 ? -19.591 3.771 11.000 1.00 97.31 368 THR A C 1
ATOM 2887 O O . THR A 1 368 ? -20.313 3.223 10.177 1.00 97.31 368 THR A O 1
ATOM 2890 N N . GLY A 1 369 ? -20.034 4.107 12.217 1.00 97.56 369 GLY A N 1
ATOM 2891 C CA . GLY A 1 369 ? -21.329 3.685 12.757 1.00 97.56 369 GLY A CA 1
ATOM 2892 C C . GLY A 1 369 ? -21.369 2.224 13.234 1.00 97.56 369 GLY A C 1
ATOM 2893 O O . GLY A 1 369 ? -22.356 1.811 13.846 1.00 97.56 369 GLY A O 1
ATOM 2894 N N . TYR A 1 370 ? -20.301 1.444 13.025 1.00 98.38 370 TYR A N 1
ATOM 2895 C CA . TYR A 1 370 ? -20.226 0.018 13.358 1.00 98.38 370 TYR A CA 1
ATOM 2896 C C . TYR A 1 370 ? -19.223 -0.249 14.490 1.00 98.38 370 TYR A C 1
ATOM 2898 O O . TYR A 1 370 ? -18.215 0.449 14.617 1.00 98.38 370 TYR A O 1
ATOM 2906 N N . PRO A 1 371 ? -19.466 -1.254 15.351 1.00 98.06 371 PRO A N 1
ATOM 2907 C CA . PRO A 1 371 ? -18.537 -1.578 16.425 1.00 98.06 371 PRO A CA 1
ATOM 2908 C C . PRO A 1 371 ? -17.252 -2.204 15.867 1.00 98.06 371 PRO A C 1
ATOM 2910 O O . PRO A 1 371 ? -17.303 -3.091 15.010 1.00 98.06 371 PRO A O 1
ATOM 2913 N N . LEU A 1 372 ? -16.104 -1.782 16.403 1.00 98.50 372 LEU A N 1
ATOM 2914 C CA . LEU A 1 372 ? -14.825 -2.449 16.173 1.00 98.50 372 LEU A CA 1
ATOM 2915 C C . LEU A 1 372 ? -14.801 -3.772 16.951 1.00 98.50 372 LEU A C 1
ATOM 2917 O O . LEU A 1 372 ? -14.964 -3.782 18.169 1.00 98.50 372 LEU A O 1
ATOM 2921 N N . GLN A 1 373 ? -14.620 -4.886 16.244 1.00 98.25 373 GLN A N 1
ATOM 2922 C CA . GLN A 1 373 ? -14.679 -6.237 16.814 1.00 98.25 373 GLN A CA 1
ATOM 2923 C C . GLN A 1 373 ? -13.292 -6.814 17.123 1.00 98.25 373 GLN A C 1
ATOM 2925 O O . GLN A 1 373 ? -13.165 -7.710 17.961 1.00 98.25 373 GLN A O 1
ATOM 2930 N N . GLY A 1 374 ? -12.248 -6.315 16.466 1.00 98.12 374 GLY A N 1
ATOM 2931 C CA . GLY A 1 374 ? -10.872 -6.708 16.738 1.00 98.12 374 GLY A CA 1
ATOM 2932 C C . GLY A 1 374 ? -9.864 -5.980 15.859 1.00 98.12 374 GLY A C 1
ATOM 2933 O O . GLY A 1 374 ? -10.232 -5.339 14.870 1.00 98.12 374 GLY A O 1
ATOM 2934 N N . VAL A 1 375 ? -8.596 -6.104 16.233 1.00 98.25 375 VAL A N 1
ATOM 2935 C CA . VAL A 1 375 ? -7.459 -5.508 15.532 1.00 98.25 375 VAL A CA 1
ATOM 2936 C C . VAL A 1 375 ? -6.344 -6.532 15.308 1.00 98.25 375 VAL A C 1
ATOM 2938 O O . VAL A 1 375 ? -6.240 -7.514 16.046 1.00 98.25 375 VAL A O 1
ATOM 2941 N N . SER A 1 376 ? -5.511 -6.296 14.299 1.00 98.00 376 SER A N 1
ATOM 2942 C CA . SER A 1 376 ? -4.292 -7.069 14.032 1.00 98.00 376 SER A CA 1
ATOM 2943 C C . SER A 1 376 ? -3.156 -6.114 13.714 1.00 98.00 376 SER A C 1
ATOM 2945 O O . SER A 1 376 ? -3.181 -5.467 12.669 1.00 98.00 376 SER A O 1
ATOM 2947 N N . THR A 1 377 ? -2.189 -5.978 14.619 1.00 95.50 377 THR A N 1
ATOM 2948 C CA . THR A 1 377 ? -1.107 -5.007 14.448 1.00 95.50 377 THR A CA 1
ATOM 2949 C C . THR A 1 377 ? 0.255 -5.626 14.693 1.00 95.50 377 THR A C 1
ATOM 2951 O O . THR A 1 377 ? 0.411 -6.487 15.558 1.00 95.50 377 THR A O 1
ATOM 2954 N N . GLN A 1 378 ? 1.236 -5.220 13.893 1.00 93.88 378 GLN A N 1
ATOM 2955 C CA . GLN A 1 378 ? 2.599 -5.733 13.969 1.00 93.88 378 GLN A CA 1
ATOM 2956 C C . GLN A 1 378 ? 3.559 -4.738 13.319 1.00 93.88 378 GLN A C 1
ATOM 2958 O O . GLN A 1 378 ? 3.182 -4.068 12.365 1.00 93.88 378 GLN A O 1
ATOM 2963 N N . HIS A 1 379 ? 4.813 -4.668 13.770 1.00 92.94 379 HIS A N 1
ATOM 2964 C CA . HIS A 1 379 ? 5.806 -3.829 13.093 1.00 92.94 379 HIS A CA 1
ATOM 2965 C C . HIS A 1 379 ? 5.983 -4.257 11.623 1.00 92.94 379 HIS A C 1
ATOM 2967 O O . HIS A 1 379 ? 5.672 -3.498 10.713 1.00 92.94 379 HIS A O 1
ATOM 2973 N N . SER A 1 380 ? 6.364 -5.506 11.364 1.00 94.56 380 SER A N 1
ATOM 2974 C CA . SER A 1 380 ? 6.422 -6.052 10.002 1.00 94.56 380 SER A CA 1
ATOM 2975 C C . SER A 1 380 ? 5.639 -7.349 9.909 1.00 94.56 380 SER A C 1
ATOM 2977 O O . SER A 1 380 ? 5.576 -8.093 10.889 1.00 94.56 380 SER A O 1
ATOM 2979 N N . ALA A 1 381 ? 5.010 -7.602 8.760 1.00 97.00 381 ALA A N 1
ATOM 2980 C CA . ALA A 1 381 ? 4.254 -8.830 8.547 1.00 97.00 381 ALA A CA 1
ATOM 2981 C C . ALA A 1 381 ? 4.335 -9.330 7.102 1.00 97.00 381 ALA A C 1
ATOM 2983 O O . ALA A 1 381 ? 4.291 -8.561 6.146 1.00 97.00 381 ALA A O 1
ATOM 2984 N N . SER A 1 382 ? 4.360 -10.649 6.927 1.00 97.31 382 SER A N 1
ATOM 2985 C CA . SER A 1 382 ? 4.079 -11.314 5.643 1.00 97.31 382 SER A CA 1
ATOM 2986 C C . SER A 1 382 ? 2.617 -11.763 5.532 1.00 97.31 382 SER A C 1
ATOM 2988 O O . SER A 1 382 ? 2.055 -11.845 4.434 1.00 97.31 382 SER A O 1
ATOM 2990 N N . ARG A 1 383 ? 1.991 -12.056 6.678 1.00 97.81 383 ARG A N 1
ATOM 2991 C CA . ARG A 1 383 ? 0.609 -12.515 6.809 1.00 97.81 383 ARG A CA 1
ATOM 2992 C C . ARG A 1 383 ? 0.034 -12.101 8.161 1.00 97.81 383 ARG A C 1
ATOM 2994 O O . ARG A 1 383 ? 0.723 -12.216 9.168 1.00 97.81 383 ARG A O 1
ATOM 3001 N N . LEU A 1 384 ? -1.232 -11.691 8.191 1.00 97.50 384 LEU A N 1
ATOM 3002 C CA . LEU A 1 384 ? -1.983 -11.404 9.413 1.00 97.50 384 LEU A CA 1
ATOM 3003 C C . LEU A 1 384 ? -3.335 -12.110 9.376 1.00 97.50 384 LEU A C 1
ATOM 3005 O O . LEU A 1 384 ? -4.054 -12.038 8.380 1.00 97.50 384 LEU A O 1
ATOM 3009 N N . SER A 1 385 ? -3.715 -12.735 10.486 1.00 97.38 385 SER A N 1
ATOM 3010 C CA . SER A 1 385 ? -5.082 -13.219 10.676 1.00 97.38 385 SER A CA 1
ATOM 3011 C C . SER A 1 385 ? -5.914 -12.166 11.392 1.00 97.38 385 SER A C 1
ATOM 3013 O O . SER A 1 385 ? -5.429 -11.529 12.326 1.00 97.38 385 SER A O 1
ATOM 3015 N N . ILE A 1 386 ? -7.153 -11.947 10.954 1.00 96.12 386 ILE A N 1
ATOM 3016 C CA . ILE A 1 386 ? -7.998 -10.885 11.502 1.00 96.12 386 ILE A CA 1
ATOM 3017 C C . ILE A 1 386 ? -9.141 -11.481 12.335 1.00 96.12 386 ILE A C 1
ATOM 3019 O O . ILE A 1 386 ? -9.915 -12.268 11.800 1.00 96.12 386 ILE A O 1
ATOM 3023 N N . PRO A 1 387 ? -9.324 -11.091 13.609 1.00 97.38 387 PRO A N 1
ATOM 3024 C CA . PRO A 1 387 ? -8.405 -10.311 14.438 1.00 97.38 387 PRO A CA 1
ATOM 3025 C C . PRO A 1 387 ? -7.346 -11.193 15.126 1.00 97.38 387 PRO A C 1
ATOM 3027 O O . PRO A 1 387 ? -7.610 -12.354 15.433 1.00 97.38 387 PRO A O 1
ATOM 3030 N N . GLN A 1 388 ? -6.188 -10.617 15.454 1.00 96.56 388 GLN A N 1
ATOM 3031 C CA . GLN A 1 388 ? -5.247 -11.183 16.433 1.00 96.56 388 GLN A CA 1
ATOM 3032 C C . GLN A 1 388 ? -5.668 -10.822 17.862 1.00 96.56 388 GLN A C 1
ATOM 3034 O O . GLN A 1 388 ? -5.606 -11.660 18.760 1.00 96.56 388 GLN A O 1
ATOM 3039 N N . THR A 1 389 ? -6.159 -9.595 18.050 1.00 96.69 389 THR A N 1
ATOM 3040 C CA . THR A 1 389 ? -6.621 -9.069 19.335 1.00 96.69 389 THR A CA 1
ATOM 3041 C C . THR A 1 389 ? -8.113 -8.737 19.243 1.00 96.69 389 THR A C 1
ATOM 3043 O O . THR A 1 389 ? -8.482 -7.769 18.569 1.00 96.69 389 THR A O 1
ATOM 3046 N N . PRO A 1 390 ? -9.008 -9.515 19.879 1.00 97.06 390 PRO A N 1
ATOM 3047 C CA . PRO A 1 390 ? -10.427 -9.177 19.938 1.00 97.06 390 PRO A CA 1
ATOM 3048 C C . PRO A 1 390 ? -10.661 -7.930 20.803 1.00 97.06 390 PRO A C 1
ATOM 3050 O O . PRO A 1 390 ? -9.945 -7.689 21.777 1.00 97.06 390 PRO A O 1
ATOM 3053 N N . ILE A 1 391 ? -11.686 -7.138 20.474 1.00 97.56 391 ILE A N 1
ATOM 3054 C CA . ILE A 1 391 ? -12.145 -6.051 21.348 1.00 97.56 391 ILE A CA 1
ATOM 3055 C C . ILE A 1 391 ? -13.118 -6.627 22.377 1.00 97.56 391 ILE A C 1
ATOM 3057 O O . ILE A 1 391 ? -14.262 -6.952 22.058 1.00 97.56 391 ILE A O 1
ATOM 3061 N N . ASP A 1 392 ? -12.654 -6.744 23.618 1.00 96.75 392 ASP A N 1
ATOM 3062 C CA . ASP A 1 392 ? -13.430 -7.209 24.761 1.00 96.75 392 ASP A CA 1
ATOM 3063 C C . ASP A 1 392 ? -12.998 -6.490 26.051 1.00 96.75 392 ASP A C 1
ATOM 3065 O O . ASP A 1 392 ? -12.144 -5.602 26.053 1.00 96.75 392 ASP A O 1
ATOM 3069 N N . ALA A 1 393 ? -13.621 -6.839 27.178 1.00 96.50 393 ALA A N 1
ATOM 3070 C CA . ALA A 1 393 ? -13.310 -6.206 28.457 1.00 96.50 393 ALA A CA 1
ATOM 3071 C C . ALA A 1 393 ? -11.845 -6.410 28.888 1.00 96.50 393 ALA A C 1
ATOM 3073 O O . ALA A 1 393 ? -11.288 -5.545 29.563 1.00 96.50 393 ALA A O 1
ATOM 3074 N N . ALA A 1 394 ? -11.219 -7.528 28.509 1.00 95.31 394 ALA A N 1
ATOM 3075 C CA . ALA A 1 394 ? -9.856 -7.847 28.902 1.00 95.31 394 ALA A CA 1
ATOM 3076 C C . ALA A 1 394 ? -8.838 -7.046 28.082 1.00 95.31 394 ALA A C 1
ATOM 3078 O O . ALA A 1 394 ? -7.950 -6.427 28.675 1.00 95.31 394 ALA A O 1
ATOM 3079 N N . SER A 1 395 ? -8.985 -6.994 26.753 1.00 95.25 395 SER A N 1
ATOM 3080 C CA . SER A 1 395 ? -8.084 -6.215 25.889 1.00 95.25 395 SER A CA 1
ATOM 3081 C C . SER A 1 395 ? -8.171 -4.717 26.181 1.00 95.25 395 SER A C 1
ATOM 3083 O O . SER A 1 395 ? -7.145 -4.043 26.300 1.00 95.25 395 SER A O 1
ATOM 3085 N N . LEU A 1 396 ? -9.376 -4.205 26.438 1.00 95.56 396 LEU A N 1
ATOM 3086 C CA . LEU A 1 396 ? -9.561 -2.810 26.832 1.00 95.56 396 LEU A CA 1
ATOM 3087 C C . LEU A 1 396 ? -8.963 -2.508 28.217 1.00 95.56 396 LEU A C 1
ATOM 3089 O O . LEU A 1 396 ? -8.329 -1.473 28.394 1.00 95.56 396 LEU A O 1
ATOM 3093 N N . ALA A 1 397 ? -9.077 -3.423 29.186 1.00 94.00 397 ALA A N 1
ATOM 3094 C CA . ALA A 1 397 ? -8.455 -3.246 30.501 1.00 94.00 397 ALA A CA 1
ATOM 3095 C C . ALA A 1 397 ? -6.915 -3.317 30.470 1.00 94.00 397 ALA A C 1
ATOM 3097 O O . ALA A 1 397 ? -6.260 -2.819 31.388 1.00 94.00 397 ALA A O 1
ATOM 3098 N N . ILE A 1 398 ? -6.312 -3.967 29.468 1.00 91.94 398 ILE A N 1
ATOM 3099 C CA . ILE A 1 398 ? -4.858 -3.910 29.235 1.00 91.94 398 ILE A CA 1
ATOM 3100 C C . ILE A 1 398 ? -4.473 -2.512 28.738 1.00 91.94 398 ILE A C 1
ATOM 3102 O O . ILE A 1 398 ? -3.582 -1.896 29.324 1.00 91.94 398 ILE A O 1
ATOM 3106 N N . SER A 1 399 ? -5.197 -1.985 27.743 1.00 91.62 399 SER A N 1
ATOM 3107 C CA . SER A 1 399 ? -4.997 -0.622 27.226 1.00 91.62 399 SER A CA 1
ATOM 3108 C C . SER A 1 399 ? -5.113 0.428 28.334 1.00 91.62 399 SER A C 1
ATOM 3110 O O . SER A 1 399 ? -4.205 1.235 28.521 1.00 91.62 399 SER A O 1
ATOM 3112 N N . ASP A 1 400 ? -6.172 0.360 29.149 1.00 92.38 400 ASP A N 1
ATOM 3113 C CA . ASP A 1 400 ? -6.401 1.313 30.243 1.00 92.38 400 ASP A CA 1
ATOM 3114 C C . ASP A 1 400 ? -5.249 1.311 31.260 1.00 92.38 400 ASP A C 1
ATOM 3116 O O . ASP A 1 400 ? -4.815 2.364 31.730 1.00 92.38 400 ASP A O 1
ATOM 3120 N N . ARG A 1 401 ? -4.724 0.126 31.604 1.00 91.75 401 ARG A N 1
ATOM 3121 C CA . ARG A 1 401 ? -3.592 -0.003 32.533 1.00 91.75 401 ARG A CA 1
ATOM 3122 C C . ARG A 1 401 ? -2.312 0.592 31.958 1.00 91.75 401 ARG A C 1
ATOM 3124 O O . ARG A 1 401 ? -1.594 1.272 32.689 1.00 91.75 401 ARG A O 1
ATOM 3131 N N . ARG A 1 402 ? -2.039 0.368 30.669 1.00 90.06 402 ARG A N 1
ATOM 3132 C CA . ARG A 1 402 ? -0.890 0.963 29.973 1.00 90.06 402 ARG A CA 1
ATOM 3133 C C . ARG A 1 402 ? -0.981 2.490 29.983 1.00 90.06 402 ARG A C 1
ATOM 3135 O O . ARG A 1 402 ? -0.020 3.148 30.374 1.00 90.06 402 ARG A O 1
ATOM 3142 N N . GLN A 1 403 ? -2.148 3.047 29.663 1.00 90.75 403 GLN A N 1
ATOM 3143 C CA . GLN A 1 403 ? -2.376 4.495 29.688 1.00 90.75 403 GLN A CA 1
ATOM 3144 C C . GLN A 1 403 ? -2.205 5.093 31.092 1.00 90.75 403 GLN A C 1
ATOM 3146 O O . GLN A 1 403 ? -1.557 6.125 31.268 1.00 90.75 403 GLN A O 1
ATOM 3151 N N . GLN A 1 404 ? -2.696 4.405 32.125 1.00 92.44 404 GLN A N 1
ATOM 3152 C CA . GLN A 1 404 ? -2.485 4.819 33.514 1.00 92.44 404 GLN A CA 1
ATOM 3153 C C . GLN A 1 404 ? -1.006 4.796 33.935 1.00 92.44 404 GLN A C 1
ATOM 3155 O O . GLN A 1 404 ? -0.596 5.646 34.730 1.00 92.44 404 GLN A O 1
ATOM 3160 N N . ASP A 1 405 ? -0.203 3.845 33.444 1.00 91.50 405 ASP A N 1
ATOM 3161 C CA . ASP A 1 405 ? 1.238 3.794 33.729 1.00 91.50 405 ASP A CA 1
ATOM 3162 C C . ASP A 1 405 ? 1.997 4.933 33.035 1.00 91.50 405 ASP A C 1
ATOM 3164 O O . ASP A 1 405 ? 2.781 5.628 33.684 1.00 91.50 405 ASP A O 1
ATOM 3168 N N . ILE A 1 406 ? 1.715 5.187 31.753 1.00 91.38 406 ILE A N 1
ATOM 3169 C CA . ILE A 1 406 ? 2.310 6.298 30.990 1.00 91.38 406 ILE A CA 1
ATOM 3170 C C . ILE A 1 406 ? 1.998 7.633 31.672 1.00 91.38 406 ILE A C 1
ATOM 3172 O O . ILE A 1 406 ? 2.902 8.413 31.976 1.00 91.38 406 ILE A O 1
ATOM 3176 N N . GLU A 1 407 ? 0.734 7.871 32.017 1.00 92.56 407 GLU A N 1
ATOM 3177 C CA . GLU A 1 407 ? 0.313 9.108 32.673 1.00 92.56 407 GLU A CA 1
ATOM 3178 C C . GLU A 1 407 ? 0.918 9.256 34.081 1.00 92.56 407 GLU A C 1
ATOM 3180 O O . GLU A 1 407 ? 1.308 10.350 34.500 1.00 92.56 407 GLU A O 1
ATOM 3185 N N . ARG A 1 408 ? 1.086 8.149 34.817 1.00 93.31 408 ARG A N 1
ATOM 3186 C CA . ARG A 1 408 ? 1.815 8.156 36.092 1.00 93.31 408 ARG A CA 1
ATOM 3187 C C . ARG A 1 408 ? 3.273 8.573 35.894 1.00 93.31 408 ARG A C 1
ATOM 3189 O O . ARG A 1 408 ? 3.761 9.413 36.651 1.00 93.31 408 ARG A O 1
ATOM 3196 N N . ARG A 1 409 ? 3.967 8.011 34.900 1.00 92.69 409 ARG A N 1
ATOM 3197 C CA . ARG A 1 409 ? 5.362 8.361 34.579 1.00 92.69 409 ARG A CA 1
ATOM 3198 C C . ARG A 1 409 ? 5.490 9.821 34.157 1.00 92.69 409 ARG A C 1
ATOM 3200 O O . ARG A 1 409 ? 6.389 10.504 34.639 1.00 92.69 409 ARG A O 1
ATOM 3207 N N . ARG A 1 410 ? 4.548 10.325 33.357 1.00 93.69 410 ARG A N 1
ATOM 3208 C CA . ARG A 1 410 ? 4.493 11.732 32.938 1.00 93.69 410 ARG A CA 1
ATOM 3209 C C . ARG A 1 410 ? 4.444 12.674 34.136 1.00 93.69 410 ARG A C 1
ATOM 3211 O O . ARG A 1 410 ? 5.283 13.563 34.256 1.00 93.69 410 ARG A O 1
ATOM 3218 N N . ARG A 1 411 ? 3.552 12.408 35.096 1.00 94.50 411 ARG A N 1
ATOM 3219 C CA . ARG A 1 411 ? 3.461 13.189 36.344 1.00 94.50 411 ARG A CA 1
ATOM 3220 C C . ARG A 1 411 ? 4.748 13.144 37.165 1.00 94.50 411 ARG A C 1
ATOM 3222 O O . ARG A 1 411 ? 5.132 14.156 37.752 1.00 94.50 411 ARG A O 1
ATOM 3229 N N . ILE A 1 412 ? 5.424 11.992 37.205 1.00 93.06 412 ILE A N 1
ATOM 3230 C CA . ILE A 1 412 ? 6.725 11.862 37.874 1.00 93.06 412 ILE A CA 1
ATOM 3231 C C . ILE A 1 412 ? 7.750 12.791 37.213 1.00 93.06 412 ILE A C 1
ATOM 3233 O O . ILE A 1 412 ? 8.372 13.571 37.936 1.00 93.06 412 ILE A O 1
ATOM 3237 N N . CYS A 1 413 ? 7.872 12.782 35.882 1.00 93.38 413 CYS A N 1
ATOM 3238 C CA . CYS A 1 413 ? 8.808 13.649 35.158 1.00 93.38 413 CYS A CA 1
ATOM 3239 C C . CYS A 1 413 ? 8.551 15.135 35.428 1.00 93.38 413 CYS A C 1
ATOM 3241 O O . CYS A 1 413 ? 9.463 15.856 35.836 1.00 93.38 413 CYS A O 1
ATOM 3243 N N . THR A 1 414 ? 7.295 15.578 35.334 1.00 91.69 414 THR A N 1
ATOM 3244 C CA . THR A 1 414 ? 6.933 16.980 35.593 1.00 91.69 414 THR A CA 1
ATOM 3245 C C . THR A 1 414 ? 7.263 17.402 37.033 1.00 91.69 414 THR A C 1
ATOM 3247 O O . THR A 1 414 ? 7.758 18.505 37.277 1.00 91.69 414 THR A O 1
ATOM 3250 N N . SER A 1 415 ? 7.051 16.513 38.012 1.00 88.50 415 SER A N 1
ATOM 3251 C CA . SER A 1 415 ? 7.345 16.801 39.423 1.00 88.50 415 SER A CA 1
ATOM 3252 C C . SER A 1 415 ? 8.847 16.897 39.731 1.00 88.50 415 SER A C 1
ATOM 3254 O O . SER A 1 415 ? 9.245 17.656 40.618 1.00 88.50 415 SER A O 1
ATOM 3256 N N . GLN A 1 416 ? 9.698 16.179 38.994 1.00 79.69 416 GLN A N 1
ATOM 3257 C CA . GLN A 1 416 ? 11.151 16.219 39.182 1.00 79.69 416 GLN A CA 1
ATOM 3258 C C . GLN A 1 416 ? 11.728 17.576 38.761 1.00 79.69 416 GLN A C 1
ATOM 3260 O O . GLN A 1 416 ? 12.509 18.157 39.515 1.00 79.69 416 GLN A O 1
ATOM 3265 N N . THR A 1 417 ? 11.256 18.142 37.648 1.00 69.38 417 THR A N 1
ATOM 3266 C CA . THR A 1 417 ? 11.684 19.466 37.165 1.00 69.38 417 THR A CA 1
ATOM 3267 C C . THR A 1 417 ? 11.241 20.598 38.095 1.00 69.38 417 THR A C 1
ATOM 3269 O O . THR A 1 417 ? 11.996 21.539 38.336 1.00 69.38 417 THR A O 1
ATOM 3272 N N . SER A 1 418 ? 10.058 20.487 38.716 1.00 62.16 418 SER A N 1
ATOM 3273 C CA . SER A 1 418 ? 9.607 21.469 39.721 1.00 62.16 418 SER A CA 1
ATOM 3274 C C . SER A 1 418 ? 10.456 21.490 41.001 1.00 62.16 418 SER A C 1
ATOM 3276 O O . SER A 1 418 ? 10.475 22.495 41.708 1.00 62.16 418 SER A O 1
ATOM 3278 N N . ARG A 1 419 ? 11.183 20.403 41.303 1.00 58.81 419 ARG A N 1
ATOM 3279 C CA . ARG A 1 419 ? 12.081 20.314 42.467 1.00 58.81 419 ARG A CA 1
ATOM 3280 C C . ARG A 1 419 ? 13.507 20.777 42.161 1.00 58.81 419 ARG A C 1
ATOM 3282 O O . ARG A 1 419 ? 14.249 21.068 43.093 1.00 58.81 419 ARG A O 1
ATOM 3289 N N . SER A 1 420 ? 13.891 20.864 40.887 1.00 54.22 420 SER A N 1
ATOM 3290 C CA . SER A 1 420 ? 15.239 21.240 40.442 1.00 54.22 420 SER A CA 1
ATOM 3291 C C . SER A 1 420 ? 15.397 22.719 40.075 1.00 54.22 420 SER A C 1
ATOM 3293 O O . SER A 1 420 ? 16.413 23.084 39.488 1.00 54.22 420 SER A O 1
ATOM 3295 N N . VAL A 1 421 ? 14.441 23.585 40.429 1.00 48.44 421 VAL A N 1
ATOM 3296 C CA . VAL A 1 421 ? 14.618 25.047 40.401 1.00 48.44 421 VAL A CA 1
ATOM 3297 C C . VAL A 1 421 ? 14.918 25.525 41.829 1.00 48.44 421 VAL A C 1
ATOM 3299 O O . VAL A 1 421 ? 13.985 25.793 42.587 1.00 48.44 421 VAL A O 1
ATOM 3302 N N . PRO A 1 422 ? 16.192 25.651 42.256 1.00 44.69 422 PRO A N 1
ATOM 3303 C CA . PRO A 1 422 ? 16.496 26.407 43.455 1.00 44.69 422 PRO A CA 1
ATOM 3304 C C . PRO A 1 422 ? 16.225 27.876 43.144 1.00 44.69 422 PRO A C 1
ATOM 3306 O O . PRO A 1 422 ? 16.874 28.475 42.282 1.00 44.69 422 PRO A O 1
ATOM 3309 N N . GLY A 1 423 ? 15.267 28.460 43.860 1.00 44.00 423 GLY A N 1
ATOM 3310 C CA . GLY A 1 423 ? 15.095 29.901 43.891 1.00 44.00 423 GLY A CA 1
ATOM 3311 C C . GLY A 1 423 ? 16.419 30.557 44.274 1.00 44.00 423 GLY A C 1
ATOM 3312 O O . GLY A 1 423 ? 16.874 30.439 45.411 1.00 44.00 423 GLY A O 1
ATOM 3313 N N . ARG A 1 424 ? 17.035 31.282 43.335 1.00 36.34 424 ARG A N 1
ATOM 3314 C CA . ARG A 1 424 ? 17.923 32.384 43.704 1.00 36.34 424 ARG A CA 1
ATOM 3315 C C . ARG A 1 424 ? 17.038 33.452 44.330 1.00 36.34 424 ARG A C 1
ATOM 3317 O O . ARG A 1 424 ? 16.512 34.322 43.646 1.00 36.34 424 ARG A O 1
ATOM 3324 N N . ILE A 1 425 ? 16.851 33.333 45.638 1.00 38.84 425 ILE A N 1
ATOM 3325 C CA . ILE A 1 425 ? 16.403 34.428 46.483 1.00 38.84 425 ILE A CA 1
ATOM 3326 C C . ILE A 1 425 ? 17.524 35.470 46.413 1.00 38.84 425 ILE A C 1
ATOM 3328 O O . ILE A 1 425 ? 18.552 35.328 47.070 1.00 38.84 425 ILE A O 1
ATOM 3332 N N . TYR A 1 426 ? 17.355 36.490 45.573 1.00 37.53 426 TYR A N 1
ATOM 3333 C CA . TYR A 1 426 ? 18.008 37.768 45.823 1.00 37.53 426 TYR A CA 1
ATOM 3334 C C . TYR A 1 426 ? 17.233 38.415 46.973 1.00 37.53 426 TYR A C 1
ATOM 3336 O O . TYR A 1 426 ? 16.098 38.855 46.800 1.00 37.53 426 TYR A O 1
ATOM 3344 N N . ALA A 1 427 ? 17.816 38.357 48.168 1.00 33.31 427 ALA A N 1
ATOM 3345 C CA . ALA A 1 427 ? 17.435 39.203 49.292 1.00 33.31 427 ALA A CA 1
ATOM 3346 C C . ALA A 1 427 ? 18.097 40.594 49.106 1.00 33.31 427 ALA A C 1
ATOM 3348 O O . ALA A 1 427 ? 19.098 40.667 48.391 1.00 33.31 427 ALA A O 1
ATOM 3349 N N . PRO A 1 428 ? 17.499 41.658 49.674 1.00 45.50 428 PRO A N 1
ATOM 3350 C CA . PRO A 1 428 ? 17.413 43.008 49.098 1.00 45.50 428 PRO A CA 1
ATOM 3351 C C . PRO A 1 428 ? 18.717 43.798 48.983 1.00 45.50 428 PRO A C 1
ATOM 3353 O O . PRO A 1 428 ? 19.637 43.574 49.803 1.00 45.50 428 PRO A O 1
#

InterPro domains:
  IPR037524 PA14/GLEYA domain [PS51820] (108-244)

Foldseek 3Di:
DDDDDDDDDDDPVVVVVVVVVVVVVVVVVVVVDPPPPDDDDDDDDDDDDDDDDDDDDDDDDDDDDDDDDDDDDDDPPPADPVFVPFAALVVFDFDPDDVCVQPPVVLDADPAAKKKFKDFQVGSNDTLDIDGDRFPWFWDFALPPSNRGQQRIKMKIKHKDFDQAWTKKWKWKDDAQKWKFKDWQRGTQDTDGGDTGTGIHTDHGDITIIMMIMHHRDRIGTMGIDIGHDADADELVRLLVVLVVLVPDPQEAEEEEAEAFAPDRRREEEEEDADDDGAYEYEYEYNAAHEYEYDDDFHQEYEYEDVSNHHYYDDDPDRHYHYYPDHDHLCQQPLDQFDWDADLVLAIDGPDDLHANVVVQVSCCVRNVHGHQAYPHHHYHNYTYPHPGGDDPVSNVSRVVSVVVSVVVSVVSNVVNVVPDDDPPPDD

pLDDT: mean 81.83, std 24.64, range [25.64, 98.75]